Protein AF-A0A094I0I8-F1 (afdb_monomer_lite)

pLDDT: mean 73.39, std 20.72, range [25.25, 96.0]

Radius of gyration: 34.78 Å; chains: 1; bounding box: 119×87×90 Å

Secondary structure (DSSP, 8-state):
-HHHHHHHHHHTT-SSTT---HHHHHHHHHHHTT--S----HHHHHHHHHHHHHHHHHHHTTSPS--SS-HHHHHHHHB-SGGGTSPEEEESSSS-EEEE---HHHHHHHHHHHHHHHHHHHHTT-S---SSS---STT-SS-HHHHHHHHHHHHHHHHTTB----TT-SS--HHHHHHHHHHHTS-TTT----SPPPHHHHHHHHHHHHHHHTT--TTPPPPSEESS----TTTTSSS-SS-----GGGGG-SHHHHHS-GGGS---SSEE-HHHHHHHHHHHHH-----PPP----------------------------------------------------------------------EEEEEETTT--EEEEEESSHHHHHHHHHHHHHTTEEEE-TTS-EE-TTTHHHHHHHHT--EEEEEE--HHHHHHHHHHHHHHHHHHHHHHHHHHHHHHHHHHHHHHHHHHHHHHHHHHH--

Sequence (485 aa):
MDSEFIKEQMQSKSLFPAITDPTIRLEVERRLLKIEHPIPSIFTLFKHLRYLNPAAKAVQALLPNSTKKTLRQTFQFQFQLENARQPLQIQESETSYTAVSGDCNKKFDLAFRELILCSWRYFANSPRISSKKNMNPIEQDVDGTKRFLGFRLLEFSQQIGFSTETNQAAGEDPTETLLADMLRSLPKEIFNVDRATPETLSIPFKEYLSNLTLTSNTTLKPSLTTVGIGESLSERCGRRSSKPIDDEDRLHLFLRKMHAPLDDFPRGGYDISSFYVKKSIYLAFFGETVVPEAESQTDDDAQDAGASVHTDHASAAGTPTNQDSSSANRTTPEHQNNSEPQPQNNPPEHQSTSEPQPQNNPQEDVIFVSKNSRDVLARCPFNPESVTLQASKYALSEYSLMTEQGIYVIYSQCYNELVRSNSRKILVHPKLLDEVAEEREQRRRGEQERSEWEDTARDQRQLGRTQATHIHRHKRLHKRREEEL

Foldseek 3Di:
DVLVVLVVCLVVCVPPVVPPDPVVSVVVSVVVVPPPFPDDDPVLVVQLCQLLVLLVVLLVLLADPDDPDDSLVRQLVQQDPVCLPFFFWFDLFPPDTFGHHDGPVQLSLRLVLQLSLLSSLLTSADPPPPDDDDSHLCPDLQALSSNLSSVVSNVSSVSRGGPRDDPPPPDDDSQLSSVLSVLVPPDCVVDVSPDRDDPVVSVVSVVVVVVVRPPPPLPDQAAQADQADAQDPVRLGHHDDDDPDPPCLSSQSGPCSLQPDPVVHHHLHDGGHPNSSVSSSSCVVSNHDDDDDGPPPPPDDPDDDDDDDDDDDDDDDDDDDDDDDDDDDDDDDDDDDDDDDDDDDDDDDDDDDDDDDPPPDDFPWAFEAEPVPRDGPDTFGLDQVGQLVVLVVLSVVQKWKADPVGHTDGSNCRSVVCVVVVHRYIYTYHPPPPVSVVVVVVVVVVVVVVVVVVVVVVVVVVVVVVVVVVVVVVVVVVVVVVVVD

Structure (mmCIF, N/CA/C/O backbone):
data_AF-A0A094I0I8-F1
#
_entry.id   AF-A0A094I0I8-F1
#
loop_
_atom_site.group_PDB
_atom_site.id
_atom_site.type_symbol
_atom_site.label_atom_id
_atom_site.label_alt_id
_atom_site.label_comp_id
_atom_site.label_asym_id
_atom_site.label_entity_id
_atom_site.label_seq_id
_atom_site.pdbx_PDB_ins_code
_atom_site.Cartn_x
_atom_site.Cartn_y
_atom_site.Cartn_z
_atom_site.occupancy
_atom_site.B_iso_or_equiv
_atom_site.auth_seq_id
_atom_site.auth_comp_id
_atom_site.auth_asym_id
_atom_site.auth_atom_id
_atom_site.pdbx_PDB_model_num
ATOM 1 N N . MET A 1 1 ? 13.926 5.767 -19.050 1.00 61.50 1 MET A N 1
ATOM 2 C CA . MET A 1 1 ? 14.766 6.007 -17.858 1.00 61.50 1 MET A CA 1
ATOM 3 C C . MET A 1 1 ? 15.357 4.735 -17.273 1.00 61.50 1 MET A C 1
ATOM 5 O O . MET A 1 1 ? 16.504 4.460 -17.584 1.00 61.50 1 MET A O 1
ATOM 9 N N . ASP A 1 2 ? 14.638 3.917 -16.493 1.00 79.00 2 ASP A N 1
ATOM 10 C CA . ASP A 1 2 ? 15.236 2.685 -15.922 1.00 79.00 2 ASP A CA 1
ATOM 11 C C . ASP A 1 2 ? 15.722 1.721 -17.013 1.00 79.00 2 ASP A C 1
ATOM 13 O O . ASP A 1 2 ? 16.808 1.153 -16.930 1.00 79.00 2 ASP A O 1
ATOM 17 N N . SER A 1 3 ? 14.945 1.604 -18.090 1.00 84.38 3 SER A N 1
ATOM 18 C CA . SER A 1 3 ? 15.307 0.834 -19.278 1.00 84.38 3 SER A CA 1
ATOM 19 C C . SER A 1 3 ? 16.578 1.342 -19.963 1.00 84.38 3 SER A C 1
ATOM 21 O O . SER A 1 3 ? 17.344 0.540 -20.485 1.00 84.38 3 SER A O 1
ATOM 23 N N . GLU A 1 4 ? 16.809 2.655 -19.981 1.00 85.69 4 GLU A N 1
ATOM 24 C CA . GLU A 1 4 ? 17.999 3.263 -20.590 1.00 85.69 4 GLU A CA 1
ATOM 25 C C . GLU A 1 4 ? 19.220 3.024 -19.714 1.00 85.69 4 GLU A C 1
ATOM 27 O O . GLU A 1 4 ? 20.238 2.571 -20.224 1.00 85.69 4 GLU A O 1
ATOM 32 N N . PHE A 1 5 ? 19.082 3.210 -18.398 1.00 86.69 5 PHE A N 1
ATOM 33 C CA . PHE A 1 5 ? 20.128 2.873 -17.438 1.00 86.69 5 PHE A CA 1
ATOM 34 C C . PHE A 1 5 ? 20.537 1.400 -17.555 1.00 86.69 5 PHE A C 1
ATOM 36 O O . PHE A 1 5 ? 21.721 1.092 -17.649 1.00 86.69 5 PHE A O 1
ATOM 43 N N . ILE A 1 6 ? 19.573 0.472 -17.611 1.00 89.50 6 ILE A N 1
ATOM 44 C CA . ILE A 1 6 ? 19.870 -0.958 -17.779 1.00 89.50 6 ILE A CA 1
ATOM 45 C C . ILE A 1 6 ? 20.623 -1.200 -19.091 1.00 89.50 6 ILE A C 1
ATOM 47 O O . ILE A 1 6 ? 21.657 -1.864 -19.070 1.00 89.50 6 ILE A O 1
ATOM 51 N N . LYS A 1 7 ? 20.148 -0.645 -20.213 1.00 91.38 7 LYS A N 1
ATOM 52 C CA . LYS A 1 7 ? 20.810 -0.775 -21.522 1.00 91.38 7 LYS A CA 1
ATOM 53 C C . LYS A 1 7 ? 22.244 -0.248 -21.486 1.00 91.38 7 LYS A C 1
ATOM 55 O O . LYS A 1 7 ? 23.164 -0.950 -21.893 1.00 91.38 7 LYS A O 1
ATOM 60 N N . GLU A 1 8 ? 22.453 0.945 -20.942 1.00 92.88 8 GLU A N 1
ATOM 61 C CA . GLU A 1 8 ? 23.771 1.572 -20.825 1.00 92.88 8 GLU A CA 1
ATOM 62 C C . GLU A 1 8 ? 24.724 0.735 -19.957 1.00 92.88 8 GLU A C 1
ATOM 64 O O . GLU A 1 8 ? 25.867 0.472 -20.337 1.00 92.88 8 GLU A O 1
ATOM 69 N N . GLN A 1 9 ? 24.257 0.253 -18.803 1.00 92.62 9 GLN A N 1
ATOM 70 C CA . GLN A 1 9 ? 25.075 -0.557 -17.899 1.00 92.62 9 GLN A CA 1
ATOM 71 C C . GLN A 1 9 ? 25.352 -1.969 -18.446 1.00 92.62 9 GLN A C 1
ATOM 73 O O . GLN A 1 9 ? 26.400 -2.557 -18.158 1.00 92.62 9 GLN A O 1
ATOM 78 N N . MET A 1 10 ? 24.447 -2.517 -19.262 1.00 92.81 10 MET A N 1
ATOM 79 C CA . MET A 1 10 ? 24.672 -3.755 -20.010 1.00 92.81 10 MET A CA 1
ATOM 80 C C . MET A 1 10 ? 25.689 -3.552 -21.141 1.00 92.81 10 MET A C 1
ATOM 82 O O . MET A 1 10 ? 26.569 -4.398 -21.320 1.00 92.81 10 MET A O 1
ATOM 86 N N . GLN A 1 11 ? 25.639 -2.432 -21.864 1.00 90.44 11 GLN A N 1
ATOM 87 C CA . GLN A 1 11 ? 26.590 -2.114 -22.936 1.00 90.44 11 GLN A CA 1
ATOM 88 C C . GLN A 1 11 ? 27.998 -1.831 -22.403 1.00 90.44 11 GLN A C 1
ATOM 90 O O . GLN A 1 11 ? 28.976 -2.371 -22.922 1.00 90.44 11 GLN A O 1
ATOM 95 N N . SER A 1 12 ? 28.106 -1.064 -21.317 1.00 92.25 12 SER A N 1
ATOM 96 C CA . SER A 1 12 ? 29.384 -0.738 -20.665 1.00 92.25 12 SER A CA 1
ATOM 97 C C . SER A 1 12 ? 30.024 -1.918 -19.924 1.00 92.25 12 SER A C 1
ATOM 99 O O . SER A 1 12 ? 31.123 -1.787 -19.390 1.00 92.25 12 SER A O 1
ATOM 101 N N . LYS A 1 13 ? 29.360 -3.085 -19.893 1.00 90.75 13 LYS A N 1
ATOM 102 C CA . LYS A 1 13 ? 29.777 -4.294 -19.157 1.00 90.75 13 LYS A CA 1
ATOM 103 C C . LYS A 1 13 ? 29.893 -4.101 -17.641 1.00 90.75 13 LYS A C 1
ATOM 105 O O . LYS A 1 13 ? 30.467 -4.950 -16.964 1.00 90.75 13 LYS A O 1
ATOM 110 N N . SER A 1 14 ? 29.303 -3.033 -17.110 1.00 93.56 14 SER A N 1
ATOM 111 C CA . SER A 1 14 ? 29.190 -2.784 -15.672 1.00 93.56 14 SER A CA 1
ATOM 112 C C . SER A 1 14 ? 28.249 -3.798 -15.009 1.00 93.56 14 SER A C 1
ATOM 114 O O . SER A 1 14 ? 28.584 -4.399 -13.986 1.00 93.56 14 SER A O 1
ATOM 116 N N . LEU A 1 15 ? 27.102 -4.083 -15.642 1.00 91.38 15 LEU A N 1
ATOM 117 C CA . LEU A 1 15 ? 26.212 -5.165 -15.217 1.00 91.38 15 LEU A CA 1
ATOM 118 C C . LEU A 1 15 ? 26.662 -6.514 -15.785 1.00 91.38 15 LEU A C 1
ATOM 120 O O . LEU A 1 15 ? 26.931 -6.659 -16.981 1.00 91.38 15 LEU A O 1
ATOM 124 N N . PHE A 1 16 ? 26.696 -7.523 -14.911 1.00 91.62 16 PHE A N 1
ATOM 125 C CA . PHE A 1 16 ? 27.101 -8.900 -15.217 1.00 91.62 16 PHE A CA 1
ATOM 126 C C . PHE A 1 16 ? 28.438 -8.989 -15.981 1.00 91.62 16 PHE A C 1
ATOM 128 O O . PHE A 1 16 ? 28.475 -9.565 -17.070 1.00 91.62 16 PHE A O 1
ATOM 135 N N . PRO A 1 17 ? 29.551 -8.444 -15.450 1.00 94.44 17 PRO A N 1
ATOM 136 C CA . PRO A 1 17 ? 30.834 -8.379 -16.165 1.00 94.44 17 PRO A CA 1
ATOM 137 C C . PRO A 1 17 ? 31.393 -9.760 -16.541 1.00 94.44 17 PRO A C 1
ATOM 139 O O . PRO A 1 17 ? 32.115 -9.891 -17.524 1.00 94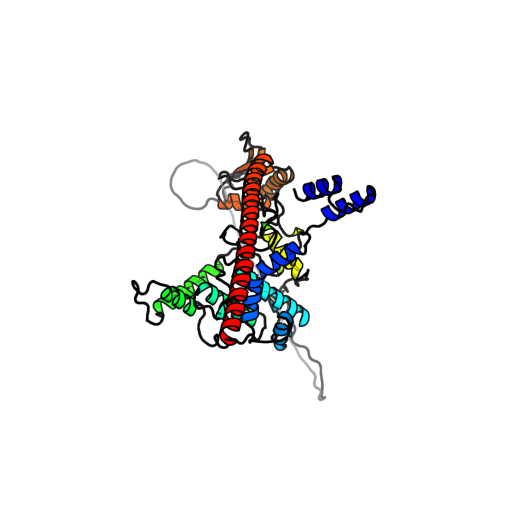.44 17 PRO A O 1
ATOM 142 N N . ALA A 1 18 ? 31.027 -10.802 -15.788 1.00 95.38 18 ALA A N 1
ATOM 143 C CA . ALA A 1 18 ? 31.438 -12.181 -16.045 1.00 95.38 18 ALA A CA 1
ATOM 144 C C . ALA A 1 18 ? 30.790 -12.803 -17.300 1.00 95.38 18 ALA A C 1
ATOM 146 O O . ALA A 1 18 ? 31.293 -13.799 -17.813 1.00 95.38 18 ALA A O 1
ATOM 147 N N . ILE A 1 19 ? 29.685 -12.240 -17.803 1.00 92.75 19 ILE A N 1
ATOM 148 C CA . ILE A 1 19 ? 29.027 -12.716 -19.026 1.00 92.75 19 ILE A CA 1
ATOM 149 C C . ILE A 1 19 ? 29.658 -11.986 -20.211 1.00 92.75 19 ILE A C 1
ATOM 151 O O . ILE A 1 19 ? 29.356 -10.820 -20.454 1.00 92.75 19 ILE A O 1
ATOM 155 N N . THR A 1 20 ? 30.546 -12.650 -20.945 1.00 92.12 20 THR A N 1
ATOM 156 C CA . THR A 1 20 ? 31.290 -12.037 -22.060 1.00 92.12 20 THR A CA 1
ATOM 157 C C . THR A 1 20 ? 30.650 -12.275 -23.425 1.00 92.12 20 THR A C 1
ATOM 159 O O . THR A 1 20 ? 30.836 -11.452 -24.321 1.00 92.12 20 THR A O 1
ATOM 162 N N . ASP A 1 21 ? 29.883 -13.358 -23.571 1.00 94.75 21 ASP A N 1
ATOM 163 C CA . ASP A 1 21 ? 29.202 -13.729 -24.812 1.00 94.75 21 ASP A CA 1
ATOM 164 C C . ASP A 1 21 ? 28.140 -12.676 -25.206 1.00 94.75 21 ASP A C 1
ATOM 166 O O . ASP A 1 21 ? 27.190 -12.456 -24.445 1.00 94.75 21 ASP A O 1
ATOM 170 N N . PRO A 1 22 ? 28.267 -12.017 -26.374 1.00 92.12 22 PRO A N 1
ATOM 171 C CA . PRO A 1 22 ? 27.352 -10.953 -26.789 1.00 92.12 22 PRO A CA 1
ATOM 172 C C . PRO A 1 22 ? 25.891 -11.395 -26.928 1.00 92.12 22 PRO A C 1
ATOM 174 O O . PRO A 1 22 ? 24.985 -10.626 -26.604 1.00 92.12 22 PRO A O 1
ATOM 177 N N . THR A 1 23 ? 25.648 -12.626 -27.379 1.00 95.25 23 THR A N 1
ATOM 178 C CA . THR A 1 23 ? 24.301 -13.168 -27.575 1.00 95.25 23 THR A CA 1
ATOM 179 C C . THR A 1 23 ? 23.627 -13.426 -26.231 1.00 95.25 23 THR A C 1
ATOM 181 O O . THR A 1 23 ? 22.477 -13.033 -26.032 1.00 95.25 23 THR A O 1
ATOM 184 N N . ILE A 1 24 ? 24.354 -14.009 -25.273 1.00 94.25 24 ILE A N 1
ATOM 185 C CA . ILE A 1 24 ? 23.852 -14.220 -23.909 1.00 94.25 24 ILE A CA 1
ATOM 186 C C . ILE A 1 24 ? 23.596 -12.875 -23.223 1.00 94.25 24 ILE A C 1
ATOM 188 O O . ILE A 1 24 ? 22.565 -12.713 -22.570 1.00 94.25 24 ILE A O 1
ATOM 192 N N . ARG A 1 25 ? 24.486 -11.887 -23.385 1.00 94.19 25 ARG A N 1
ATOM 193 C CA . ARG A 1 25 ? 24.282 -10.544 -22.816 1.00 94.19 25 ARG A CA 1
ATOM 194 C C . ARG A 1 25 ? 23.013 -9.881 -23.345 1.00 94.19 25 ARG A C 1
ATOM 196 O O . ARG A 1 25 ? 22.246 -9.355 -22.542 1.00 94.19 25 ARG A O 1
ATOM 203 N N . LEU A 1 26 ? 22.778 -9.939 -24.656 1.00 93.69 26 LEU A N 1
ATOM 204 C CA . LEU A 1 26 ? 21.571 -9.384 -25.273 1.00 93.69 26 LEU A CA 1
ATOM 205 C C . LEU A 1 26 ? 20.307 -10.075 -24.746 1.00 93.69 26 LEU A C 1
ATOM 207 O O . LEU A 1 26 ? 19.311 -9.419 -24.449 1.00 93.69 26 LEU A O 1
ATOM 211 N N . GLU A 1 27 ? 20.351 -11.397 -24.574 1.00 95.62 27 GLU A N 1
ATOM 212 C CA . GLU A 1 27 ? 19.229 -12.153 -24.020 1.00 95.62 27 GLU A CA 1
ATOM 213 C C . GLU A 1 27 ? 18.970 -11.808 -22.543 1.00 95.62 27 GLU A C 1
ATOM 215 O O . GLU A 1 27 ? 17.815 -11.665 -22.138 1.00 95.62 27 GLU A O 1
ATOM 220 N N . VAL A 1 28 ? 20.021 -11.617 -21.738 1.00 93.88 28 VAL A N 1
ATOM 221 C CA . VAL A 1 28 ? 19.901 -11.147 -20.348 1.00 93.88 28 VAL A CA 1
ATOM 222 C C . VAL A 1 28 ? 19.304 -9.742 -20.301 1.00 93.88 28 VAL A C 1
ATOM 224 O O . VAL A 1 28 ? 18.351 -9.526 -19.556 1.00 93.88 28 VAL A O 1
ATOM 227 N N . GLU A 1 29 ? 19.790 -8.810 -21.123 1.00 94.00 29 GLU A N 1
ATOM 228 C CA . GLU A 1 29 ? 19.234 -7.454 -21.230 1.00 94.00 29 GLU A CA 1
ATOM 229 C C . GLU A 1 29 ? 17.741 -7.507 -21.575 1.00 94.00 29 GLU A C 1
ATOM 231 O O . GLU A 1 29 ? 16.909 -6.938 -20.868 1.00 94.00 29 GLU A O 1
ATOM 236 N N . ARG A 1 30 ? 17.378 -8.278 -22.605 1.00 93.88 30 ARG A N 1
ATOM 237 C CA . ARG A 1 30 ? 15.989 -8.461 -23.036 1.00 93.88 30 ARG A CA 1
ATOM 238 C C . ARG A 1 30 ? 15.108 -9.052 -21.933 1.00 93.88 30 ARG A C 1
ATOM 240 O O . ARG A 1 30 ? 13.920 -8.745 -21.878 1.00 93.88 30 ARG A O 1
ATOM 247 N N . ARG A 1 31 ? 15.642 -9.934 -21.083 1.00 92.94 31 ARG A N 1
ATOM 248 C CA . ARG A 1 31 ? 14.910 -10.491 -19.932 1.00 92.94 31 ARG A CA 1
ATOM 249 C C . ARG A 1 31 ? 14.759 -9.474 -18.810 1.00 92.94 31 ARG A C 1
ATOM 251 O O . ARG A 1 31 ? 13.662 -9.362 -18.282 1.00 92.94 31 ARG A O 1
ATOM 258 N N . LEU A 1 32 ? 15.806 -8.714 -18.488 1.00 91.25 32 LEU A N 1
ATOM 259 C CA . LEU A 1 32 ? 15.754 -7.663 -17.466 1.00 91.25 32 LEU A CA 1
ATOM 260 C C . LEU A 1 32 ? 14.717 -6.596 -17.813 1.00 91.25 32 LEU A C 1
ATOM 262 O O . LEU A 1 32 ? 13.926 -6.214 -16.960 1.00 91.25 32 LEU A O 1
ATOM 266 N N . LEU A 1 33 ? 14.670 -6.176 -19.079 1.00 90.56 33 LEU A N 1
ATOM 267 C CA . LEU A 1 33 ? 13.709 -5.181 -19.561 1.00 90.56 33 LEU A CA 1
ATOM 268 C C . LEU A 1 33 ? 12.253 -5.674 -19.570 1.00 90.56 33 LEU A C 1
ATOM 270 O O . LEU A 1 33 ? 11.348 -4.858 -19.707 1.00 90.56 33 LEU A O 1
ATOM 274 N N . LYS A 1 34 ? 12.016 -6.985 -19.431 1.00 90.19 34 LYS A N 1
ATOM 275 C CA . LYS A 1 34 ? 10.672 -7.564 -19.284 1.00 90.19 34 LYS A CA 1
ATOM 276 C C . LYS A 1 34 ? 10.204 -7.653 -17.834 1.00 90.19 34 LYS A C 1
ATOM 278 O O . LYS A 1 34 ? 9.066 -8.041 -17.601 1.00 90.19 34 LYS A O 1
ATOM 283 N N . ILE A 1 35 ? 11.065 -7.361 -16.861 1.00 88.50 35 ILE A N 1
ATOM 284 C CA . ILE A 1 35 ? 10.679 -7.425 -15.454 1.00 88.50 35 ILE A CA 1
ATOM 285 C C . ILE A 1 35 ? 9.809 -6.206 -15.149 1.00 88.50 35 ILE A C 1
ATOM 287 O O . ILE A 1 35 ? 10.282 -5.073 -15.134 1.00 88.50 35 ILE A O 1
ATOM 291 N N . GLU A 1 36 ? 8.530 -6.451 -14.885 1.00 84.62 36 GLU A N 1
ATOM 292 C CA . GLU A 1 36 ? 7.539 -5.400 -14.644 1.00 84.62 36 GLU A CA 1
ATOM 293 C C . GLU A 1 36 ? 7.482 -4.921 -13.194 1.00 84.62 36 GLU A C 1
ATOM 295 O O . GLU A 1 36 ? 6.546 -4.211 -12.823 1.00 84.62 36 GLU A O 1
ATOM 300 N N . HIS A 1 37 ? 8.430 -5.331 -12.350 1.00 83.50 37 HIS A N 1
ATOM 301 C CA . HIS A 1 37 ? 8.500 -4.997 -10.929 1.00 83.50 37 HIS A CA 1
ATOM 302 C C . HIS A 1 37 ? 9.922 -4.564 -10.544 1.00 83.50 37 HIS A C 1
ATOM 304 O O . HIS A 1 37 ? 10.893 -5.084 -11.096 1.00 83.50 37 HIS A O 1
ATOM 310 N N . PRO A 1 38 ? 10.091 -3.663 -9.561 1.00 83.88 38 PRO A N 1
ATOM 311 C CA . PRO A 1 38 ? 11.403 -3.345 -9.016 1.00 83.88 38 PRO A CA 1
ATOM 312 C C . PRO A 1 38 ? 12.094 -4.609 -8.500 1.00 83.88 38 PRO A C 1
ATOM 314 O O . PRO A 1 38 ? 11.536 -5.330 -7.674 1.00 83.88 38 PRO A O 1
ATOM 317 N N . ILE A 1 39 ? 13.322 -4.859 -8.956 1.00 81.88 39 ILE A N 1
ATOM 318 C CA . ILE A 1 39 ? 14.117 -6.010 -8.517 1.00 81.88 39 ILE A CA 1
ATOM 319 C C . ILE A 1 39 ? 14.565 -5.764 -7.068 1.00 81.88 39 ILE A C 1
ATOM 321 O O . ILE A 1 39 ? 15.331 -4.824 -6.817 1.00 81.88 39 ILE A O 1
ATOM 325 N N . PRO A 1 40 ? 14.124 -6.576 -6.089 1.00 83.00 40 PRO A N 1
ATOM 326 C CA . PRO A 1 40 ? 14.551 -6.401 -4.712 1.00 83.00 40 PRO A CA 1
ATOM 327 C C . PRO A 1 40 ? 16.047 -6.692 -4.560 1.00 83.00 40 PRO A C 1
ATOM 329 O O . PRO A 1 40 ? 16.596 -7.601 -5.177 1.00 83.00 40 PRO A O 1
ATOM 332 N N . SER A 1 41 ? 16.707 -5.950 -3.679 1.00 86.56 41 SER A N 1
ATOM 333 C CA . SER A 1 41 ? 18.072 -6.210 -3.231 1.00 86.56 41 SER A CA 1
ATOM 334 C C . SER A 1 41 ? 18.099 -6.314 -1.708 1.00 86.56 41 SER A C 1
ATOM 336 O O . SER A 1 41 ? 17.157 -5.922 -1.019 1.00 86.56 41 SER A O 1
ATOM 338 N N . ILE A 1 42 ? 19.213 -6.784 -1.147 1.00 88.38 42 ILE A N 1
ATOM 339 C CA . ILE A 1 42 ? 19.417 -6.785 0.310 1.00 88.38 42 ILE A CA 1
ATOM 340 C C . ILE A 1 42 ? 19.291 -5.359 0.877 1.00 88.38 42 ILE A C 1
ATOM 342 O O . ILE A 1 42 ? 18.732 -5.152 1.955 1.00 88.38 42 ILE A O 1
ATOM 346 N N . PHE A 1 43 ? 19.765 -4.355 0.134 1.00 89.44 43 PHE A N 1
ATOM 347 C CA . PHE A 1 43 ? 19.636 -2.955 0.526 1.00 89.44 43 PHE A CA 1
ATOM 348 C C . PHE A 1 43 ? 18.169 -2.518 0.604 1.00 89.44 43 PHE A C 1
ATOM 350 O O . PHE A 1 43 ? 17.746 -1.963 1.627 1.00 89.44 43 PHE A O 1
ATOM 357 N N . THR A 1 44 ? 17.379 -2.798 -0.440 1.00 89.06 44 THR A N 1
ATOM 358 C CA . THR A 1 44 ? 15.960 -2.418 -0.453 1.00 89.06 44 THR A CA 1
ATOM 359 C C . THR A 1 44 ? 15.182 -3.191 0.605 1.00 89.06 44 THR A C 1
ATOM 361 O O . THR A 1 44 ? 14.372 -2.584 1.298 1.00 89.06 44 THR A O 1
ATOM 364 N N . LEU A 1 45 ? 15.512 -4.462 0.858 1.00 90.56 45 LEU A N 1
ATOM 365 C CA . LEU A 1 45 ? 14.933 -5.253 1.946 1.00 90.56 45 LEU A CA 1
ATOM 366 C C . LEU A 1 45 ? 15.068 -4.548 3.305 1.00 90.56 45 LEU A C 1
ATOM 368 O O . LEU A 1 45 ? 14.074 -4.363 4.008 1.00 90.56 45 LEU A O 1
ATOM 372 N N . PHE A 1 46 ? 16.267 -4.084 3.674 1.00 90.19 46 PHE A N 1
ATOM 373 C CA . PHE A 1 46 ? 16.460 -3.370 4.943 1.00 90.19 46 PHE A CA 1
ATOM 374 C C . PHE A 1 46 ? 15.707 -2.038 5.005 1.00 90.19 46 PHE A C 1
ATOM 376 O O . PHE A 1 46 ? 15.220 -1.650 6.071 1.00 90.19 46 PHE A O 1
ATOM 383 N N . LYS A 1 47 ? 15.606 -1.322 3.883 1.00 88.81 47 LYS A N 1
ATOM 384 C CA . LYS A 1 47 ? 14.832 -0.078 3.793 1.00 88.81 47 LYS A CA 1
ATOM 385 C C . LYS A 1 47 ? 13.333 -0.354 3.940 1.00 88.81 47 LYS A C 1
ATOM 387 O O . LYS A 1 47 ? 12.676 0.329 4.725 1.00 88.81 47 LYS A O 1
ATOM 392 N N . HIS A 1 48 ? 12.818 -1.386 3.275 1.00 90.31 48 HIS A N 1
ATOM 393 C CA . HIS A 1 48 ? 11.419 -1.809 3.350 1.00 90.31 48 HIS A CA 1
ATOM 394 C C . HIS A 1 48 ? 11.060 -2.283 4.762 1.00 90.31 48 HIS A C 1
ATOM 396 O O . HIS A 1 48 ? 10.048 -1.857 5.307 1.00 90.31 48 HIS A O 1
ATOM 402 N N . LEU A 1 49 ? 11.932 -3.057 5.419 1.00 89.88 49 LEU A N 1
ATOM 403 C CA . LEU A 1 49 ? 11.737 -3.469 6.813 1.00 89.88 49 LEU A CA 1
ATOM 404 C C . LEU A 1 49 ? 11.582 -2.268 7.750 1.00 89.88 49 LEU A C 1
ATOM 406 O O . LEU A 1 49 ? 10.689 -2.256 8.591 1.00 89.88 49 LEU A O 1
ATOM 410 N N . ARG A 1 50 ? 12.411 -1.226 7.602 1.00 86.44 50 ARG A N 1
ATOM 411 C CA . ARG A 1 50 ? 12.277 -0.001 8.415 1.00 86.44 50 ARG A CA 1
ATOM 412 C C . ARG A 1 50 ? 10.960 0.720 8.159 1.00 86.44 50 ARG A C 1
ATOM 414 O O . ARG A 1 50 ? 10.415 1.303 9.092 1.00 86.44 50 ARG A O 1
ATOM 421 N N . TYR A 1 51 ? 10.489 0.693 6.918 1.00 86.62 51 TYR A N 1
ATOM 422 C CA . TYR A 1 51 ? 9.236 1.318 6.524 1.00 86.62 51 TYR A CA 1
ATOM 423 C C . TYR A 1 51 ? 8.008 0.579 7.067 1.00 86.62 51 TYR A C 1
ATOM 425 O O . TYR A 1 51 ? 7.099 1.225 7.577 1.00 86.62 51 TYR A O 1
ATOM 433 N N . LEU A 1 52 ? 8.021 -0.755 7.038 1.00 88.81 52 LEU A N 1
ATOM 434 C CA . LEU A 1 52 ? 6.923 -1.602 7.517 1.00 88.81 52 LEU A CA 1
ATOM 435 C C . LEU A 1 52 ? 6.927 -1.807 9.040 1.00 88.81 52 LEU A C 1
ATOM 437 O O . LEU A 1 52 ? 5.893 -2.122 9.623 1.00 88.81 52 LEU A O 1
ATOM 441 N N . ASN A 1 53 ? 8.066 -1.610 9.710 1.00 86.81 53 ASN A N 1
ATOM 442 C CA . ASN A 1 53 ? 8.217 -1.831 11.152 1.00 86.81 53 ASN A CA 1
ATOM 443 C C . ASN A 1 53 ? 7.159 -1.126 12.033 1.00 86.81 53 ASN A C 1
ATOM 445 O O . ASN A 1 53 ? 6.681 -1.758 12.971 1.00 86.81 53 ASN A O 1
ATOM 449 N N . PRO A 1 54 ? 6.752 0.135 11.782 1.00 85.19 54 PRO A N 1
ATOM 450 C CA . PRO A 1 54 ? 5.692 0.775 12.563 1.00 85.19 54 PRO A CA 1
ATOM 451 C C . PRO A 1 54 ? 4.350 0.040 12.454 1.00 85.19 54 PRO A C 1
ATOM 453 O O . PRO A 1 54 ? 3.693 -0.160 13.469 1.00 85.19 54 PRO A O 1
ATOM 456 N N . ALA A 1 55 ? 3.985 -0.413 11.251 1.00 88.25 55 ALA A N 1
ATOM 457 C CA . ALA A 1 55 ? 2.765 -1.183 11.028 1.00 88.25 55 ALA A CA 1
ATOM 458 C C . ALA A 1 55 ? 2.846 -2.559 11.713 1.00 88.25 55 ALA A C 1
ATOM 460 O O . ALA A 1 55 ? 1.975 -2.941 12.487 1.00 88.25 55 ALA A O 1
ATOM 461 N N . ALA A 1 56 ? 3.966 -3.268 11.544 1.00 89.19 56 ALA A N 1
ATOM 462 C CA . ALA A 1 56 ? 4.180 -4.555 12.207 1.00 89.19 56 ALA A CA 1
ATOM 463 C C . ALA A 1 56 ? 4.069 -4.455 13.741 1.00 89.19 56 ALA A C 1
ATOM 465 O O . ALA A 1 56 ? 3.494 -5.335 14.375 1.00 89.19 56 ALA A O 1
ATOM 466 N N . LYS A 1 57 ? 4.578 -3.370 14.338 1.00 86.69 57 LYS A N 1
ATOM 467 C CA . LYS A 1 57 ? 4.457 -3.112 15.779 1.00 86.69 57 LYS A CA 1
ATOM 468 C C . LYS A 1 57 ? 3.030 -2.808 16.221 1.00 86.69 57 LYS A C 1
ATOM 470 O O . LYS A 1 57 ? 2.636 -3.267 17.287 1.00 86.69 57 LYS A O 1
ATOM 475 N N . ALA A 1 58 ? 2.268 -2.068 15.420 1.00 87.62 58 ALA A N 1
ATOM 476 C CA . ALA A 1 58 ? 0.861 -1.807 15.700 1.00 87.62 58 ALA A CA 1
ATOM 477 C C . ALA A 1 58 ? 0.033 -3.101 15.675 1.00 87.62 58 ALA A C 1
ATOM 479 O O . ALA A 1 58 ? -0.764 -3.328 16.575 1.00 87.62 58 ALA A O 1
ATOM 480 N N . VAL A 1 59 ? 0.284 -3.995 14.714 1.00 90.75 59 VAL A N 1
ATOM 481 C CA . VAL A 1 59 ? -0.351 -5.325 14.680 1.00 90.75 59 VAL A CA 1
ATOM 482 C C . VAL A 1 59 ? 0.111 -6.201 15.847 1.00 90.75 59 VAL A C 1
ATOM 484 O O . VAL A 1 59 ? -0.695 -6.886 16.468 1.00 90.75 59 VAL A O 1
ATOM 487 N N . GLN A 1 60 ? 1.401 -6.163 16.192 1.00 88.50 60 GLN A N 1
ATOM 488 C CA . GLN A 1 60 ? 1.939 -6.893 17.344 1.00 88.50 60 GLN A CA 1
ATOM 489 C C . GLN A 1 60 ? 1.293 -6.461 18.666 1.00 88.50 60 GLN A C 1
ATOM 491 O O . GLN A 1 60 ? 1.115 -7.297 19.546 1.00 88.50 60 GLN A O 1
ATOM 496 N N . ALA A 1 61 ? 0.937 -5.185 18.801 1.00 85.69 61 ALA A N 1
ATOM 497 C CA . ALA A 1 61 ? 0.303 -4.642 19.995 1.00 85.69 61 ALA A CA 1
ATOM 498 C C . ALA A 1 61 ? -1.119 -5.170 20.260 1.00 85.69 61 ALA A C 1
ATOM 500 O O . ALA A 1 61 ? -1.601 -5.048 21.382 1.00 85.69 61 ALA A O 1
ATOM 501 N N . LEU A 1 62 ? -1.775 -5.772 19.261 1.00 86.69 62 LEU A N 1
ATOM 502 C CA . LEU A 1 62 ? -3.081 -6.421 19.435 1.00 86.69 62 LEU A CA 1
ATOM 503 C C . LEU A 1 62 ? -2.983 -7.767 20.164 1.00 86.69 62 LEU A C 1
ATOM 505 O O . LEU A 1 62 ? -4.000 -8.364 20.508 1.00 86.69 62 LEU A O 1
ATOM 509 N N . LEU A 1 63 ? -1.766 -8.290 20.328 1.00 84.62 63 LEU A N 1
ATOM 510 C CA . LEU A 1 63 ? -1.517 -9.595 20.914 1.00 84.62 63 LEU A CA 1
ATOM 511 C C . LEU A 1 63 ? -1.032 -9.463 22.361 1.00 84.62 63 LEU A C 1
ATOM 513 O O . LEU A 1 63 ? -0.301 -8.525 22.688 1.00 84.62 63 LEU A O 1
ATOM 517 N N . PRO A 1 64 ? -1.336 -10.451 23.219 1.00 76.69 64 PRO A N 1
ATOM 518 C CA . PRO A 1 64 ? -0.767 -10.505 24.555 1.00 76.69 64 PRO A CA 1
ATOM 519 C C . PRO A 1 64 ? 0.765 -10.610 24.498 1.00 76.69 64 PRO A C 1
ATOM 521 O O . PRO A 1 64 ? 1.350 -11.224 23.596 1.00 76.69 64 PRO A O 1
ATOM 524 N N . ASN A 1 65 ? 1.425 -10.017 25.496 1.00 69.56 65 ASN A N 1
ATOM 525 C CA . ASN A 1 65 ? 2.880 -10.010 25.595 1.00 69.56 65 ASN A CA 1
ATOM 526 C C . ASN A 1 65 ? 3.451 -11.438 25.603 1.00 69.56 65 ASN A C 1
ATOM 528 O O . ASN A 1 65 ? 2.995 -12.305 26.343 1.00 69.56 65 ASN A O 1
ATOM 532 N N . SER A 1 66 ? 4.537 -11.634 24.848 1.00 60.50 66 SER A N 1
ATOM 533 C CA . SER A 1 66 ? 5.383 -12.834 24.865 1.00 60.50 66 SER A CA 1
ATOM 534 C C . SER A 1 66 ? 4.736 -14.110 24.296 1.00 60.50 66 SER A C 1
ATOM 536 O O . SER A 1 66 ? 4.223 -14.974 25.006 1.00 60.50 66 SER A O 1
ATOM 538 N N . THR A 1 67 ? 4.951 -14.328 22.999 1.00 59.84 67 THR A N 1
ATOM 539 C CA . THR A 1 67 ? 5.006 -15.683 22.437 1.00 59.84 67 THR A CA 1
ATOM 540 C C . THR A 1 67 ? 6.354 -15.870 21.737 1.00 59.84 67 THR A C 1
ATOM 542 O O . THR A 1 67 ? 6.822 -14.978 21.038 1.00 59.84 67 THR A O 1
ATOM 545 N N . LYS A 1 68 ? 7.006 -17.033 21.897 1.00 74.69 68 LYS A N 1
ATOM 546 C CA . LYS A 1 68 ? 8.227 -17.408 21.137 1.00 74.69 68 LYS A CA 1
ATOM 547 C C . LYS A 1 68 ? 7.943 -17.675 19.644 1.00 74.69 68 LYS A C 1
ATOM 549 O O . LYS A 1 68 ? 8.794 -18.204 18.934 1.00 74.69 68 LYS A O 1
ATOM 554 N N . LYS A 1 69 ? 6.720 -17.387 19.197 1.00 82.88 69 LYS A N 1
ATOM 555 C CA . LYS A 1 69 ? 6.187 -17.666 17.867 1.00 82.88 69 LYS A CA 1
ATOM 556 C C . LYS A 1 69 ? 6.290 -16.411 17.005 1.00 82.88 69 LYS A C 1
ATOM 558 O O . LYS A 1 69 ? 6.371 -15.293 17.509 1.00 82.88 69 LYS A O 1
ATOM 563 N N . THR A 1 70 ? 6.295 -16.601 15.693 1.00 89.06 70 THR A N 1
ATOM 564 C CA . THR A 1 70 ? 6.202 -15.479 14.751 1.00 89.06 70 THR A CA 1
ATOM 565 C C . THR A 1 70 ? 4.830 -14.809 14.843 1.00 89.06 70 THR A C 1
ATOM 567 O O . THR A 1 70 ? 3.852 -15.450 15.224 1.00 89.06 70 THR A O 1
ATOM 570 N N . LEU A 1 71 ? 4.739 -13.541 14.424 1.00 89.56 71 LEU A N 1
ATOM 571 C CA . LEU A 1 71 ? 3.483 -12.780 14.407 1.00 89.56 71 LEU A CA 1
ATOM 572 C C . LEU A 1 71 ? 2.352 -13.556 13.709 1.00 89.56 71 LEU A C 1
ATOM 574 O O . LEU A 1 71 ? 1.284 -13.743 14.282 1.00 89.56 71 LEU A O 1
ATOM 578 N N . ARG A 1 72 ? 2.628 -14.093 12.512 1.00 91.38 72 ARG A N 1
ATOM 579 C CA . ARG A 1 72 ? 1.673 -14.891 11.728 1.00 91.38 72 ARG A CA 1
ATOM 580 C C . ARG A 1 72 ? 1.211 -16.138 12.478 1.00 91.38 72 ARG A C 1
ATOM 582 O O . ARG A 1 72 ? 0.020 -16.410 12.516 1.00 91.38 72 ARG A O 1
ATOM 589 N N . GLN A 1 73 ? 2.131 -16.882 13.095 1.00 90.69 73 GLN A N 1
ATOM 590 C CA . GLN A 1 73 ? 1.769 -18.068 13.878 1.00 90.69 73 GLN A CA 1
ATOM 591 C C . GLN A 1 73 ? 0.859 -17.706 15.048 1.00 90.69 73 GLN A C 1
ATOM 593 O O . GLN A 1 73 ? -0.106 -18.414 15.293 1.00 90.69 73 GLN A O 1
ATOM 598 N N . THR A 1 74 ? 1.142 -16.617 15.762 1.00 90.75 74 THR A N 1
ATOM 599 C CA . THR A 1 74 ? 0.312 -16.203 16.897 1.00 90.75 74 THR A CA 1
ATOM 600 C C . THR A 1 74 ? -1.087 -15.792 16.447 1.00 90.75 74 THR A C 1
ATOM 602 O O . THR A 1 74 ? -2.055 -16.264 17.034 1.00 90.75 74 THR A O 1
ATOM 605 N N . PHE A 1 75 ? -1.217 -15.027 15.359 1.00 91.25 75 PHE A N 1
ATOM 606 C CA . PHE A 1 75 ? -2.528 -14.703 14.783 1.00 91.25 75 PHE A CA 1
ATOM 607 C C . PHE A 1 75 ? -3.277 -15.927 14.256 1.00 91.25 75 PHE A C 1
ATOM 609 O O . PHE A 1 75 ? -4.497 -15.964 14.348 1.00 91.25 75 PHE A O 1
ATOM 616 N N . GLN A 1 76 ? -2.577 -16.953 13.768 1.00 90.81 76 GLN A N 1
ATOM 617 C CA . GLN A 1 76 ? -3.220 -18.199 13.350 1.00 90.81 76 GLN A CA 1
ATOM 618 C C . GLN A 1 76 ? -3.928 -18.903 14.514 1.00 90.81 76 GLN A C 1
ATOM 620 O O . GLN A 1 76 ? -4.995 -19.467 14.313 1.00 90.81 76 GLN A O 1
ATOM 625 N N . PHE A 1 77 ? -3.373 -18.840 15.732 1.00 88.06 77 PHE A N 1
ATOM 626 C CA . PHE A 1 77 ? -4.048 -19.358 16.931 1.00 88.06 77 PHE A CA 1
ATOM 627 C C . PHE A 1 77 ? -5.218 -18.482 17.384 1.00 88.06 77 PHE A C 1
ATOM 629 O O . PHE A 1 77 ? -6.127 -18.997 18.023 1.00 88.06 77 PHE A O 1
ATOM 636 N N . GLN A 1 78 ? -5.189 -17.184 17.069 1.00 88.19 78 GLN A N 1
ATOM 637 C CA . GLN A 1 78 ? -6.271 -16.254 17.396 1.00 88.19 78 GLN A CA 1
ATOM 638 C C . GLN A 1 78 ? -7.382 -16.228 16.343 1.00 88.19 78 GLN A C 1
ATOM 640 O O . GLN A 1 78 ? -8.424 -15.623 16.574 1.00 88.19 78 GLN A O 1
ATOM 645 N N . PHE A 1 79 ? -7.183 -16.848 15.181 1.00 89.88 79 PHE A N 1
ATOM 646 C CA . PHE A 1 79 ? -8.194 -16.902 14.134 1.00 89.88 79 PHE A CA 1
ATOM 647 C C . PHE A 1 79 ? -9.255 -17.946 14.503 1.00 89.88 79 PHE A C 1
ATOM 649 O O . PHE A 1 79 ? -8.966 -19.144 14.548 1.00 89.88 79 PHE A O 1
ATOM 656 N N . GLN A 1 80 ? -10.469 -17.493 14.823 1.00 81.38 80 GLN A N 1
ATOM 657 C CA . GLN A 1 80 ? -11.516 -18.371 15.351 1.00 81.38 80 GLN A CA 1
ATOM 658 C C . GLN A 1 80 ? -12.028 -19.345 14.288 1.00 81.38 80 GLN A C 1
ATOM 660 O O . GLN A 1 80 ? -12.360 -18.963 13.166 1.00 81.38 80 GLN A O 1
ATOM 665 N N . LEU A 1 81 ? -12.163 -20.614 14.675 1.00 58.38 81 LEU A N 1
ATOM 666 C CA . LEU A 1 81 ? -12.596 -21.684 13.777 1.00 58.38 81 LEU A CA 1
ATOM 667 C C . LEU A 1 81 ? -14.100 -21.624 13.450 1.00 58.38 81 LEU A C 1
ATOM 669 O O . LEU A 1 81 ? -14.510 -22.103 12.398 1.00 58.38 81 LEU A O 1
ATOM 673 N N . GLU A 1 82 ? -14.929 -21.012 14.302 1.00 60.34 82 GLU A N 1
ATOM 674 C CA . GLU A 1 82 ? -16.364 -20.813 14.026 1.00 60.34 82 GLU A CA 1
ATOM 675 C C . GLU A 1 82 ? -16.585 -19.873 12.828 1.00 60.34 82 GLU A C 1
ATOM 677 O O . GLU A 1 82 ? -17.442 -20.131 11.977 1.00 60.34 82 GLU A O 1
ATOM 682 N N . ASN A 1 83 ? -15.695 -18.889 12.660 1.00 55.75 83 ASN A N 1
ATOM 683 C CA . ASN A 1 83 ? -15.651 -18.004 11.494 1.00 55.75 83 ASN A CA 1
ATOM 684 C C . ASN A 1 83 ? -15.206 -18.728 10.214 1.00 55.75 83 ASN A C 1
ATOM 686 O O . ASN A 1 83 ? -15.348 -18.187 9.121 1.00 55.75 83 ASN A O 1
ATOM 690 N N . ALA A 1 84 ? -14.725 -19.977 10.291 1.00 58.19 84 ALA A N 1
ATOM 691 C CA . ALA A 1 84 ? -14.408 -20.754 9.093 1.00 58.19 84 ALA A CA 1
ATOM 692 C C . ALA A 1 84 ? -15.658 -21.048 8.245 1.00 58.19 84 ALA A C 1
ATOM 694 O O . ALA A 1 84 ? -15.534 -21.203 7.027 1.00 58.19 84 ALA A O 1
ATOM 695 N N . ARG A 1 85 ? -16.853 -21.092 8.860 1.00 67.12 85 ARG A N 1
ATOM 696 C CA . ARG A 1 85 ? -18.130 -21.266 8.145 1.00 67.12 85 ARG A CA 1
ATOM 697 C C . ARG A 1 85 ? -18.674 -19.959 7.572 1.00 67.12 85 ARG A C 1
ATOM 699 O O . ARG A 1 85 ? -19.282 -19.989 6.511 1.00 67.12 85 ARG A O 1
ATOM 706 N N . GLN A 1 86 ? -18.429 -18.831 8.234 1.00 81.81 86 GLN A N 1
ATOM 707 C CA . GLN A 1 86 ? -18.862 -17.520 7.752 1.00 81.81 86 GLN A CA 1
ATOM 708 C C . GLN A 1 86 ? -17.947 -17.017 6.626 1.00 81.81 86 GLN A C 1
ATOM 710 O O . GLN A 1 86 ? -16.754 -17.341 6.608 1.00 81.81 86 GLN A O 1
ATOM 715 N N . PRO A 1 87 ? -18.469 -16.260 5.650 1.00 87.44 87 PRO A N 1
ATOM 716 C CA . PRO A 1 87 ? -17.624 -15.615 4.658 1.00 87.44 87 PRO A CA 1
ATOM 717 C C . PRO A 1 87 ? -16.743 -14.554 5.327 1.00 87.44 87 PRO A C 1
ATOM 719 O O . PRO A 1 87 ? -17.178 -13.832 6.224 1.00 87.44 87 PRO A O 1
ATOM 722 N N . LEU A 1 88 ? -15.493 -14.457 4.878 1.00 90.69 88 LEU A N 1
ATOM 723 C CA . LEU A 1 88 ? -14.575 -13.411 5.313 1.00 90.69 88 LEU A CA 1
ATOM 724 C C . LEU A 1 88 ? -14.965 -12.091 4.643 1.00 90.69 88 LEU A C 1
ATOM 726 O O . LEU A 1 88 ? -15.134 -12.056 3.428 1.00 90.69 88 LEU A O 1
ATOM 730 N N . GLN A 1 89 ? -15.057 -11.011 5.413 1.00 90.94 89 GLN A N 1
ATOM 731 C CA . GLN A 1 89 ? -15.285 -9.670 4.876 1.00 90.94 89 GLN A CA 1
ATOM 732 C C . GLN A 1 89 ? -13.946 -9.045 4.453 1.00 90.94 89 GLN A C 1
ATOM 734 O O . GLN A 1 89 ? -13.123 -8.696 5.297 1.00 90.94 89 GLN A O 1
ATOM 739 N N . ILE A 1 90 ? -13.722 -8.934 3.145 1.00 90.94 90 ILE A N 1
ATOM 740 C CA . ILE A 1 90 ? -12.572 -8.265 2.519 1.00 90.94 90 ILE A CA 1
ATOM 741 C C . ILE A 1 90 ? -12.896 -6.790 2.349 1.00 90.94 90 ILE A C 1
ATOM 743 O O . ILE A 1 90 ? -13.990 -6.446 1.912 1.00 90.94 90 ILE A O 1
ATOM 747 N N . GLN A 1 91 ? -11.964 -5.913 2.698 1.00 91.56 91 GLN A N 1
ATOM 748 C CA . GLN A 1 91 ? -12.216 -4.479 2.725 1.00 91.56 91 GLN A CA 1
ATOM 749 C C . GLN A 1 91 ? -11.834 -3.839 1.381 1.00 91.56 91 GLN A C 1
ATOM 751 O O . GLN A 1 91 ? -10.695 -3.962 0.929 1.00 91.56 91 GLN A O 1
ATOM 756 N N . GLU A 1 92 ? -12.764 -3.114 0.752 1.00 86.50 92 GLU A N 1
ATOM 757 C CA . GLU A 1 92 ? -12.532 -2.413 -0.528 1.00 86.50 92 GLU A CA 1
ATOM 758 C C . GLU A 1 92 ? -12.248 -0.915 -0.344 1.00 86.50 92 GLU A C 1
ATOM 760 O O . GLU A 1 92 ? -11.547 -0.292 -1.151 1.00 86.50 92 GLU A O 1
ATOM 765 N N . SER A 1 93 ? -12.813 -0.340 0.720 1.00 85.00 93 SER A N 1
ATOM 766 C CA . SER A 1 93 ? -12.639 1.041 1.172 1.00 85.00 93 SER A CA 1
ATOM 767 C C . SER A 1 93 ? -12.705 1.103 2.702 1.00 85.00 93 SER A C 1
ATOM 769 O O . SER A 1 93 ? -12.979 0.103 3.355 1.00 85.00 93 SER A O 1
ATOM 771 N N . GLU A 1 94 ? -12.524 2.276 3.312 1.00 82.75 94 GLU A N 1
ATOM 772 C CA . GLU A 1 94 ? -12.701 2.422 4.768 1.00 82.75 94 GLU A CA 1
ATOM 773 C C . GLU A 1 94 ? -14.124 2.068 5.259 1.00 82.75 94 GLU A C 1
ATOM 775 O O . GLU A 1 94 ? -14.304 1.836 6.452 1.00 82.75 94 GLU A O 1
ATOM 780 N N . THR A 1 95 ? -15.119 1.988 4.365 1.00 80.12 95 THR A N 1
ATOM 781 C CA . THR A 1 95 ? -16.532 1.742 4.710 1.00 80.12 95 THR A CA 1
ATOM 782 C C . THR A 1 95 ? -17.194 0.594 3.950 1.00 80.12 95 THR A C 1
ATOM 784 O O . THR A 1 95 ? -18.295 0.196 4.326 1.00 80.12 95 THR A O 1
ATOM 787 N N . SER A 1 96 ? -16.574 0.047 2.900 1.00 85.62 96 SER A N 1
ATOM 788 C CA . SER A 1 96 ? -17.169 -1.011 2.076 1.00 85.62 96 SER A CA 1
ATOM 789 C C . SER A 1 96 ? -16.393 -2.323 2.130 1.00 85.62 96 SER A C 1
ATOM 791 O O . SER A 1 96 ? -15.162 -2.354 2.222 1.00 85.62 96 SER A O 1
ATOM 793 N N . TYR A 1 97 ? -17.151 -3.418 2.049 1.00 89.75 97 TYR A N 1
ATOM 794 C CA . TYR A 1 97 ? -16.665 -4.780 2.228 1.00 89.75 97 TYR A CA 1
ATOM 795 C C . TYR A 1 97 ? -17.272 -5.719 1.183 1.00 89.75 97 TYR A C 1
ATOM 797 O O . TYR A 1 97 ? -18.396 -5.505 0.730 1.00 89.75 97 TYR A O 1
ATOM 805 N N . THR A 1 98 ? -16.538 -6.771 0.824 1.00 90.12 98 THR A N 1
ATOM 806 C CA . THR A 1 98 ? -17.024 -7.881 0.002 1.00 90.12 98 THR A CA 1
ATOM 807 C C . THR A 1 98 ? -16.838 -9.209 0.726 1.00 90.12 98 THR A C 1
ATOM 809 O O . THR A 1 98 ? -15.804 -9.469 1.340 1.00 90.12 98 THR A O 1
ATOM 812 N N . ALA A 1 99 ? -17.852 -10.067 0.652 1.00 91.12 99 ALA A N 1
ATOM 813 C CA . ALA A 1 99 ? -17.820 -11.393 1.247 1.00 91.12 99 ALA A CA 1
ATOM 814 C C . ALA A 1 99 ? -16.989 -12.357 0.384 1.00 91.12 99 ALA A C 1
ATOM 816 O O . ALA A 1 99 ? -17.161 -12.421 -0.833 1.00 91.12 99 ALA A O 1
ATOM 817 N N . VAL A 1 100 ? -16.101 -13.121 1.022 1.00 88.88 100 VAL A N 1
ATOM 818 C CA . VAL A 1 100 ? -15.282 -14.154 0.379 1.00 88.88 100 VAL A CA 1
ATOM 819 C C . VAL A 1 100 ? -15.401 -15.480 1.128 1.00 88.88 100 VAL A C 1
ATOM 821 O O . VAL A 1 100 ? -15.030 -15.611 2.301 1.00 88.88 100 VAL A O 1
ATOM 824 N N . SER A 1 101 ? -15.869 -16.498 0.413 1.00 87.69 101 SER A N 1
ATOM 825 C CA . SER A 1 101 ? -15.896 -17.885 0.872 1.00 87.69 101 S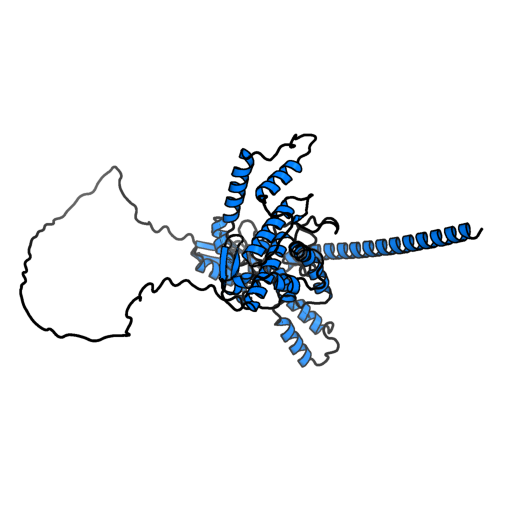ER A CA 1
ATOM 826 C C . SER A 1 101 ? -14.585 -18.613 0.553 1.00 87.69 101 SER A C 1
ATOM 828 O O .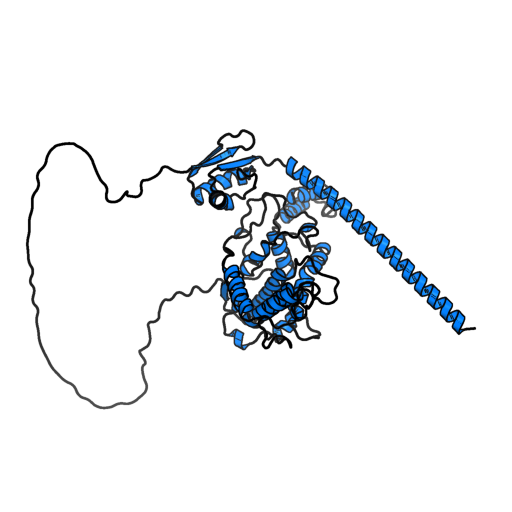 SER A 1 101 ? -13.791 -18.196 -0.289 1.00 87.69 101 SER A O 1
ATOM 830 N N . GLY A 1 102 ? -14.320 -19.719 1.250 1.00 83.69 102 GLY A N 1
ATOM 831 C CA . GLY A 1 102 ? -13.100 -20.503 1.054 1.00 83.69 102 GLY A CA 1
ATOM 832 C C . GLY A 1 102 ? -12.718 -21.354 2.259 1.00 83.69 102 GLY A C 1
ATOM 833 O O . GLY A 1 102 ? -13.369 -21.314 3.305 1.00 83.69 102 GLY A O 1
ATOM 834 N N . ASP A 1 103 ? -11.641 -22.124 2.114 1.00 87.19 103 ASP A N 1
ATOM 835 C CA . ASP A 1 103 ? -11.082 -22.893 3.221 1.00 87.19 103 ASP A CA 1
ATOM 836 C C . ASP A 1 103 ? -10.467 -21.984 4.299 1.00 87.19 103 ASP A C 1
ATOM 838 O O . ASP A 1 103 ? -10.066 -20.844 4.045 1.00 87.19 103 ASP A O 1
ATOM 842 N N . CYS A 1 104 ? -10.376 -22.508 5.523 1.00 88.12 104 CYS A N 1
ATOM 843 C CA . CYS A 1 104 ? -9.900 -21.756 6.682 1.00 88.12 104 CYS A CA 1
ATOM 844 C C . CYS A 1 104 ? -8.473 -21.209 6.506 1.00 88.12 104 CYS A C 1
ATOM 846 O O . CYS A 1 104 ? -8.174 -20.132 7.017 1.00 88.12 104 CYS A O 1
ATOM 848 N N . ASN A 1 105 ? -7.589 -21.913 5.788 1.00 89.19 105 ASN A N 1
ATOM 849 C CA . ASN A 1 105 ? -6.209 -21.463 5.601 1.00 89.19 105 ASN A CA 1
ATOM 850 C C . ASN A 1 105 ? -6.139 -20.281 4.633 1.00 89.19 105 ASN A C 1
ATOM 852 O O . ASN A 1 105 ? -5.408 -19.327 4.900 1.00 89.19 105 ASN A O 1
ATOM 856 N N . LYS A 1 106 ? -6.915 -20.315 3.543 1.00 89.62 106 LYS A N 1
ATOM 857 C CA . LYS A 1 106 ? -7.046 -19.175 2.626 1.00 89.62 106 LYS A CA 1
ATOM 858 C C . LYS A 1 106 ? -7.675 -17.974 3.317 1.00 89.62 106 LYS A C 1
ATOM 860 O O . LYS A 1 106 ? -7.122 -16.883 3.229 1.00 89.62 106 LYS A O 1
ATOM 865 N N . LYS A 1 107 ? -8.772 -18.170 4.057 1.00 91.25 107 LYS A N 1
ATOM 866 C CA . LYS A 1 107 ? -9.410 -17.092 4.832 1.00 91.25 107 LYS A CA 1
ATOM 867 C C . LYS A 1 107 ? -8.437 -16.470 5.829 1.00 91.25 107 LYS A C 1
ATOM 869 O O . LYS A 1 107 ? -8.298 -15.254 5.860 1.00 91.25 107 LYS A O 1
ATOM 874 N N . PHE A 1 108 ? -7.702 -17.293 6.575 1.00 93.25 108 PHE A N 1
ATOM 875 C CA . PHE A 1 108 ? -6.671 -16.804 7.485 1.00 93.25 108 PHE A CA 1
ATOM 876 C C . PHE A 1 108 ? -5.595 -15.984 6.757 1.00 93.25 108 PHE A C 1
ATOM 878 O O . PHE A 1 108 ? -5.223 -14.910 7.227 1.00 93.25 108 PHE A O 1
ATOM 885 N N . ASP A 1 109 ? -5.089 -16.463 5.615 1.00 93.31 109 ASP A N 1
ATOM 886 C CA . ASP A 1 109 ? -4.051 -15.749 4.866 1.00 93.31 109 ASP A CA 1
ATOM 887 C C . ASP A 1 109 ? -4.539 -14.381 4.365 1.00 93.31 109 ASP A C 1
ATOM 889 O O . ASP A 1 109 ? -3.829 -13.384 4.515 1.00 93.31 109 ASP A O 1
ATOM 893 N N . LEU A 1 110 ? -5.768 -14.314 3.843 1.00 94.38 110 LEU A N 1
ATOM 894 C CA . LEU A 1 110 ? -6.395 -13.064 3.410 1.00 94.38 110 LEU A CA 1
ATOM 895 C C . LEU A 1 110 ? -6.641 -12.118 4.598 1.00 94.38 110 LEU A C 1
ATOM 897 O O . LEU A 1 110 ? -6.232 -10.961 4.536 1.00 94.38 110 LEU A O 1
ATOM 901 N N . ALA A 1 111 ? -7.208 -12.612 5.704 1.00 94.44 111 ALA A N 1
ATOM 902 C CA . ALA A 1 111 ? -7.459 -11.822 6.912 1.00 94.44 111 ALA A CA 1
ATOM 903 C C . ALA A 1 111 ? -6.159 -11.261 7.513 1.00 94.44 111 ALA A C 1
ATOM 905 O O . ALA A 1 111 ? -6.081 -10.095 7.898 1.00 94.44 111 ALA A O 1
ATOM 906 N N . PHE A 1 112 ? -5.091 -12.061 7.547 1.00 95.12 112 PHE A N 1
ATOM 907 C CA . PHE A 1 112 ? -3.793 -11.602 8.038 1.00 95.12 112 PHE A CA 1
ATOM 908 C C . PHE A 1 112 ? -3.193 -10.512 7.136 1.00 95.12 112 PHE A C 1
ATOM 910 O O . PHE A 1 112 ? -2.626 -9.536 7.632 1.00 95.12 112 PHE A O 1
ATOM 917 N N . ARG A 1 113 ? -3.331 -10.641 5.811 1.00 96.00 113 ARG A N 1
ATOM 918 C CA . ARG A 1 113 ? -2.892 -9.613 4.853 1.00 96.00 113 ARG A CA 1
ATOM 919 C C . ARG A 1 113 ? -3.710 -8.327 4.975 1.00 96.00 113 ARG A C 1
ATOM 921 O O . ARG A 1 113 ? -3.110 -7.254 4.934 1.00 96.00 113 ARG A O 1
ATOM 928 N N . GLU A 1 114 ? -5.027 -8.428 5.156 1.00 94.88 114 GLU A N 1
ATOM 929 C CA . GLU A 1 114 ? -5.915 -7.286 5.416 1.00 94.88 114 GLU A CA 1
ATOM 930 C C . GLU A 1 114 ? -5.493 -6.526 6.669 1.00 94.88 114 GLU A C 1
ATOM 932 O O . GLU A 1 114 ? -5.317 -5.308 6.639 1.00 94.88 114 GLU A O 1
ATOM 937 N N . LEU A 1 115 ? -5.225 -7.252 7.757 1.00 95.50 115 LEU A N 1
ATOM 938 C CA . LEU A 1 115 ? -4.779 -6.655 9.011 1.00 95.50 115 LEU A CA 1
ATOM 939 C C . LEU A 1 115 ? -3.474 -5.862 8.846 1.00 95.50 115 LEU A C 1
ATOM 941 O O . LEU A 1 115 ? -3.339 -4.747 9.357 1.00 95.50 115 LEU A O 1
ATOM 945 N N . ILE A 1 116 ? -2.510 -6.417 8.103 1.00 95.19 116 ILE A N 1
ATOM 946 C CA . ILE A 1 116 ? -1.251 -5.725 7.811 1.00 95.19 116 ILE A CA 1
ATOM 947 C C . ILE A 1 116 ? -1.484 -4.494 6.932 1.00 95.19 116 ILE A C 1
ATOM 949 O O . ILE A 1 116 ? -0.891 -3.451 7.204 1.00 95.19 116 ILE A O 1
ATOM 953 N N . LEU A 1 117 ? -2.317 -4.590 5.892 1.00 95.19 117 LEU A N 1
ATOM 954 C CA . LEU A 1 117 ? -2.617 -3.464 5.003 1.00 95.19 117 LEU A CA 1
ATOM 955 C C . LEU A 1 117 ? -3.329 -2.330 5.749 1.00 95.19 117 LEU A C 1
ATOM 957 O O . LEU A 1 117 ? -2.912 -1.180 5.624 1.00 95.19 117 LEU A O 1
ATOM 961 N N . CYS A 1 118 ? -4.307 -2.651 6.596 1.00 93.50 118 CYS A N 1
ATOM 962 C CA . CYS A 1 118 ? -4.972 -1.693 7.480 1.00 93.50 118 CYS A CA 1
ATOM 963 C C . CYS A 1 118 ? -3.964 -0.976 8.387 1.00 93.50 118 CYS A C 1
ATOM 965 O O . CYS A 1 118 ? -3.871 0.254 8.409 1.00 93.50 118 CYS A O 1
ATOM 967 N N . SER A 1 119 ? -3.091 -1.738 9.045 1.00 92.25 119 SER A N 1
ATOM 968 C CA . SER A 1 119 ? -2.036 -1.150 9.863 1.00 92.25 119 SER A CA 1
ATOM 969 C C . SER A 1 119 ? -1.032 -0.318 9.051 1.00 92.25 119 SER A C 1
ATOM 971 O O . SER A 1 119 ? -0.556 0.724 9.511 1.00 92.25 119 SER A O 1
ATOM 973 N N . TRP A 1 120 ? -0.718 -0.721 7.820 1.00 90.94 120 TRP A N 1
ATOM 974 C CA . TRP A 1 120 ? 0.138 0.053 6.925 1.00 90.94 120 TRP A CA 1
ATOM 975 C C . TRP A 1 120 ? -0.489 1.418 6.628 1.00 90.94 120 TRP A C 1
ATOM 977 O O . TRP A 1 120 ? 0.187 2.435 6.838 1.00 90.94 120 TRP A O 1
ATOM 987 N N . ARG A 1 121 ? -1.773 1.453 6.232 1.00 89.62 121 ARG A N 1
ATOM 988 C CA . ARG A 1 121 ? -2.527 2.694 5.971 1.00 89.62 121 ARG A CA 1
ATOM 989 C C . ARG A 1 121 ? -2.415 3.672 7.137 1.00 89.62 121 ARG A C 1
ATOM 991 O O . ARG A 1 121 ? -2.147 4.853 6.927 1.00 89.62 121 ARG A O 1
ATOM 998 N N . TYR A 1 122 ? -2.549 3.178 8.362 1.00 86.44 122 TYR A N 1
ATOM 999 C CA . TYR A 1 122 ? -2.588 4.027 9.551 1.00 86.44 122 TYR A CA 1
ATOM 1000 C C . TYR A 1 122 ? -1.197 4.427 10.070 1.00 86.44 122 TYR A C 1
ATOM 1002 O O . TYR A 1 122 ? -1.004 5.563 10.510 1.00 86.44 122 TYR A O 1
ATOM 1010 N N . PHE A 1 123 ? -0.194 3.541 10.000 1.00 85.44 123 PHE A N 1
ATOM 1011 C CA . PHE A 1 123 ? 1.025 3.697 10.810 1.00 85.44 123 PHE A CA 1
ATOM 1012 C C . PHE A 1 123 ? 2.344 3.806 10.034 1.00 85.44 123 PHE A C 1
ATOM 1014 O O . PHE A 1 123 ? 3.307 4.372 10.568 1.00 85.44 123 PHE A O 1
ATOM 1021 N N . ALA A 1 124 ? 2.442 3.339 8.784 1.00 81.19 124 ALA A N 1
ATOM 1022 C CA . ALA A 1 124 ? 3.742 3.274 8.098 1.00 81.19 124 ALA A CA 1
ATOM 1023 C C . ALA A 1 124 ? 4.344 4.660 7.790 1.00 81.19 124 ALA A C 1
ATOM 1025 O O . ALA A 1 124 ? 5.561 4.859 7.881 1.00 81.19 124 ALA A O 1
ATOM 1026 N N . ASN A 1 125 ? 3.494 5.651 7.495 1.00 71.56 125 ASN A N 1
ATOM 1027 C CA . ASN A 1 125 ? 3.895 6.995 7.060 1.00 71.56 125 ASN A CA 1
ATOM 1028 C C . ASN A 1 125 ? 3.778 8.093 8.133 1.00 71.56 125 ASN A C 1
ATOM 1030 O O . ASN A 1 125 ? 3.931 9.267 7.821 1.00 71.56 125 ASN A O 1
ATOM 1034 N N . SER A 1 126 ? 3.589 7.752 9.414 1.00 62.09 126 SER A N 1
ATOM 1035 C CA . SER A 1 126 ? 3.501 8.757 10.490 1.00 62.09 126 SER A CA 1
ATOM 1036 C C . SER A 1 126 ? 4.813 9.559 10.664 1.00 62.09 126 SER A C 1
ATOM 1038 O O . SER A 1 126 ? 5.817 8.975 11.088 1.00 62.09 126 SER A O 1
ATOM 1040 N N . PRO A 1 127 ? 4.868 10.881 10.401 1.00 51.53 127 PRO A N 1
ATOM 1041 C CA . PRO A 1 127 ? 6.089 11.688 10.551 1.00 51.53 127 PRO A CA 1
ATOM 1042 C C . PRO A 1 127 ? 6.567 11.785 12.011 1.00 51.53 127 PRO A C 1
ATOM 1044 O O . PRO A 1 127 ? 7.742 12.026 12.268 1.00 51.53 127 PRO A O 1
ATOM 1047 N N . ARG A 1 128 ? 5.681 11.515 12.977 1.00 48.16 128 ARG A N 1
ATOM 1048 C CA . ARG A 1 128 ? 5.939 11.602 14.421 1.00 48.16 128 ARG A CA 1
ATOM 1049 C C . ARG A 1 128 ? 6.209 10.235 15.049 1.00 48.16 128 ARG A C 1
ATOM 1051 O O . ARG A 1 128 ? 5.531 9.838 15.998 1.00 48.16 128 ARG A O 1
ATOM 1058 N N . ILE A 1 129 ? 7.168 9.477 14.516 1.00 46.44 129 ILE A N 1
ATOM 1059 C CA . ILE A 1 129 ? 7.719 8.325 15.250 1.00 46.44 129 ILE A CA 1
ATOM 1060 C C . ILE A 1 129 ? 8.824 8.869 16.152 1.00 46.44 129 ILE A C 1
ATOM 1062 O O . ILE A 1 129 ? 10.008 8.840 15.817 1.00 46.44 129 ILE A O 1
ATOM 1066 N N . SER A 1 130 ? 8.416 9.416 17.297 1.00 40.22 130 SER A N 1
ATOM 1067 C CA . SER A 1 130 ? 9.351 9.698 18.378 1.00 40.22 130 SER A CA 1
ATOM 1068 C C . SER A 1 130 ? 9.925 8.371 18.879 1.00 40.22 130 SER A C 1
ATOM 1070 O O . SER A 1 130 ? 9.212 7.476 19.323 1.00 40.22 130 SER A O 1
ATOM 1072 N N . SER A 1 131 ? 11.239 8.233 18.724 1.00 43.44 131 SER A N 1
ATOM 1073 C CA . SER A 1 131 ? 12.144 7.484 19.597 1.00 43.44 131 SER A CA 1
ATOM 1074 C C . SER A 1 131 ? 11.624 6.200 20.269 1.00 43.44 131 SER A C 1
ATOM 1076 O O . SER A 1 131 ? 11.600 6.115 21.482 1.00 43.44 131 SER A O 1
ATOM 1078 N N . LYS A 1 132 ? 11.365 5.134 19.500 1.00 46.69 132 LYS A N 1
ATOM 1079 C CA . LYS A 1 132 ? 11.492 3.703 19.893 1.00 46.69 132 LYS A CA 1
ATOM 1080 C C . LYS A 1 132 ? 10.745 3.161 21.135 1.00 46.69 132 LYS A C 1
ATOM 1082 O O . LYS A 1 132 ? 10.678 1.937 21.228 1.00 46.69 132 LYS A O 1
ATOM 1087 N N . LYS A 1 133 ? 10.230 3.973 22.060 1.00 45.31 133 LYS A N 1
ATOM 1088 C CA . LYS A 1 133 ? 9.943 3.538 23.431 1.00 45.31 133 LYS A CA 1
ATOM 1089 C C . LYS A 1 133 ? 8.479 3.163 23.646 1.00 45.31 133 LYS A C 1
ATOM 1091 O O . LYS A 1 133 ? 8.257 2.151 24.285 1.00 45.31 133 LYS A O 1
ATOM 1096 N N . ASN A 1 134 ? 7.527 3.832 22.993 1.00 52.81 134 ASN A N 1
ATOM 1097 C CA . ASN A 1 134 ? 6.097 3.518 23.101 1.00 52.81 134 ASN A CA 1
ATOM 1098 C C . ASN A 1 134 ? 5.477 3.484 21.692 1.00 52.81 134 ASN A C 1
ATOM 1100 O O . ASN A 1 134 ? 5.018 4.499 21.186 1.00 52.81 134 ASN A O 1
ATOM 1104 N N . MET A 1 135 ? 5.571 2.340 21.002 1.00 60.59 135 MET A N 1
ATOM 1105 C CA . MET A 1 135 ? 4.992 2.148 19.655 1.00 60.59 135 MET A CA 1
ATOM 1106 C C . MET A 1 135 ? 3.697 1.335 19.670 1.00 60.59 135 MET A C 1
ATOM 1108 O O . MET A 1 135 ? 3.209 0.987 18.600 1.00 60.59 135 MET A O 1
ATOM 1112 N N . ASN A 1 136 ? 3.171 1.003 20.849 1.00 71.88 136 ASN A N 1
ATOM 1113 C CA . ASN A 1 136 ? 1.846 0.422 20.956 1.00 71.88 136 ASN A CA 1
ATOM 1114 C C . ASN A 1 136 ? 0.831 1.558 20.737 1.00 71.88 136 ASN A C 1
ATOM 1116 O O . ASN A 1 136 ? 0.758 2.441 21.592 1.00 71.88 136 ASN A O 1
ATOM 1120 N N . PRO A 1 137 ? 0.106 1.595 19.602 1.00 70.94 137 PRO A N 1
ATOM 1121 C CA . PRO A 1 137 ? -0.841 2.670 19.349 1.00 70.94 137 PRO A CA 1
ATOM 1122 C C . PRO A 1 137 ? -1.979 2.665 20.373 1.00 70.94 137 PRO A C 1
ATOM 1124 O O . PRO A 1 137 ? -2.422 3.736 20.751 1.00 70.94 137 PRO A O 1
ATOM 1127 N N . ILE A 1 138 ? -2.394 1.503 20.887 1.00 67.75 138 ILE A N 1
ATOM 1128 C CA . ILE A 1 138 ? -3.513 1.376 21.836 1.00 67.75 138 ILE A CA 1
ATOM 1129 C C . ILE A 1 138 ? -3.154 1.962 23.210 1.00 67.75 138 ILE A C 1
ATOM 1131 O O . ILE A 1 138 ? -3.983 2.599 23.855 1.00 67.75 138 ILE A O 1
ATOM 1135 N N . GLU A 1 139 ? -1.893 1.821 23.619 1.00 70.69 139 GLU A N 1
ATOM 1136 C CA . GLU A 1 139 ? -1.375 2.332 24.896 1.00 70.69 139 GLU A CA 1
ATOM 1137 C C . GLU A 1 139 ? -0.799 3.757 24.787 1.00 70.69 139 GLU A C 1
ATOM 1139 O O . GLU A 1 139 ? -0.167 4.245 25.724 1.00 70.69 139 GLU A O 1
ATOM 1144 N N . GLN A 1 140 ? -0.945 4.425 23.637 1.00 68.94 140 GLN A N 1
ATOM 1145 C CA . GLN A 1 140 ? -0.310 5.718 23.407 1.00 68.94 140 GLN A CA 1
ATOM 1146 C C . GLN A 1 140 ? -1.075 6.856 24.100 1.00 68.94 140 GLN A C 1
ATOM 1148 O O . GLN A 1 140 ? -2.202 7.166 23.739 1.00 68.94 140 GLN A O 1
ATOM 1153 N N . ASP A 1 141 ? -0.427 7.534 25.042 1.00 66.12 141 ASP A N 1
ATOM 1154 C CA . ASP A 1 141 ? -0.973 8.647 25.834 1.00 66.12 141 ASP A CA 1
ATOM 1155 C C . ASP A 1 141 ? -0.649 10.039 25.258 1.00 66.12 141 ASP A C 1
ATOM 1157 O O . ASP A 1 141 ? -1.349 11.010 25.527 1.00 66.12 141 ASP A O 1
ATOM 1161 N N . VAL A 1 142 ? 0.410 10.146 24.448 1.00 67.38 142 VAL A N 1
ATOM 1162 C CA . VAL A 1 142 ? 0.909 11.435 23.923 1.00 67.38 142 VAL A CA 1
ATOM 1163 C C . VAL A 1 142 ? 0.201 11.898 22.643 1.00 67.38 142 VAL A C 1
ATOM 1165 O O . VAL A 1 142 ? 0.217 13.082 22.316 1.00 67.38 142 VAL A O 1
ATOM 1168 N N . ASP A 1 143 ? -0.378 10.983 21.868 1.00 76.62 143 ASP A N 1
ATOM 1169 C CA . ASP A 1 143 ? -0.989 11.318 20.576 1.00 76.62 143 ASP A CA 1
ATOM 1170 C C . ASP A 1 143 ? -2.259 10.484 20.380 1.00 76.62 143 ASP A C 1
ATOM 1172 O O . ASP A 1 143 ? -2.212 9.303 20.018 1.00 76.62 143 ASP A O 1
ATOM 1176 N N . GLY A 1 144 ? -3.383 11.138 20.697 1.00 78.81 144 GLY A N 1
ATOM 1177 C CA . GLY A 1 144 ? -4.721 10.553 20.712 1.00 78.81 144 GLY A CA 1
ATOM 1178 C C . GLY A 1 144 ? -5.216 10.134 19.332 1.00 78.81 144 GLY A C 1
ATOM 1179 O O . GLY A 1 144 ? -5.960 9.166 19.224 1.00 78.81 144 GLY A O 1
ATOM 1180 N N . THR A 1 145 ? -4.740 10.760 18.248 1.00 82.00 145 THR A N 1
ATOM 1181 C CA . THR A 1 145 ? -5.079 10.326 16.884 1.00 82.00 145 THR A CA 1
ATOM 1182 C C . THR A 1 145 ? -4.532 8.933 16.600 1.00 82.00 145 THR A C 1
ATOM 1184 O O . THR A 1 145 ? -5.251 8.083 16.080 1.00 82.00 145 THR A O 1
ATOM 1187 N N . LYS A 1 146 ? -3.275 8.644 16.958 1.00 81.56 146 LYS A N 1
ATOM 1188 C CA . LYS A 1 146 ? -2.767 7.271 16.799 1.00 81.56 146 LYS A CA 1
ATOM 1189 C C . LYS A 1 146 ? -3.448 6.288 17.743 1.00 81.56 146 LYS A C 1
ATOM 1191 O O . LYS A 1 146 ? -3.593 5.132 17.356 1.00 81.56 146 LYS A O 1
ATOM 1196 N N . ARG A 1 147 ? -3.855 6.729 18.938 1.00 83.25 147 ARG A N 1
ATOM 1197 C CA . ARG A 1 147 ? -4.626 5.897 19.866 1.00 83.25 147 ARG A CA 1
ATOM 1198 C C . ARG A 1 147 ? -5.968 5.494 19.277 1.00 83.25 147 ARG A C 1
ATOM 1200 O O . ARG A 1 147 ? -6.271 4.307 19.206 1.00 83.25 147 ARG A O 1
ATOM 1207 N N . PHE A 1 148 ? -6.689 6.464 18.724 1.00 85.06 148 PHE A N 1
ATOM 1208 C CA . PHE A 1 148 ? -7.908 6.247 17.953 1.00 85.06 148 PHE A CA 1
ATOM 1209 C C . PHE A 1 148 ? -7.700 5.256 16.799 1.00 85.06 148 PHE A C 1
ATOM 1211 O O . PHE A 1 148 ? -8.428 4.273 16.690 1.00 85.06 148 PHE A O 1
ATOM 1218 N N . LEU A 1 149 ? -6.656 5.442 15.981 1.00 87.12 149 LEU A N 1
ATOM 1219 C CA . LEU A 1 149 ? -6.328 4.497 14.904 1.00 87.12 149 LEU A CA 1
ATOM 1220 C C . LEU A 1 149 ? -5.948 3.100 15.431 1.00 87.12 149 LEU A C 1
ATOM 1222 O O . LEU A 1 149 ? -6.154 2.105 14.739 1.00 87.12 149 LEU A O 1
ATOM 1226 N N . GLY A 1 150 ? -5.395 3.007 16.644 1.00 87.81 150 GLY A N 1
ATOM 1227 C CA . GLY A 1 150 ? -5.124 1.745 17.331 1.00 87.81 150 GLY A CA 1
ATOM 1228 C C . GLY A 1 150 ? -6.408 1.001 17.690 1.00 87.81 150 GLY A C 1
ATOM 1229 O O . GLY A 1 150 ? -6.509 -0.194 17.421 1.00 87.81 150 GLY A O 1
ATOM 1230 N N . PHE A 1 151 ? -7.408 1.711 18.217 1.00 86.25 151 PHE A N 1
ATOM 1231 C CA . PHE A 1 151 ? -8.735 1.146 18.470 1.00 86.25 151 PHE A CA 1
ATOM 1232 C C . PHE A 1 151 ? -9.440 0.719 17.180 1.00 86.25 151 PHE A C 1
ATOM 1234 O O . PHE A 1 151 ? -9.983 -0.379 17.127 1.00 86.25 151 PHE A O 1
ATOM 1241 N N . ARG A 1 152 ? -9.356 1.522 16.111 1.00 87.38 152 ARG A N 1
ATOM 1242 C CA . ARG A 1 152 ? -9.887 1.153 14.785 1.00 87.38 152 ARG A CA 1
ATOM 1243 C C . ARG A 1 152 ? -9.243 -0.120 14.237 1.00 87.38 152 ARG A C 1
ATOM 1245 O O . ARG A 1 152 ? -9.929 -0.975 13.688 1.00 87.38 152 ARG A O 1
ATOM 1252 N N . LEU A 1 153 ? -7.928 -0.272 14.409 1.00 90.56 153 LEU A N 1
ATOM 1253 C CA . LEU A 1 153 ? -7.218 -1.490 14.016 1.00 90.56 153 LEU A CA 1
ATOM 1254 C C . LEU A 1 153 ? -7.674 -2.711 14.837 1.00 90.56 153 LEU A C 1
ATOM 1256 O O . LEU A 1 153 ? -7.798 -3.801 14.280 1.00 90.56 153 LEU A O 1
ATOM 1260 N N . LEU A 1 154 ? -7.920 -2.533 16.140 1.00 89.56 154 LEU A N 1
ATOM 1261 C CA . LEU A 1 154 ? -8.430 -3.585 17.021 1.00 89.56 154 LEU A CA 1
ATOM 1262 C C . LEU A 1 154 ? -9.840 -4.031 16.605 1.00 89.56 154 LEU A C 1
ATOM 1264 O O . LEU A 1 154 ? -10.048 -5.222 16.379 1.00 89.56 154 LEU A O 1
ATOM 1268 N N . GLU A 1 155 ? -10.764 -3.083 16.445 1.00 87.94 155 GLU A N 1
ATOM 1269 C CA . GLU A 1 155 ? -12.135 -3.321 15.971 1.00 87.94 155 GLU A CA 1
ATOM 1270 C C . GLU A 1 155 ? -12.124 -4.078 14.635 1.00 87.94 155 GLU A C 1
ATOM 1272 O O . GLU A 1 155 ? -12.742 -5.134 14.497 1.00 87.94 155 GLU A O 1
ATOM 1277 N N . PHE A 1 156 ? -11.318 -3.606 13.681 1.00 90.56 156 PHE A N 1
ATOM 1278 C CA . PHE A 1 156 ? -11.163 -4.263 12.387 1.00 90.56 156 PHE A CA 1
ATOM 1279 C C . PHE A 1 156 ? -10.627 -5.695 12.513 1.00 90.56 156 PHE A C 1
ATOM 1281 O O . PHE A 1 156 ? -11.109 -6.596 11.830 1.00 90.56 156 PHE A O 1
ATOM 1288 N N . SER A 1 157 ? -9.653 -5.940 13.396 1.00 91.12 157 SER A N 1
ATOM 1289 C CA . SER A 1 157 ? -9.098 -7.284 13.595 1.00 91.12 157 SER A CA 1
ATOM 1290 C C . SER A 1 157 ? -10.133 -8.281 14.130 1.00 91.12 157 SER A C 1
ATOM 1292 O O . SER A 1 157 ? -10.153 -9.435 13.698 1.00 91.12 157 SER A O 1
ATOM 1294 N N . GLN A 1 158 ? -11.036 -7.827 15.002 1.00 88.88 158 GLN A N 1
ATOM 1295 C CA . GLN A 1 158 ? -12.143 -8.633 15.512 1.00 88.88 158 GLN A CA 1
ATOM 1296 C C . GLN A 1 158 ? -13.169 -8.906 14.408 1.00 88.88 158 GLN A C 1
ATOM 1298 O O . GLN A 1 158 ? -13.573 -10.053 14.218 1.00 88.88 158 GLN A O 1
ATOM 1303 N N . GLN A 1 159 ? -13.508 -7.885 13.614 1.00 87.81 159 GLN A N 1
ATOM 1304 C CA . GLN A 1 159 ? -14.434 -7.999 12.485 1.00 87.81 159 GLN A CA 1
ATOM 1305 C C . GLN A 1 159 ? -13.981 -9.034 11.440 1.00 87.81 159 GLN A C 1
ATOM 1307 O O . GLN A 1 159 ? -14.805 -9.772 10.905 1.00 87.81 159 GLN A O 1
ATOM 1312 N N . ILE A 1 160 ? -12.678 -9.122 11.158 1.00 90.81 160 ILE A N 1
ATOM 1313 C CA . ILE A 1 160 ? -12.120 -10.101 10.206 1.00 90.81 160 ILE A CA 1
ATOM 1314 C C . ILE A 1 160 ? -11.790 -11.461 10.850 1.00 90.81 160 ILE A C 1
ATOM 1316 O O . ILE A 1 160 ? -11.171 -12.312 10.210 1.00 90.81 160 ILE A O 1
ATOM 1320 N N . GLY A 1 161 ? -12.213 -11.685 12.100 1.00 89.81 161 GLY A N 1
ATOM 1321 C CA . GLY A 1 161 ? -12.262 -13.003 12.735 1.00 89.81 161 GLY A CA 1
ATOM 1322 C C . GLY A 1 161 ? -11.137 -13.340 13.719 1.00 89.81 161 GLY A C 1
ATOM 1323 O O . GLY A 1 161 ? -10.972 -14.519 14.055 1.00 89.81 161 GLY A O 1
ATOM 1324 N N . PHE A 1 162 ? -10.362 -12.355 14.191 1.00 90.62 162 PHE A N 1
ATOM 1325 C CA . PHE A 1 162 ? -9.328 -12.568 15.210 1.00 90.62 162 PHE A CA 1
ATOM 1326 C C . PHE A 1 162 ? -9.838 -12.333 16.641 1.00 90.62 162 PHE A C 1
ATOM 1328 O O . PHE A 1 162 ? -10.450 -11.317 16.953 1.00 90.62 162 PHE A O 1
ATOM 1335 N N . SER A 1 163 ? -9.493 -13.245 17.551 1.00 86.88 163 SER A N 1
ATOM 1336 C CA . SER A 1 163 ? -9.683 -13.110 19.004 1.00 86.88 163 SER A CA 1
ATOM 1337 C C . SER A 1 163 ? -8.578 -12.259 19.621 1.00 86.88 163 SER A C 1
ATOM 1339 O O . SER A 1 163 ? -7.664 -12.755 20.277 1.00 86.88 163 SER A O 1
ATOM 1341 N N . THR A 1 164 ? -8.609 -10.959 19.365 1.00 78.75 164 THR A N 1
ATOM 1342 C CA . THR A 1 164 ? -7.687 -10.009 19.994 1.00 78.75 164 THR A CA 1
ATOM 1343 C C . THR A 1 164 ? -8.338 -9.442 21.249 1.00 78.75 164 THR A C 1
ATOM 1345 O O . THR A 1 164 ? -9.150 -8.517 21.181 1.00 78.75 164 THR A O 1
ATOM 1348 N N . GLU A 1 165 ? -7.998 -10.007 22.403 1.00 67.50 165 GLU A N 1
ATOM 1349 C CA . GLU A 1 165 ? -8.333 -9.422 23.699 1.00 67.50 165 GLU A CA 1
ATOM 1350 C C . GLU A 1 165 ? -7.216 -8.463 24.113 1.00 67.50 165 GLU A C 1
ATOM 1352 O O . GLU A 1 165 ? -6.054 -8.852 24.246 1.00 67.50 165 GLU A O 1
ATOM 1357 N N . THR A 1 166 ? -7.565 -7.196 24.328 1.00 64.88 166 THR A N 1
ATOM 1358 C CA . THR A 1 166 ? -6.675 -6.247 24.998 1.00 64.88 166 THR A CA 1
ATOM 1359 C C . THR A 1 166 ? -7.315 -5.846 26.318 1.00 64.88 166 THR A C 1
ATOM 1361 O O . THR A 1 166 ? -8.506 -5.545 26.374 1.00 64.88 166 THR A O 1
ATOM 1364 N N . ASN A 1 167 ? -6.519 -5.816 27.390 1.00 56.28 167 ASN A N 1
ATOM 1365 C CA . ASN A 1 167 ? -6.978 -5.504 28.752 1.00 56.28 167 ASN A CA 1
ATOM 1366 C C . ASN A 1 167 ? -7.596 -4.094 28.906 1.00 56.28 167 ASN A C 1
ATOM 1368 O O . ASN A 1 167 ? -7.990 -3.726 30.006 1.00 56.28 167 ASN A O 1
ATOM 1372 N N . GLN A 1 168 ? -7.627 -3.286 27.843 1.00 55.53 168 GLN A N 1
ATOM 1373 C CA . GLN A 1 168 ? -8.000 -1.871 27.864 1.00 55.53 168 GLN A CA 1
ATOM 1374 C C . GLN A 1 168 ? -9.268 -1.548 27.054 1.00 55.53 168 GLN A C 1
ATOM 1376 O O . GLN A 1 168 ? -9.738 -0.422 27.135 1.00 55.53 168 GLN A O 1
ATOM 1381 N N . ALA A 1 169 ? -9.827 -2.489 26.278 1.00 53.94 169 ALA A N 1
ATOM 1382 C CA . ALA A 1 169 ? -10.838 -2.174 25.255 1.00 53.94 169 ALA A CA 1
ATOM 1383 C C . ALA A 1 169 ? -12.292 -2.542 25.607 1.00 53.94 169 ALA A C 1
ATOM 1385 O O . ALA A 1 169 ? -13.188 -2.336 24.793 1.00 53.94 169 ALA A O 1
ATOM 1386 N N . ALA A 1 170 ? -12.563 -3.079 26.795 1.00 53.34 170 ALA A N 1
ATOM 1387 C CA . ALA A 1 170 ? -13.927 -3.430 27.179 1.00 53.34 170 ALA A CA 1
ATOM 1388 C C . ALA A 1 170 ? -14.642 -2.225 27.821 1.00 53.34 170 ALA A C 1
ATOM 1390 O O . ALA A 1 170 ? -14.771 -2.167 29.041 1.00 53.34 170 ALA A O 1
ATOM 1391 N N . GLY A 1 171 ? -15.091 -1.258 27.008 1.00 61.78 171 GLY A N 1
ATOM 1392 C CA . GLY A 1 171 ? -16.161 -0.334 27.421 1.00 61.78 171 GLY A CA 1
ATOM 1393 C C . GLY A 1 171 ? -16.028 1.149 27.059 1.00 61.78 171 GLY A C 1
ATOM 1394 O O . GLY A 1 171 ? -17.026 1.852 27.174 1.00 61.78 171 GLY A O 1
ATOM 1395 N N . GLU A 1 172 ? -14.865 1.639 26.619 1.00 70.56 172 GLU A N 1
ATOM 1396 C CA . GLU A 1 172 ? -14.710 3.046 26.203 1.00 70.56 172 GLU A CA 1
ATOM 1397 C C . GLU A 1 172 ? -14.910 3.214 24.691 1.00 70.56 172 GLU A C 1
ATOM 1399 O O . GLU A 1 172 ? -14.325 2.482 23.891 1.00 70.56 172 GLU A O 1
ATOM 1404 N N . ASP A 1 173 ? -15.722 4.197 24.294 1.00 81.12 173 ASP A N 1
ATOM 1405 C CA . ASP A 1 173 ? -15.917 4.561 22.891 1.00 81.12 173 ASP A CA 1
ATOM 1406 C C . ASP A 1 173 ? -14.651 5.255 22.343 1.00 81.12 173 ASP A C 1
ATOM 1408 O O . ASP A 1 173 ? -14.253 6.305 22.859 1.00 81.12 173 ASP A O 1
ATOM 1412 N N . PRO A 1 174 ? -14.013 4.731 21.276 1.00 83.00 174 PRO A N 1
ATOM 1413 C CA . PRO A 1 174 ? -12.763 5.289 20.757 1.00 83.00 174 PRO A CA 1
ATOM 1414 C C . PRO A 1 174 ? -12.851 6.763 20.353 1.00 83.00 174 PRO A C 1
ATOM 1416 O O . PRO A 1 174 ? -11.865 7.498 20.448 1.00 83.00 174 PRO A O 1
ATOM 1419 N N . THR A 1 175 ? -14.020 7.202 19.889 1.00 84.88 175 THR A N 1
ATOM 1420 C CA . THR A 1 175 ? -14.263 8.578 19.456 1.00 84.88 175 THR A CA 1
ATOM 1421 C C . THR A 1 175 ? -14.372 9.518 20.652 1.00 84.88 175 THR A C 1
ATOM 1423 O O . THR A 1 175 ? -13.849 10.634 20.610 1.00 84.88 175 THR A O 1
ATOM 1426 N N . GLU A 1 176 ? -14.978 9.059 21.748 1.00 84.31 176 GLU A N 1
ATOM 1427 C CA . GLU A 1 176 ? -14.961 9.775 23.029 1.00 84.31 176 GLU A CA 1
ATOM 1428 C C . GLU A 1 176 ? -13.556 9.895 23.597 1.00 84.31 176 GLU A C 1
ATOM 1430 O O . GLU A 1 176 ? -13.164 10.984 24.027 1.00 84.31 176 GLU A O 1
ATOM 1435 N N . THR A 1 177 ? -12.776 8.813 23.556 1.00 83.56 177 THR A N 1
ATOM 1436 C CA . THR A 1 177 ? -11.381 8.838 23.999 1.00 83.56 177 THR A CA 1
ATOM 1437 C C . THR A 1 177 ? -10.563 9.820 23.159 1.00 83.56 177 THR A C 1
ATOM 1439 O O . THR A 1 177 ? -9.808 10.609 23.725 1.00 83.56 177 THR A O 1
ATOM 1442 N N . LEU A 1 178 ? -10.757 9.849 21.833 1.00 87.06 178 LEU A N 1
ATOM 1443 C CA . LEU A 1 178 ? -10.105 10.817 20.944 1.00 87.06 178 LEU A CA 1
ATOM 1444 C C . LEU A 1 178 ? -10.458 12.259 21.316 1.00 87.06 178 LEU A C 1
ATOM 1446 O O . LEU A 1 178 ? -9.563 13.094 21.447 1.00 87.06 178 LEU A O 1
ATOM 1450 N N . LEU A 1 179 ? -11.747 12.557 21.499 1.00 88.00 179 LEU A N 1
ATOM 1451 C CA . LEU A 1 179 ? -12.196 13.893 21.884 1.00 88.00 179 LEU A CA 1
ATOM 1452 C C . LEU A 1 179 ? -11.601 14.300 23.237 1.00 88.00 179 LEU A C 1
ATOM 1454 O O . LEU A 1 179 ? -11.077 15.404 23.381 1.00 88.00 179 LEU A O 1
ATOM 1458 N N . ALA A 1 180 ? -11.613 13.393 24.213 1.00 84.88 180 ALA A N 1
ATOM 1459 C CA . ALA A 1 180 ? -11.020 13.628 25.521 1.00 84.88 180 ALA A CA 1
ATOM 1460 C C . ALA A 1 180 ? -9.501 13.867 25.431 1.00 84.88 180 ALA A C 1
ATOM 1462 O O . ALA A 1 180 ? -8.986 14.766 26.093 1.00 84.88 180 ALA A O 1
ATOM 1463 N N . ASP A 1 181 ? -8.782 13.109 24.599 1.00 82.88 181 ASP A N 1
ATOM 1464 C CA . ASP A 1 181 ? -7.346 13.293 24.360 1.00 82.88 181 ASP A CA 1
ATOM 1465 C C . ASP A 1 181 ? -7.057 14.656 23.705 1.00 82.88 181 ASP A C 1
ATOM 1467 O O . ASP A 1 181 ? -6.141 15.365 24.130 1.00 82.88 181 ASP A O 1
ATOM 1471 N N . MET A 1 182 ? -7.864 15.065 22.718 1.00 86.19 182 MET A N 1
ATOM 1472 C CA . MET A 1 182 ? -7.753 16.380 22.078 1.00 86.19 182 MET A CA 1
ATOM 1473 C C . MET A 1 182 ? -7.960 17.512 23.086 1.00 86.19 182 MET A C 1
ATOM 1475 O O . MET A 1 182 ? -7.146 18.433 23.149 1.00 86.19 182 MET A O 1
ATOM 1479 N N . LEU A 1 183 ? -9.001 17.423 23.913 1.00 85.38 183 LEU A N 1
ATOM 1480 C CA . LEU A 1 183 ? -9.292 18.425 24.936 1.00 85.38 183 LEU A CA 1
ATOM 1481 C C . LEU A 1 183 ? -8.199 18.475 26.019 1.00 85.38 183 LEU A C 1
ATOM 1483 O O . LEU A 1 183 ? -7.796 19.562 26.428 1.00 85.38 183 LEU A O 1
ATOM 1487 N N . ARG A 1 184 ? -7.654 17.321 26.429 1.00 82.12 184 ARG A N 1
ATOM 1488 C CA . ARG A 1 184 ? -6.539 17.226 27.392 1.00 82.12 184 ARG A CA 1
ATOM 1489 C C . ARG A 1 184 ? -5.209 17.752 26.845 1.00 82.12 184 ARG A C 1
ATOM 1491 O O . ARG A 1 184 ? -4.333 18.092 27.637 1.00 82.12 184 ARG A O 1
ATOM 1498 N N . SER A 1 185 ? -5.050 17.818 25.521 1.00 81.88 185 SER A N 1
ATOM 1499 C CA . SER A 1 185 ? -3.853 18.373 24.873 1.00 81.88 185 SER A CA 1
ATOM 1500 C C . SER A 1 185 ? -3.810 19.907 24.856 1.00 81.88 185 SER A C 1
ATOM 1502 O O . SER A 1 185 ? -2.770 20.486 24.534 1.00 81.88 185 SER A O 1
ATOM 1504 N N . LEU A 1 186 ? -4.918 20.573 25.203 1.00 83.56 186 LEU A N 1
ATOM 1505 C CA . LEU A 1 186 ? -4.980 22.029 25.281 1.00 83.56 186 LEU A CA 1
ATOM 1506 C C . LEU A 1 186 ? -4.127 22.555 26.455 1.00 83.56 186 LEU A C 1
ATOM 1508 O O . LEU A 1 186 ? -4.069 21.908 27.504 1.00 83.56 186 LEU A O 1
ATOM 1512 N N . PRO A 1 187 ? -3.480 23.732 26.318 1.00 84.00 187 PRO A N 1
ATOM 1513 C CA . PRO A 1 187 ? -2.698 24.333 27.398 1.00 84.00 187 PRO A CA 1
ATOM 1514 C C . PRO A 1 187 ? -3.550 24.551 28.652 1.00 84.00 187 PRO A C 1
ATOM 1516 O O . PRO A 1 187 ? -4.495 25.346 28.639 1.00 84.00 187 PRO A O 1
ATOM 1519 N N . LYS A 1 188 ? -3.210 23.855 29.741 1.00 82.94 188 LYS A N 1
ATOM 1520 C CA . LYS A 1 188 ? -3.971 23.877 31.003 1.00 82.94 188 LYS A CA 1
ATOM 1521 C C . LYS A 1 188 ? -3.930 25.239 31.691 1.00 82.94 188 LYS A C 1
ATOM 1523 O O . LYS A 1 188 ? -4.793 25.556 32.502 1.00 82.94 188 LYS A O 1
ATOM 1528 N N . GLU A 1 189 ? -2.934 26.051 31.352 1.00 84.00 189 GLU A N 1
ATOM 1529 C CA . GLU A 1 189 ? -2.765 27.419 31.834 1.00 84.00 189 GLU A CA 1
ATOM 1530 C C . GLU A 1 189 ? -3.832 28.364 31.264 1.00 84.00 189 GLU A C 1
ATOM 1532 O O . GLU A 1 189 ? -4.114 29.402 31.859 1.00 84.00 189 GLU A O 1
ATOM 1537 N N . ILE A 1 190 ? -4.414 28.011 30.111 1.00 84.62 190 ILE A N 1
ATOM 1538 C CA . ILE A 1 190 ? -5.402 28.820 29.384 1.00 84.62 190 ILE A CA 1
ATOM 1539 C C . ILE A 1 190 ? -6.792 28.183 29.478 1.00 84.62 190 ILE A C 1
ATOM 1541 O O . ILE A 1 190 ? -7.790 28.882 29.648 1.00 84.62 190 ILE A O 1
ATOM 1545 N N . PHE A 1 191 ? -6.862 26.854 29.376 1.00 81.75 191 PHE A N 1
ATOM 1546 C CA . PHE A 1 191 ? -8.110 26.104 29.304 1.00 81.75 191 PHE A CA 1
ATOM 1547 C C . PHE A 1 191 ? -8.260 25.178 30.516 1.00 81.75 191 PHE A C 1
ATOM 1549 O O . PHE A 1 191 ? -7.480 24.248 30.706 1.00 81.75 191 PHE A O 1
ATOM 1556 N N . ASN A 1 192 ? -9.307 25.393 31.318 1.00 75.75 192 ASN A N 1
ATOM 1557 C CA . ASN A 1 192 ? -9.646 24.520 32.444 1.00 75.75 192 ASN A CA 1
ATOM 1558 C C . ASN A 1 192 ? -10.494 23.326 31.969 1.00 75.75 192 ASN A C 1
ATOM 1560 O O . ASN A 1 192 ? -11.719 23.316 32.107 1.00 75.75 192 ASN A O 1
ATOM 1564 N N . VAL A 1 193 ? -9.829 22.338 31.369 1.00 71.56 193 VAL A N 1
ATOM 1565 C CA . VAL A 1 193 ? -10.442 21.092 30.888 1.00 71.56 193 VAL A CA 1
ATOM 1566 C C . VAL A 1 193 ? -10.074 19.941 31.830 1.00 71.56 193 VAL A C 1
ATOM 1568 O O . VAL A 1 193 ? -9.262 19.085 31.497 1.00 71.56 193 VAL A O 1
ATOM 1571 N N . ASP A 1 194 ? -10.660 19.939 33.027 1.00 62.44 194 ASP A N 1
ATOM 1572 C CA . ASP A 1 194 ? -10.460 18.875 34.032 1.00 62.44 194 ASP A CA 1
ATOM 1573 C C . ASP A 1 194 ? -11.743 18.059 34.294 1.00 62.44 194 ASP A C 1
ATOM 1575 O O . ASP A 1 194 ? -11.804 17.217 35.187 1.00 62.44 194 ASP A O 1
ATOM 1579 N N . ARG A 1 195 ? -12.806 18.317 33.518 1.00 64.31 195 ARG A N 1
ATOM 1580 C CA . ARG A 1 195 ? -14.090 17.604 33.612 1.00 64.31 195 ARG A CA 1
ATOM 1581 C C . ARG A 1 195 ? -14.211 16.539 32.528 1.00 64.31 195 ARG A C 1
ATOM 1583 O O . ARG A 1 195 ? -13.633 16.675 31.452 1.00 64.31 195 ARG A O 1
ATOM 1590 N N . ALA A 1 196 ? -15.015 15.514 32.814 1.00 71.94 196 ALA A N 1
ATOM 1591 C CA . ALA A 1 196 ? -15.447 14.540 31.818 1.00 71.94 196 ALA A CA 1
ATOM 1592 C C . ALA A 1 196 ? -16.046 15.246 30.593 1.00 71.94 196 ALA A C 1
ATOM 1594 O O . ALA A 1 196 ? -16.743 16.257 30.734 1.00 71.94 196 ALA A O 1
ATOM 1595 N N . THR A 1 197 ? -15.757 14.713 29.406 1.00 76.50 197 THR A N 1
ATOM 1596 C CA . THR A 1 197 ? -16.246 15.246 28.133 1.00 76.50 197 THR A CA 1
ATOM 1597 C C . THR A 1 197 ? -17.779 15.311 28.158 1.00 76.50 197 THR A C 1
ATOM 1599 O O . THR A 1 197 ? -18.413 14.268 28.311 1.00 76.50 197 THR A O 1
ATOM 1602 N N . PRO A 1 198 ? -18.401 16.498 28.032 1.00 78.88 198 PRO A N 1
ATOM 1603 C CA . PRO A 1 198 ? -19.856 16.615 28.029 1.00 78.88 198 PRO A CA 1
ATOM 1604 C C . PRO A 1 198 ? -20.481 15.854 26.855 1.00 78.88 198 PRO A C 1
ATOM 1606 O O . PRO A 1 198 ? -20.001 15.958 25.723 1.00 78.88 198 PRO A O 1
ATOM 1609 N N . GLU A 1 199 ? -21.601 15.166 27.092 1.00 81.19 199 GLU A N 1
ATOM 1610 C CA . GLU A 1 199 ? -22.379 14.491 26.036 1.00 81.19 199 GLU A CA 1
ATOM 1611 C C . GLU A 1 199 ? -22.776 15.452 24.905 1.00 81.19 199 GLU A C 1
ATOM 1613 O O . GLU A 1 199 ? -22.764 15.081 23.732 1.00 81.19 199 GLU A O 1
ATOM 1618 N N . THR A 1 200 ? -23.023 16.722 25.247 1.00 84.25 200 THR A N 1
ATOM 1619 C CA . THR A 1 200 ? -23.341 17.807 24.305 1.00 84.25 200 THR A CA 1
ATOM 1620 C C . THR A 1 200 ? -22.231 18.100 23.294 1.00 84.25 200 THR A C 1
ATOM 1622 O O . THR A 1 200 ? -22.507 18.706 22.263 1.00 84.25 200 THR A O 1
ATOM 1625 N N . LEU A 1 201 ? -20.991 17.683 23.567 1.00 84.75 201 LEU A N 1
ATOM 1626 C CA . LEU A 1 201 ? -19.865 17.759 22.632 1.00 84.75 201 LEU A CA 1
ATOM 1627 C C . LEU A 1 201 ? -19.536 16.396 22.015 1.00 84.75 201 LEU A C 1
ATOM 1629 O O . LEU A 1 201 ? -19.158 16.342 20.848 1.00 84.75 201 LEU A O 1
ATOM 1633 N N . SER A 1 202 ? -19.700 15.306 22.772 1.00 85.81 202 SER A N 1
ATOM 1634 C CA . SER A 1 202 ? -19.431 13.943 22.297 1.00 85.81 202 SER A CA 1
ATOM 1635 C C . SER A 1 202 ? -20.334 13.546 21.125 1.00 85.81 202 SER A C 1
ATOM 1637 O O . SER A 1 202 ? -19.832 13.142 20.076 1.00 85.81 202 SER A O 1
ATOM 1639 N N . ILE A 1 203 ? -21.657 13.717 21.262 1.00 87.81 203 ILE A N 1
ATOM 1640 C CA . ILE A 1 203 ? -22.628 13.266 20.250 1.00 87.81 203 ILE A CA 1
ATOM 1641 C C . ILE A 1 203 ? -22.398 13.962 18.894 1.00 87.81 203 ILE A C 1
ATOM 1643 O O . ILE A 1 203 ? -22.201 13.250 17.905 1.00 87.81 203 ILE A O 1
ATOM 1647 N N . PRO A 1 204 ? -22.318 15.310 18.810 1.00 89.44 204 PRO A N 1
ATOM 1648 C CA . PRO A 1 204 ? -22.077 15.976 17.530 1.00 89.44 204 PRO A CA 1
ATOM 1649 C C . PRO A 1 204 ? -20.714 15.629 16.925 1.00 89.44 204 PRO A C 1
ATOM 1651 O O . PRO A 1 204 ? -20.578 15.559 15.707 1.00 89.44 204 PRO A O 1
ATOM 1654 N N . PHE A 1 205 ? -19.693 15.398 17.757 1.00 89.25 205 PHE A N 1
ATOM 1655 C CA . PHE A 1 205 ? -18.364 15.023 17.280 1.00 89.25 205 PHE A CA 1
ATOM 1656 C C . PHE A 1 205 ? -18.348 13.621 16.655 1.00 89.25 205 PHE A C 1
ATOM 1658 O O . PHE A 1 205 ? -17.769 13.435 15.582 1.00 89.25 205 PHE A O 1
ATOM 1665 N N . LYS A 1 206 ? -19.032 12.650 17.277 1.00 86.81 206 LYS A N 1
ATOM 1666 C CA . LYS A 1 206 ? -19.220 11.302 16.713 1.00 86.81 206 LYS A CA 1
ATOM 1667 C C . LYS A 1 206 ? -19.960 11.340 15.382 1.00 86.81 206 LYS A C 1
ATOM 1669 O O . LYS A 1 206 ? -19.528 10.705 14.418 1.00 86.81 206 LYS A O 1
ATOM 1674 N N . GLU A 1 207 ? -21.050 12.098 15.322 1.00 86.25 207 GLU A N 1
ATOM 1675 C CA . GLU A 1 207 ? -21.844 12.254 14.104 1.00 86.25 207 GLU A CA 1
ATOM 1676 C C . GLU A 1 207 ? -21.01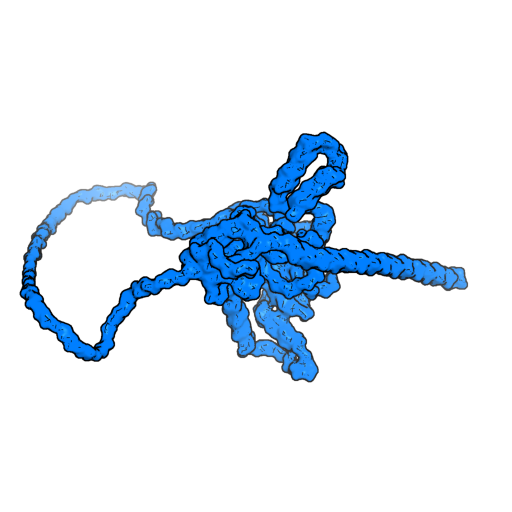8 12.905 12.986 1.00 86.25 207 GLU A C 1
ATOM 1678 O O . GLU A 1 207 ? -20.978 12.406 11.861 1.00 86.25 207 GLU A O 1
ATOM 1683 N N . TYR A 1 208 ? -20.266 13.959 13.315 1.00 86.00 208 TYR A N 1
ATOM 1684 C CA . TYR A 1 208 ? -19.378 14.639 12.377 1.00 86.00 208 TYR A CA 1
ATOM 1685 C C . TYR A 1 208 ? -18.328 13.698 11.768 1.00 86.00 208 TYR A C 1
ATOM 1687 O O . TYR A 1 208 ? -18.165 13.659 10.546 1.00 86.00 208 TYR A O 1
ATOM 1695 N N . LEU A 1 209 ? -17.637 12.904 12.593 1.00 82.50 209 LEU A N 1
ATOM 1696 C CA . LEU A 1 209 ? -16.637 11.950 12.102 1.00 82.50 209 LEU A CA 1
ATOM 1697 C C . LEU A 1 209 ? -17.259 10.822 11.268 1.00 82.50 209 LEU A C 1
ATOM 1699 O O . LEU A 1 209 ? -16.695 10.430 10.242 1.00 82.50 209 LEU A O 1
ATOM 1703 N N . SER A 1 210 ? -18.436 10.338 11.662 1.00 77.75 210 SER A N 1
ATOM 1704 C CA . SER A 1 210 ? -19.156 9.300 10.917 1.00 77.75 210 SER A CA 1
ATOM 1705 C C . SER A 1 210 ? -19.548 9.788 9.517 1.00 77.75 210 SER A C 1
ATOM 1707 O O . SER A 1 210 ? -19.327 9.084 8.532 1.00 77.75 210 SER A O 1
ATOM 1709 N N . ASN A 1 211 ? -20.026 11.032 9.408 1.00 75.31 211 ASN A N 1
ATOM 1710 C CA . ASN A 1 211 ? -20.453 11.628 8.140 1.00 75.31 211 ASN A CA 1
ATOM 1711 C C . ASN A 1 211 ? -19.285 11.927 7.183 1.00 75.31 211 ASN A C 1
ATOM 1713 O O . ASN A 1 211 ? -19.421 11.743 5.975 1.00 75.31 211 ASN A O 1
ATOM 1717 N N . LEU A 1 212 ? -18.116 12.330 7.696 1.00 68.69 212 LEU A N 1
ATOM 1718 C CA . LEU A 1 212 ? -16.927 12.590 6.866 1.00 68.69 212 LEU A CA 1
ATOM 1719 C C . LEU A 1 212 ? -16.379 11.336 6.175 1.00 68.69 212 LEU A C 1
ATOM 1721 O O . LEU A 1 212 ? -15.843 11.416 5.065 1.00 68.69 212 LEU A O 1
ATOM 1725 N N . THR A 1 213 ? -16.516 10.180 6.823 1.00 59.47 213 THR A N 1
ATOM 1726 C CA . THR A 1 213 ? -15.944 8.913 6.347 1.00 59.47 213 THR A CA 1
ATOM 1727 C C . THR A 1 213 ? -16.630 8.421 5.056 1.00 59.47 213 THR A C 1
ATOM 1729 O O . THR A 1 213 ? -16.020 7.709 4.259 1.00 59.47 213 THR A O 1
ATOM 1732 N N . LEU A 1 214 ? -17.861 8.874 4.781 1.00 50.56 214 LEU A N 1
ATOM 1733 C CA . LEU A 1 214 ? -18.655 8.502 3.600 1.00 50.56 214 LEU A CA 1
ATOM 1734 C C . LEU A 1 214 ? -18.221 9.202 2.296 1.00 50.56 214 LEU A C 1
ATOM 1736 O O . LEU A 1 214 ? -18.510 8.709 1.211 1.00 50.56 214 LEU A O 1
ATOM 1740 N N . THR A 1 215 ? -17.517 10.336 2.373 1.00 49.50 215 THR A N 1
ATOM 1741 C CA . THR A 1 215 ? -17.274 11.226 1.215 1.00 49.50 215 THR A CA 1
ATOM 1742 C C . THR A 1 215 ? -16.073 10.864 0.330 1.00 49.50 215 THR A C 1
ATOM 1744 O O . THR A 1 215 ? -15.815 11.540 -0.667 1.00 49.50 215 THR A O 1
ATOM 1747 N N . SER A 1 216 ? -15.312 9.818 0.658 1.00 51.72 216 SER A N 1
ATOM 1748 C CA . SER A 1 216 ? -14.137 9.434 -0.135 1.00 51.72 216 SER A CA 1
ATOM 1749 C C . SER A 1 216 ? -14.545 8.573 -1.338 1.00 51.72 216 SER A C 1
ATOM 1751 O O . SER A 1 216 ? -14.730 7.365 -1.224 1.00 51.72 216 SER A O 1
ATOM 1753 N N . ASN A 1 217 ? -14.686 9.198 -2.515 1.00 50.91 217 ASN A N 1
ATOM 1754 C CA . ASN A 1 217 ? -14.933 8.520 -3.796 1.00 50.91 217 ASN A CA 1
ATOM 1755 C C . ASN A 1 217 ? -13.830 7.482 -4.089 1.00 50.91 217 ASN A C 1
ATOM 1757 O O . ASN A 1 217 ? -12.802 7.783 -4.694 1.00 50.91 217 ASN A O 1
ATOM 1761 N N . THR A 1 218 ? -14.035 6.239 -3.645 1.00 55.12 218 THR A N 1
ATOM 1762 C CA . THR A 1 218 ? -13.005 5.185 -3.594 1.00 55.12 218 THR A CA 1
ATOM 1763 C C . THR A 1 218 ? -12.881 4.365 -4.884 1.00 55.12 218 THR A C 1
ATOM 1765 O O . THR A 1 218 ? -12.115 3.395 -4.942 1.00 55.12 218 THR A O 1
ATOM 1768 N N . THR A 1 219 ? -13.612 4.760 -5.928 1.00 56.44 219 THR A N 1
ATOM 1769 C CA . THR A 1 219 ? -13.735 4.038 -7.203 1.00 56.44 219 THR A CA 1
ATOM 1770 C C . THR A 1 219 ? -12.610 4.323 -8.196 1.00 56.44 219 THR A C 1
ATOM 1772 O O . THR A 1 219 ? -12.415 3.542 -9.126 1.00 56.44 219 THR A O 1
ATOM 1775 N N . LEU A 1 220 ? -11.824 5.390 -8.013 1.00 71.88 220 LEU A N 1
ATOM 1776 C CA . LEU A 1 220 ? -10.703 5.672 -8.910 1.00 71.88 220 LEU A CA 1
ATOM 1777 C C . LEU A 1 220 ? -9.546 4.697 -8.649 1.00 71.88 220 LEU A C 1
ATOM 1779 O O . LEU A 1 220 ? -9.034 4.580 -7.532 1.00 71.88 220 LEU A O 1
ATOM 1783 N N . LYS A 1 221 ? -9.129 3.985 -9.702 1.00 81.75 221 LYS A N 1
ATOM 1784 C CA . LYS A 1 221 ? -7.918 3.161 -9.676 1.00 81.75 221 LYS A CA 1
ATOM 1785 C C . LYS A 1 221 ? -6.683 4.077 -9.682 1.00 81.75 221 LYS A C 1
ATOM 1787 O O . LYS A 1 221 ? -6.613 4.968 -10.535 1.00 81.75 221 LYS A O 1
ATOM 1792 N N . PRO A 1 222 ? -5.700 3.863 -8.789 1.00 87.69 222 PRO A N 1
ATOM 1793 C CA . PRO A 1 222 ? -4.453 4.620 -8.823 1.00 87.69 222 PRO A CA 1
ATOM 1794 C C . PRO A 1 222 ? -3.683 4.347 -10.115 1.00 87.69 222 PRO A C 1
ATOM 1796 O O . PRO A 1 222 ? -3.663 3.228 -10.621 1.00 87.69 222 PRO A O 1
ATOM 1799 N N . SER A 1 223 ? -3.008 5.360 -10.644 1.00 87.88 223 SER A N 1
ATOM 1800 C CA . SER A 1 223 ? -2.115 5.183 -11.790 1.00 87.88 223 SER A CA 1
ATOM 1801 C C . SER A 1 223 ? -0.795 4.557 -11.342 1.00 87.88 223 SER A C 1
ATOM 1803 O O . SER A 1 223 ? -0.253 4.949 -10.311 1.00 87.88 223 SER A O 1
ATOM 1805 N N . LEU A 1 224 ? -0.234 3.629 -12.123 1.00 89.50 224 LEU A N 1
ATOM 1806 C CA . LEU A 1 224 ? 1.088 3.051 -11.831 1.00 89.50 224 LEU A CA 1
ATOM 1807 C C . LEU A 1 224 ? 2.227 4.002 -12.183 1.00 89.50 224 LEU A C 1
ATOM 1809 O O . LEU A 1 224 ? 3.317 3.910 -11.616 1.00 89.50 224 LEU A O 1
ATOM 1813 N N . THR A 1 225 ? 1.954 4.939 -13.083 1.00 88.44 225 THR A N 1
ATOM 1814 C CA . THR A 1 225 ? 2.901 5.946 -13.560 1.00 88.44 225 THR A CA 1
ATOM 1815 C C . THR A 1 225 ? 2.348 7.350 -13.353 1.00 88.44 225 THR A C 1
ATOM 1817 O O . THR A 1 225 ? 1.139 7.552 -13.461 1.00 88.44 225 THR A O 1
ATOM 1820 N N . THR A 1 226 ? 3.206 8.338 -13.140 1.00 84.44 226 THR A N 1
ATOM 1821 C CA . THR A 1 226 ? 2.817 9.750 -13.031 1.00 84.44 226 THR A CA 1
ATOM 1822 C C . THR A 1 226 ? 3.378 10.576 -14.188 1.00 84.44 226 THR A C 1
ATOM 1824 O O . THR A 1 226 ? 4.414 10.236 -14.763 1.00 84.44 226 THR A O 1
ATOM 1827 N N . VAL A 1 227 ? 2.658 11.634 -14.574 1.00 76.75 227 VAL A N 1
ATOM 1828 C CA . VAL A 1 227 ? 3.109 12.594 -15.600 1.00 76.75 227 VAL A CA 1
ATOM 1829 C C . VAL A 1 227 ? 4.139 13.567 -15.023 1.00 76.75 227 VAL A C 1
ATOM 1831 O O . VAL A 1 227 ? 5.003 14.043 -15.751 1.00 76.75 227 VAL A O 1
ATOM 1834 N N . GLY A 1 228 ? 4.051 13.850 -13.719 1.00 73.25 228 GLY A N 1
ATOM 1835 C CA . GLY A 1 228 ? 5.009 14.693 -13.009 1.00 73.25 228 GLY A CA 1
ATOM 1836 C C . GLY A 1 228 ? 6.280 13.942 -12.612 1.00 73.25 228 GLY A C 1
ATOM 1837 O O . GLY A 1 228 ? 6.551 12.833 -13.072 1.00 73.25 228 GLY A O 1
ATOM 1838 N N . ILE A 1 229 ? 7.055 14.541 -11.707 1.00 73.25 229 ILE A N 1
ATOM 1839 C CA . ILE A 1 229 ? 8.213 13.867 -11.115 1.00 73.25 229 ILE A CA 1
ATOM 1840 C C . ILE A 1 229 ? 7.712 12.689 -10.280 1.00 73.25 229 ILE A C 1
ATOM 1842 O O . ILE A 1 229 ? 7.036 12.884 -9.267 1.00 73.25 229 ILE A O 1
ATOM 1846 N N . GLY A 1 230 ? 8.039 11.480 -10.734 1.00 79.75 230 GLY A N 1
ATOM 1847 C CA . GLY A 1 230 ? 7.762 10.251 -10.008 1.00 79.75 230 GLY A CA 1
ATOM 1848 C C . GLY A 1 230 ? 8.685 10.051 -8.820 1.00 79.75 230 GLY A C 1
ATOM 1849 O O . GLY A 1 230 ? 9.438 10.936 -8.406 1.00 79.75 230 GLY A O 1
ATOM 1850 N N . GLU A 1 231 ? 8.617 8.852 -8.261 1.00 84.25 231 GLU A N 1
ATOM 1851 C CA . GLU A 1 231 ? 9.490 8.459 -7.164 1.00 84.25 231 GLU A CA 1
ATOM 1852 C C . GLU A 1 231 ? 10.939 8.415 -7.645 1.00 84.25 231 GLU A C 1
ATOM 1854 O O . GLU A 1 231 ? 11.270 7.661 -8.569 1.00 84.25 231 GLU A O 1
ATOM 1859 N N . SER A 1 232 ? 11.817 9.189 -7.000 1.00 81.69 232 SER A N 1
ATOM 1860 C CA . SER A 1 232 ? 13.252 9.097 -7.266 1.00 81.69 232 SER A CA 1
ATOM 1861 C C . SER A 1 232 ? 13.775 7.722 -6.851 1.00 81.69 232 SER A C 1
ATOM 1863 O O . SER A 1 232 ? 13.184 7.036 -6.015 1.00 81.69 232 SER A O 1
ATOM 1865 N N . LEU A 1 233 ? 14.908 7.293 -7.412 1.00 80.12 233 LEU A N 1
ATOM 1866 C CA . LEU A 1 233 ? 15.474 5.974 -7.113 1.00 80.12 233 LEU A CA 1
ATOM 1867 C C . LEU A 1 233 ? 15.703 5.755 -5.604 1.00 80.12 233 LEU A C 1
ATOM 1869 O O . LEU A 1 233 ? 15.509 4.646 -5.106 1.00 80.12 233 LEU A O 1
ATOM 1873 N N . SER A 1 234 ? 16.072 6.810 -4.872 1.00 79.81 234 SER A N 1
ATOM 1874 C CA . SER A 1 234 ? 16.273 6.766 -3.421 1.00 79.81 234 SER A CA 1
ATOM 1875 C C . SER A 1 234 ? 14.955 6.661 -2.635 1.00 79.81 234 SER A C 1
ATOM 1877 O O . SER A 1 234 ? 14.937 6.044 -1.567 1.00 79.81 234 SER A O 1
ATOM 1879 N N . GLU A 1 235 ? 13.848 7.183 -3.177 1.00 82.00 235 GLU A N 1
ATOM 1880 C CA . GLU A 1 235 ? 12.499 7.133 -2.593 1.00 82.00 235 GLU A CA 1
ATOM 1881 C C . GLU A 1 235 ? 11.696 5.886 -2.997 1.00 82.00 235 GLU A C 1
ATOM 1883 O O . GLU A 1 235 ? 10.746 5.513 -2.308 1.00 82.00 235 GLU A O 1
ATOM 1888 N N . ARG A 1 236 ? 12.137 5.153 -4.029 1.00 85.69 236 ARG A N 1
ATOM 1889 C CA . ARG A 1 236 ? 11.579 3.843 -4.425 1.00 85.69 236 ARG A CA 1
ATOM 1890 C C . ARG A 1 236 ? 11.847 2.722 -3.414 1.00 85.69 236 ARG A C 1
ATOM 1892 O O . ARG A 1 236 ? 11.432 1.586 -3.636 1.00 85.69 236 ARG A O 1
ATOM 1899 N N . CYS A 1 237 ? 12.537 3.006 -2.307 1.00 85.06 237 CYS A N 1
ATOM 1900 C CA . CYS A 1 237 ? 12.714 2.053 -1.221 1.00 85.06 237 CYS A CA 1
ATOM 1901 C C . CYS A 1 237 ? 12.569 2.695 0.164 1.00 85.06 237 CYS A C 1
ATOM 1903 O O . CYS A 1 237 ? 13.154 3.722 0.501 1.00 85.06 237 CYS A O 1
ATOM 1905 N N . GLY A 1 238 ? 11.840 2.005 1.034 1.00 81.25 238 GLY A N 1
ATOM 1906 C CA . GLY A 1 238 ? 11.687 2.395 2.426 1.00 81.25 238 GLY A CA 1
ATOM 1907 C C . GLY A 1 238 ? 10.785 3.611 2.604 1.00 81.25 238 GLY A C 1
ATOM 1908 O O . GLY A 1 238 ? 9.786 3.765 1.912 1.00 81.25 238 GLY A O 1
ATOM 1909 N N . ARG A 1 239 ? 11.097 4.433 3.609 1.00 74.50 239 ARG A N 1
ATOM 1910 C CA . ARG A 1 239 ? 10.285 5.593 3.981 1.00 74.50 239 ARG A CA 1
ATOM 1911 C C . ARG A 1 239 ? 10.754 6.835 3.224 1.00 74.50 239 ARG A C 1
ATOM 1913 O O . ARG A 1 239 ? 11.948 7.132 3.234 1.00 74.50 239 ARG A O 1
ATOM 1920 N N . ARG A 1 240 ? 9.802 7.619 2.710 1.00 69.81 240 ARG A N 1
ATOM 1921 C CA . ARG A 1 240 ? 10.073 8.949 2.151 1.00 69.81 240 ARG A CA 1
ATOM 1922 C C . ARG A 1 240 ? 10.663 9.897 3.177 1.00 69.81 240 ARG A C 1
ATOM 1924 O O . ARG A 1 240 ? 10.206 9.985 4.315 1.00 69.81 240 ARG A O 1
ATOM 1931 N N . SER A 1 241 ? 11.681 10.624 2.749 1.00 57.31 241 SER A N 1
ATOM 1932 C CA . SER A 1 241 ? 12.523 11.412 3.641 1.00 57.31 241 SER A CA 1
ATOM 1933 C C . SER A 1 241 ? 12.079 12.871 3.795 1.00 57.31 241 SER A C 1
ATOM 1935 O O . SER A 1 241 ? 12.689 13.576 4.603 1.00 57.31 241 SER A O 1
ATOM 1937 N N . SER A 1 242 ? 11.091 13.349 3.020 1.00 50.19 242 SER A N 1
ATOM 1938 C CA . SER A 1 242 ? 10.978 14.797 2.782 1.00 50.19 242 SER A CA 1
ATOM 1939 C C . SER A 1 242 ? 9.582 15.429 2.696 1.00 50.19 242 SER A C 1
ATOM 1941 O O . SER A 1 242 ? 9.532 16.656 2.705 1.00 50.19 242 SER A O 1
ATOM 1943 N N . LYS A 1 243 ? 8.452 14.703 2.663 1.00 51.91 243 LYS A N 1
ATOM 1944 C CA . LYS A 1 243 ? 7.136 15.373 2.560 1.00 51.91 243 LYS A CA 1
ATOM 1945 C C . LYS A 1 243 ? 6.039 14.754 3.434 1.00 51.91 243 LYS A C 1
ATOM 1947 O O . LYS A 1 243 ? 5.768 13.562 3.290 1.00 51.91 243 LYS A O 1
ATOM 1952 N N . PRO A 1 244 ? 5.358 15.548 4.284 1.00 48.50 244 PRO A N 1
ATOM 1953 C CA . PRO A 1 244 ? 4.006 15.249 4.729 1.00 48.50 244 PRO A CA 1
ATOM 1954 C C . PRO A 1 244 ? 3.061 15.620 3.578 1.00 48.50 244 PRO A C 1
ATOM 1956 O O . PRO A 1 244 ? 2.410 16.655 3.604 1.00 48.50 244 PRO A O 1
ATOM 1959 N N . ILE A 1 245 ? 3.091 14.834 2.505 1.00 46.62 245 ILE A N 1
ATOM 1960 C CA . ILE A 1 245 ? 2.012 14.856 1.518 1.00 46.62 245 ILE A CA 1
ATOM 1961 C C . ILE A 1 245 ? 0.958 13.898 2.052 1.00 46.62 245 ILE A C 1
ATOM 1963 O O . ILE A 1 245 ? 1.318 12.799 2.494 1.00 46.62 245 ILE A O 1
ATOM 1967 N N . ASP A 1 246 ? -0.297 14.345 2.046 1.00 52.97 246 ASP A N 1
ATOM 1968 C CA . ASP A 1 246 ? -1.461 13.481 2.198 1.00 52.97 246 ASP A CA 1
ATOM 1969 C C . ASP A 1 246 ? -1.228 12.233 1.361 1.00 52.97 246 ASP A C 1
ATOM 1971 O O . ASP A 1 246 ? -1.049 12.275 0.145 1.00 52.97 246 ASP A O 1
ATOM 1975 N N . ASP A 1 247 ? -1.051 11.118 2.058 1.00 68.12 247 ASP A N 1
ATOM 1976 C CA . ASP A 1 247 ? -0.672 9.866 1.440 1.00 68.12 247 ASP A CA 1
ATOM 1977 C C . ASP A 1 247 ? -1.925 9.265 0.806 1.00 68.12 247 ASP A C 1
ATOM 1979 O O . ASP A 1 247 ? -2.499 8.323 1.343 1.00 68.12 247 ASP A O 1
ATOM 1983 N N . GLU A 1 248 ? -2.360 9.858 -0.307 1.00 75.94 248 GLU A N 1
ATOM 1984 C CA . GLU A 1 248 ? -3.531 9.460 -1.098 1.00 75.94 248 GLU A CA 1
ATOM 1985 C C . GLU A 1 248 ? -3.496 7.967 -1.442 1.00 75.94 248 GLU A C 1
ATOM 1987 O O . GLU A 1 248 ? -4.531 7.308 -1.504 1.00 75.94 248 GLU A O 1
ATOM 1992 N N . ASP A 1 249 ? -2.297 7.375 -1.550 1.00 84.94 249 ASP A N 1
ATOM 1993 C CA . ASP A 1 249 ? -2.147 5.935 -1.758 1.00 84.94 249 ASP A CA 1
ATOM 1994 C C . ASP A 1 249 ? -2.829 5.108 -0.658 1.00 84.94 249 ASP A C 1
ATOM 1996 O O . ASP A 1 249 ? -3.203 3.966 -0.920 1.00 84.94 249 ASP A O 1
ATOM 2000 N N . ARG A 1 250 ? -3.020 5.646 0.558 1.00 85.12 250 ARG A N 1
ATOM 2001 C CA . ARG A 1 250 ? -3.758 4.974 1.643 1.00 85.12 250 ARG A CA 1
ATOM 2002 C C . ARG A 1 250 ? -5.167 4.591 1.214 1.00 85.12 250 ARG A C 1
ATOM 2004 O O . ARG A 1 250 ? -5.608 3.509 1.580 1.00 85.12 250 ARG A O 1
ATOM 2011 N N . LEU A 1 251 ? -5.816 5.393 0.368 1.00 85.12 251 LEU A N 1
ATOM 2012 C CA . LEU A 1 251 ? -7.135 5.103 -0.215 1.00 85.12 251 LEU A CA 1
ATOM 2013 C C . LEU A 1 251 ? -7.112 3.908 -1.188 1.00 85.12 251 LEU A C 1
ATOM 2015 O O . LEU A 1 251 ? -8.132 3.518 -1.772 1.00 85.12 251 LEU A O 1
ATOM 2019 N N . HIS A 1 252 ? -5.934 3.332 -1.418 1.00 88.38 252 HIS A N 1
ATOM 2020 C CA . HIS A 1 252 ? -5.705 2.277 -2.388 1.00 88.38 252 HIS A CA 1
ATOM 2021 C C . HIS A 1 252 ? -4.950 1.066 -1.829 1.00 88.38 252 HIS A C 1
ATOM 2023 O O . HIS A 1 252 ? -4.858 0.057 -2.528 1.00 88.38 252 HIS A O 1
ATOM 2029 N N . LEU A 1 253 ? -4.455 1.108 -0.586 1.00 92.00 253 LEU A N 1
ATOM 2030 C CA . LEU A 1 253 ? -3.785 -0.029 0.064 1.00 92.00 253 LEU A CA 1
ATOM 2031 C C . LEU A 1 253 ? -4.810 -1.050 0.594 1.00 92.00 253 LEU A C 1
ATOM 2033 O O . LEU A 1 253 ? -4.867 -1.316 1.792 1.00 92.00 253 LEU A O 1
ATOM 2037 N N . PHE A 1 254 ? -5.624 -1.602 -0.302 1.00 93.25 254 PHE A N 1
ATOM 2038 C CA . PHE A 1 254 ? -6.645 -2.622 -0.034 1.00 93.25 254 PHE A CA 1
ATOM 2039 C C . PHE A 1 254 ? -6.317 -3.906 -0.787 1.00 93.25 254 PHE A C 1
ATOM 2041 O O . PHE A 1 254 ? -5.716 -3.852 -1.864 1.00 93.25 254 PHE A O 1
ATOM 2048 N N . LEU A 1 255 ? -6.699 -5.062 -0.243 1.00 94.44 255 LEU A N 1
ATOM 2049 C CA . LEU A 1 255 ? -6.201 -6.357 -0.709 1.00 94.44 255 LEU A CA 1
ATOM 2050 C C . LEU A 1 255 ? -6.410 -6.570 -2.215 1.00 94.44 255 LEU A C 1
ATOM 2052 O O . LEU A 1 255 ? -5.452 -6.896 -2.920 1.00 94.44 255 LEU A O 1
ATOM 2056 N N . ARG A 1 256 ? -7.614 -6.292 -2.734 1.00 92.19 256 ARG A N 1
ATOM 2057 C CA . ARG A 1 256 ? -7.907 -6.421 -4.171 1.00 92.19 256 ARG A CA 1
ATOM 2058 C C . ARG A 1 256 ? -7.038 -5.519 -5.034 1.00 92.19 256 ARG A C 1
ATOM 2060 O O . ARG A 1 256 ? -6.447 -5.991 -5.994 1.00 92.19 256 ARG A O 1
ATOM 2067 N N . LYS A 1 257 ? -6.873 -4.243 -4.677 1.00 91.81 257 LYS A N 1
ATOM 2068 C CA . LYS A 1 257 ? -6.009 -3.308 -5.426 1.00 91.81 257 LYS A CA 1
ATOM 2069 C C . LYS A 1 257 ? -4.534 -3.739 -5.365 1.00 91.81 257 LYS A C 1
ATOM 2071 O O . LYS A 1 257 ? -3.796 -3.638 -6.349 1.00 91.81 257 LYS A O 1
ATOM 2076 N N . MET A 1 258 ? -4.090 -4.289 -4.237 1.00 93.88 258 MET A N 1
ATOM 2077 C CA . MET A 1 258 ? -2.709 -4.751 -4.072 1.00 93.88 258 MET A CA 1
ATOM 2078 C C . MET A 1 258 ? -2.405 -6.026 -4.872 1.00 93.88 258 MET A C 1
ATOM 2080 O O . MET A 1 258 ? -1.276 -6.162 -5.343 1.00 93.88 258 MET A O 1
ATOM 2084 N N . HIS A 1 259 ? -3.399 -6.878 -5.139 1.00 93.31 259 HIS A N 1
ATOM 2085 C CA . HIS A 1 259 ? -3.259 -8.100 -5.956 1.00 93.31 259 HIS A CA 1
ATOM 2086 C C . HIS A 1 259 ? -3.809 -8.003 -7.380 1.00 93.31 259 HIS A C 1
ATOM 2088 O O . HIS A 1 259 ? -3.560 -8.899 -8.177 1.00 93.31 259 HIS A O 1
ATOM 2094 N N . ALA A 1 260 ? -4.503 -6.919 -7.734 1.00 91.50 260 ALA A N 1
ATOM 2095 C CA . ALA A 1 260 ? -5.043 -6.751 -9.079 1.00 91.50 260 ALA A CA 1
ATOM 2096 C C . ALA A 1 260 ? -3.925 -6.784 -10.139 1.00 91.50 260 ALA A C 1
ATOM 2098 O O . ALA A 1 260 ? -2.828 -6.256 -9.870 1.00 91.50 260 ALA A O 1
ATOM 2099 N N . PRO A 1 261 ? -4.195 -7.364 -11.323 1.00 91.00 261 PRO A N 1
ATOM 2100 C CA . PRO A 1 261 ? -3.277 -7.367 -12.446 1.00 91.00 261 PRO A CA 1
ATOM 2101 C C . PRO A 1 261 ? -2.731 -5.983 -12.761 1.00 91.00 261 PRO A C 1
ATOM 2103 O O . PRO A 1 261 ? -3.371 -4.950 -12.590 1.00 91.00 261 PRO A O 1
ATOM 2106 N N . LEU A 1 262 ? -1.505 -5.974 -13.251 1.00 89.94 262 LEU A N 1
ATOM 2107 C CA . LEU A 1 262 ? -0.781 -4.766 -13.599 1.00 89.94 262 LEU A CA 1
ATOM 2108 C C . LEU A 1 262 ? -1.414 -3.996 -14.778 1.00 89.94 262 LEU A C 1
ATOM 2110 O O . LEU A 1 262 ? -1.194 -2.786 -14.887 1.00 89.94 262 LEU A O 1
ATOM 2114 N N . ASP A 1 263 ? -2.199 -4.668 -15.615 1.00 89.12 263 ASP A N 1
ATOM 2115 C CA . ASP A 1 263 ? -2.923 -4.086 -16.755 1.00 89.12 263 ASP A CA 1
ATOM 2116 C C . ASP A 1 263 ? -4.220 -3.378 -16.347 1.00 89.12 263 ASP A C 1
ATOM 2118 O O . ASP A 1 263 ? -4.722 -2.523 -17.073 1.00 89.12 263 ASP A O 1
ATOM 2122 N N . ASP A 1 264 ? -4.724 -3.653 -15.141 1.00 88.81 264 ASP A N 1
ATOM 2123 C CA . ASP A 1 264 ? -5.950 -3.039 -14.627 1.00 88.81 264 ASP A CA 1
ATOM 2124 C C . ASP A 1 264 ? -5.776 -1.566 -14.261 1.00 88.81 264 ASP A C 1
ATOM 2126 O O . ASP A 1 264 ? -6.765 -0.880 -13.983 1.00 88.81 264 ASP A O 1
ATOM 2130 N N . PHE A 1 265 ? -4.534 -1.089 -14.202 1.00 89.94 265 PHE A N 1
ATOM 2131 C CA . PHE A 1 265 ? -4.188 0.236 -13.720 1.00 89.94 265 PHE A CA 1
ATOM 2132 C C . PHE A 1 265 ? -3.709 1.148 -14.855 1.00 89.94 265 PHE A C 1
ATOM 2134 O O . PHE A 1 265 ? -2.952 0.715 -15.727 1.00 89.94 265 PHE A O 1
ATOM 2141 N N . PRO A 1 266 ? -4.057 2.447 -14.818 1.00 87.44 266 PRO A N 1
ATOM 2142 C CA . PRO A 1 266 ? -3.553 3.415 -15.785 1.00 87.44 266 PRO A CA 1
ATOM 2143 C C . PRO A 1 266 ? -2.017 3.503 -15.813 1.00 87.44 266 PRO A C 1
ATOM 2145 O O . PRO A 1 266 ? -1.356 3.489 -14.772 1.00 87.44 266 PRO A O 1
ATOM 2148 N N . ARG A 1 267 ? -1.458 3.654 -17.022 1.00 84.94 267 ARG A N 1
ATOM 2149 C CA . ARG A 1 267 ? -0.008 3.766 -17.301 1.00 84.94 267 ARG A CA 1
ATOM 2150 C C . ARG A 1 267 ? 0.346 4.963 -18.194 1.00 84.94 267 ARG A C 1
ATOM 2152 O O . ARG A 1 267 ? 1.243 4.898 -19.024 1.00 84.94 267 ARG A O 1
ATOM 2159 N N . GLY A 1 268 ? -0.413 6.052 -18.080 1.00 72.81 268 GLY A N 1
ATOM 2160 C CA . GLY A 1 268 ? -0.280 7.225 -18.958 1.00 72.81 268 GLY A CA 1
ATOM 2161 C C . GLY A 1 268 ? 0.844 8.202 -18.600 1.00 72.81 268 GLY A C 1
ATOM 2162 O O . GLY A 1 268 ? 0.921 9.267 -19.201 1.00 72.81 268 GLY A O 1
ATOM 2163 N N . GLY A 1 269 ? 1.656 7.887 -17.593 1.00 79.56 269 GLY A N 1
ATOM 2164 C CA . GLY A 1 269 ? 2.757 8.714 -17.110 1.00 79.56 269 GLY A CA 1
ATOM 2165 C C . GLY A 1 269 ? 4.121 8.208 -17.577 1.00 79.56 269 GLY A C 1
ATOM 2166 O O . GLY A 1 269 ? 4.237 7.144 -18.179 1.00 79.56 269 GLY A O 1
ATOM 2167 N N . TYR A 1 270 ? 5.168 8.970 -17.272 1.00 77.81 270 TYR A N 1
ATOM 2168 C CA . TYR A 1 270 ? 6.534 8.702 -17.751 1.00 77.81 270 TYR A CA 1
ATOM 2169 C C . TYR A 1 270 ? 7.491 8.264 -16.650 1.00 77.81 270 TYR A C 1
ATOM 2171 O O . TYR A 1 270 ? 8.624 7.875 -16.929 1.00 77.81 270 TYR A O 1
ATOM 2179 N N . ASP A 1 271 ? 7.045 8.340 -15.401 1.00 81.44 271 ASP A N 1
ATOM 2180 C CA . ASP A 1 271 ? 7.819 7.937 -14.239 1.00 81.44 271 ASP A CA 1
ATOM 2181 C C . ASP A 1 271 ? 6.957 7.119 -13.280 1.00 81.44 271 ASP A C 1
ATOM 2183 O O . ASP A 1 271 ? 5.728 7.111 -13.369 1.00 81.44 271 ASP A O 1
ATOM 2187 N N . ILE A 1 272 ? 7.608 6.411 -12.369 1.00 87.56 272 ILE A N 1
ATOM 2188 C CA . ILE A 1 272 ? 6.972 5.485 -11.443 1.00 87.56 272 ILE A CA 1
ATOM 2189 C C . ILE A 1 272 ? 6.186 6.250 -10.371 1.00 87.56 272 ILE A C 1
ATOM 2191 O O . ILE A 1 272 ? 6.688 7.198 -9.766 1.00 87.56 272 ILE A O 1
ATOM 2195 N N . SER A 1 273 ? 4.952 5.811 -10.115 1.00 88.31 273 SER A N 1
ATOM 2196 C CA . SER A 1 273 ? 4.110 6.352 -9.046 1.00 88.31 273 SER A CA 1
ATOM 2197 C C . SER A 1 273 ? 4.491 5.835 -7.655 1.00 88.31 273 SER A C 1
ATOM 2199 O O . SER A 1 273 ? 5.038 4.743 -7.475 1.00 88.31 273 SER A O 1
ATOM 2201 N N . SER A 1 274 ? 4.075 6.604 -6.655 1.00 88.44 274 SER A N 1
ATOM 2202 C CA . SER A 1 274 ? 4.062 6.247 -5.240 1.00 88.44 274 SER A CA 1
ATOM 2203 C C . SER A 1 274 ? 3.357 4.919 -4.951 1.00 88.44 274 SER A C 1
ATOM 2205 O O . SER A 1 274 ? 3.903 4.044 -4.268 1.00 88.44 274 SER A O 1
ATOM 2207 N N . PHE A 1 275 ? 2.168 4.750 -5.529 1.00 90.44 275 PHE A N 1
ATOM 2208 C CA . PHE A 1 275 ? 1.334 3.574 -5.346 1.00 90.44 275 PHE A CA 1
ATOM 2209 C C . PHE A 1 275 ? 2.026 2.317 -5.874 1.00 90.44 275 PHE A C 1
ATOM 2211 O O . PHE A 1 275 ? 2.094 1.308 -5.172 1.00 90.44 275 PHE A O 1
ATOM 2218 N N . TYR A 1 276 ? 2.602 2.382 -7.077 1.00 92.19 276 TYR A N 1
ATOM 2219 C CA . TYR A 1 276 ? 3.300 1.242 -7.667 1.00 92.19 276 TYR A CA 1
ATOM 2220 C C . TYR A 1 276 ? 4.509 0.804 -6.827 1.00 92.19 276 TYR A C 1
ATOM 2222 O O . TYR A 1 276 ? 4.730 -0.398 -6.655 1.00 92.19 276 TYR A O 1
ATOM 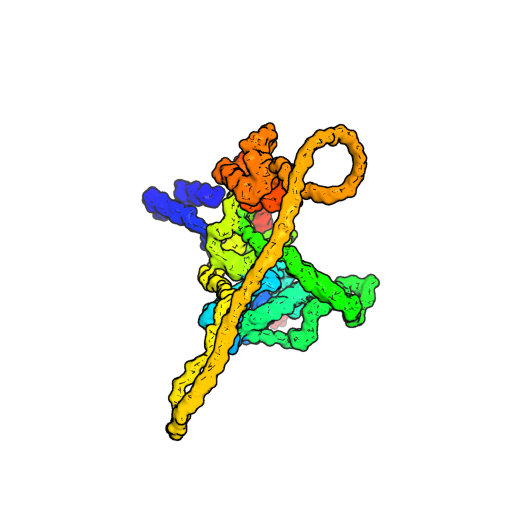2230 N N . VAL A 1 277 ? 5.252 1.746 -6.230 1.00 90.75 277 VAL A N 1
ATOM 2231 C CA . VAL A 1 277 ? 6.326 1.416 -5.275 1.00 90.75 277 VAL A CA 1
ATOM 2232 C C . VAL A 1 277 ? 5.766 0.654 -4.073 1.00 90.75 277 VAL A C 1
ATOM 2234 O O . VAL A 1 277 ? 6.298 -0.396 -3.716 1.00 90.75 277 VAL A O 1
ATOM 2237 N N . LYS A 1 278 ? 4.667 1.117 -3.466 1.00 91.88 278 LYS A N 1
ATOM 2238 C CA . LYS A 1 278 ? 4.048 0.437 -2.312 1.00 91.88 278 LYS A CA 1
ATOM 2239 C C . LYS A 1 278 ? 3.491 -0.939 -2.673 1.00 91.88 278 LYS A C 1
ATOM 2241 O O . LYS A 1 278 ? 3.737 -1.889 -1.932 1.00 91.88 278 LYS A O 1
ATOM 2246 N N . LYS A 1 279 ? 2.822 -1.074 -3.822 1.00 93.56 279 LYS A N 1
ATOM 2247 C CA . LYS A 1 279 ? 2.372 -2.366 -4.368 1.00 93.56 279 LYS A CA 1
ATOM 2248 C C . LYS A 1 279 ? 3.546 -3.330 -4.533 1.00 93.56 279 LYS A C 1
ATOM 2250 O O . LYS A 1 279 ? 3.473 -4.465 -4.074 1.00 93.56 279 LYS A O 1
ATOM 2255 N N . SER A 1 280 ? 4.664 -2.851 -5.071 1.00 92.50 280 SER A N 1
ATOM 2256 C CA . SER A 1 280 ? 5.887 -3.645 -5.235 1.00 92.50 280 SER A CA 1
ATOM 2257 C C . SER A 1 280 ? 6.501 -4.071 -3.898 1.00 92.50 280 SER A C 1
ATOM 2259 O O . SER A 1 280 ? 6.884 -5.228 -3.734 1.00 92.50 280 SER A O 1
ATOM 2261 N N . ILE A 1 281 ? 6.563 -3.165 -2.913 1.00 92.38 281 ILE A N 1
ATOM 2262 C CA . ILE A 1 281 ? 7.027 -3.487 -1.554 1.00 92.38 281 ILE A CA 1
ATOM 2263 C C . ILE A 1 281 ? 6.141 -4.571 -0.940 1.00 92.38 281 ILE A C 1
ATOM 2265 O O . ILE A 1 281 ? 6.653 -5.534 -0.380 1.00 92.38 281 ILE A O 1
ATOM 2269 N N . TYR A 1 282 ? 4.822 -4.430 -1.049 1.00 94.06 282 TYR A N 1
ATOM 2270 C CA . TYR A 1 282 ? 3.874 -5.399 -0.518 1.00 94.06 282 TYR A CA 1
ATOM 2271 C C . TYR A 1 282 ? 4.068 -6.786 -1.143 1.00 94.06 282 TYR A C 1
ATOM 2273 O O . TYR A 1 282 ? 4.272 -7.763 -0.419 1.00 94.06 282 TYR A O 1
ATOM 2281 N N . LEU A 1 283 ? 4.079 -6.872 -2.476 1.00 93.56 283 LEU A N 1
ATOM 2282 C CA . LEU A 1 283 ? 4.234 -8.140 -3.190 1.00 93.56 283 LEU A CA 1
ATOM 2283 C C . LEU A 1 283 ? 5.597 -8.792 -2.917 1.00 93.56 283 LEU A C 1
ATOM 2285 O O . LEU A 1 283 ? 5.669 -10.010 -2.797 1.00 93.56 283 LEU A O 1
ATOM 2289 N N . ALA A 1 284 ? 6.660 -8.012 -2.703 1.00 91.19 284 ALA A N 1
ATOM 2290 C CA . ALA A 1 284 ? 7.968 -8.553 -2.328 1.00 91.19 284 ALA A CA 1
ATOM 2291 C C . ALA A 1 284 ? 7.982 -9.256 -0.953 1.00 91.19 284 ALA A C 1
ATOM 2293 O O . ALA A 1 284 ? 8.827 -10.119 -0.725 1.00 91.19 284 ALA A O 1
ATOM 2294 N N . PHE A 1 285 ? 7.080 -8.893 -0.032 1.00 91.00 285 PHE A N 1
ATOM 2295 C CA . PHE A 1 285 ? 6.990 -9.503 1.303 1.00 91.00 285 PHE A CA 1
ATOM 2296 C C . PHE A 1 285 ? 5.934 -10.599 1.397 1.00 91.00 285 PHE A C 1
ATOM 2298 O O . PHE A 1 285 ? 6.129 -11.577 2.117 1.00 91.00 285 PHE A O 1
ATOM 2305 N N . PHE A 1 286 ? 4.810 -10.419 0.709 1.00 91.75 286 PHE A N 1
ATOM 2306 C CA . PHE A 1 286 ? 3.647 -11.288 0.847 1.00 91.75 286 PHE A CA 1
ATOM 2307 C C . PHE A 1 286 ? 3.454 -12.230 -0.347 1.00 91.75 286 PHE A C 1
ATOM 2309 O O . PHE A 1 286 ? 2.710 -13.204 -0.235 1.00 91.75 286 PHE A O 1
ATOM 2316 N N . GLY A 1 287 ? 4.120 -11.977 -1.474 1.00 91.88 287 GLY A N 1
ATOM 2317 C CA . GLY A 1 287 ? 3.886 -12.693 -2.724 1.00 91.88 287 GLY A CA 1
ATOM 2318 C C . GLY A 1 287 ? 2.490 -12.440 -3.292 1.00 91.88 287 GLY A C 1
ATOM 2319 O O . GLY A 1 287 ? 1.645 -11.790 -2.667 1.00 91.88 287 GLY A O 1
ATOM 2320 N N . GLU A 1 288 ? 2.255 -12.978 -4.481 1.00 90.62 288 GLU A N 1
ATOM 2321 C CA . GLU A 1 288 ? 0.954 -12.948 -5.145 1.00 90.62 288 GLU A CA 1
ATOM 2322 C C . GLU A 1 288 ? -0.054 -13.854 -4.430 1.00 90.62 288 GLU A C 1
ATOM 2324 O O . GLU A 1 288 ? 0.300 -14.885 -3.851 1.00 90.62 288 GLU A O 1
ATOM 2329 N N . THR A 1 289 ? -1.325 -13.462 -4.461 1.00 90.19 289 THR A N 1
ATOM 2330 C CA . THR A 1 289 ? -2.440 -14.314 -4.049 1.00 90.19 289 THR A CA 1
ATOM 2331 C C . THR A 1 289 ? -3.648 -14.047 -4.935 1.00 90.19 289 THR A C 1
ATOM 2333 O O . THR A 1 289 ? -3.811 -12.949 -5.466 1.00 90.19 289 THR A O 1
ATOM 2336 N N . VAL A 1 290 ? -4.512 -15.046 -5.080 1.00 87.12 290 VAL A N 1
ATOM 2337 C CA . VAL A 1 290 ? -5.785 -14.885 -5.784 1.00 87.12 290 VAL A CA 1
ATOM 2338 C C . VAL A 1 290 ? -6.829 -14.465 -4.762 1.00 87.12 290 VAL A C 1
ATOM 2340 O O . VAL A 1 290 ? -7.102 -15.204 -3.815 1.00 87.12 290 VAL A O 1
ATOM 2343 N N . VAL A 1 291 ? -7.410 -13.281 -4.951 1.00 85.56 291 VAL A N 1
ATOM 2344 C CA . VAL A 1 291 ? -8.565 -12.831 -4.170 1.00 85.56 291 VAL A CA 1
ATOM 2345 C C . VAL A 1 291 ? -9.821 -13.233 -4.947 1.00 85.56 291 VAL A C 1
ATOM 2347 O O . VAL A 1 291 ? -10.016 -12.701 -6.040 1.00 85.56 291 VAL A O 1
ATOM 2350 N N . PRO A 1 292 ? -10.648 -14.170 -4.443 1.00 81.56 292 PRO A N 1
ATOM 2351 C CA . PRO A 1 292 ? -11.857 -14.607 -5.138 1.00 81.56 292 PRO A CA 1
ATOM 2352 C C . PRO A 1 292 ? -12.761 -13.426 -5.478 1.00 81.56 292 PRO A C 1
ATOM 2354 O O . PRO A 1 292 ? -12.906 -12.505 -4.668 1.00 81.56 292 PRO A O 1
ATOM 2357 N N . GLU A 1 293 ? -13.351 -13.430 -6.671 1.00 74.38 293 GLU A N 1
ATOM 2358 C CA . GLU A 1 293 ? -14.366 -12.444 -7.051 1.00 74.38 293 GLU A CA 1
ATOM 2359 C C . GLU A 1 293 ? -15.533 -12.483 -6.060 1.00 74.38 293 GLU A C 1
ATOM 2361 O O . GLU A 1 293 ? -15.798 -13.512 -5.437 1.00 74.38 293 GLU A O 1
ATOM 2366 N N . ALA A 1 294 ? -16.167 -11.329 -5.845 1.00 66.12 294 ALA A N 1
ATOM 2367 C CA . ALA A 1 294 ? -17.316 -11.256 -4.956 1.00 66.12 294 ALA A CA 1
ATOM 2368 C C . ALA A 1 294 ? -18.408 -12.197 -5.481 1.00 66.12 294 ALA A C 1
ATOM 2370 O O . ALA A 1 294 ? -18.725 -12.169 -6.672 1.00 66.12 294 ALA A O 1
ATOM 2371 N N . GLU A 1 295 ? -18.973 -13.020 -4.600 1.00 56.22 295 GLU A N 1
ATOM 2372 C CA . GLU A 1 295 ? -20.175 -13.781 -4.927 1.00 56.22 295 GLU A CA 1
ATOM 2373 C C . GLU A 1 295 ? -21.270 -12.761 -5.262 1.00 56.22 295 GLU A C 1
ATOM 2375 O O . GLU A 1 295 ? -21.703 -11.988 -4.405 1.00 56.22 295 GLU A O 1
ATOM 2380 N N . SER A 1 296 ? -21.664 -12.692 -6.535 1.00 41.38 296 SER A N 1
ATOM 2381 C CA . SER A 1 296 ? -22.855 -11.949 -6.926 1.00 41.38 296 SER A CA 1
ATOM 2382 C C . SER A 1 296 ? -24.031 -12.692 -6.310 1.00 41.38 296 SER A C 1
ATOM 2384 O O . SER A 1 296 ? -24.297 -13.838 -6.660 1.00 41.38 296 SER A O 1
ATOM 2386 N N . GLN A 1 297 ? -24.711 -12.055 -5.361 1.00 38.50 297 GLN A N 1
ATOM 2387 C CA . GLN A 1 297 ? -26.035 -12.495 -4.948 1.00 38.50 297 GLN A CA 1
ATOM 2388 C C . GLN A 1 297 ? -26.962 -12.281 -6.145 1.00 38.50 297 GLN A C 1
ATOM 2390 O O . GLN A 1 297 ? -27.504 -11.198 -6.348 1.00 38.50 297 GLN A O 1
ATOM 2395 N N . THR A 1 298 ? -27.072 -13.293 -7.000 1.00 30.39 298 THR A N 1
ATOM 2396 C CA . THR A 1 298 ? -28.252 -13.454 -7.837 1.00 30.39 298 THR A CA 1
ATOM 2397 C C . THR A 1 298 ? -29.381 -13.831 -6.890 1.00 30.39 298 THR A C 1
ATOM 2399 O O . THR A 1 298 ? -29.447 -14.969 -6.426 1.00 30.39 298 THR A O 1
ATOM 2402 N N . ASP A 1 299 ? -30.216 -12.851 -6.552 1.00 34.09 299 ASP A N 1
ATOM 2403 C CA . ASP A 1 299 ? -31.576 -13.095 -6.081 1.00 34.09 299 ASP A CA 1
ATOM 2404 C C . ASP A 1 299 ? -32.344 -13.754 -7.233 1.00 34.09 299 ASP A C 1
ATOM 2406 O O . ASP A 1 299 ? -33.021 -13.079 -7.998 1.00 34.09 299 ASP A O 1
ATOM 2410 N N . ASP A 1 300 ? -32.186 -15.063 -7.394 1.00 32.62 300 ASP A N 1
ATOM 2411 C CA . ASP A 1 300 ? -33.104 -15.890 -8.166 1.00 32.62 300 ASP A CA 1
ATOM 2412 C C . ASP A 1 300 ? -33.279 -17.232 -7.441 1.00 32.62 300 ASP A C 1
ATOM 2414 O O . ASP A 1 300 ? -32.320 -17.885 -7.028 1.00 32.62 300 ASP A O 1
ATOM 2418 N N . ASP A 1 301 ? -34.553 -17.592 -7.292 1.00 31.17 301 ASP A N 1
ATOM 2419 C CA . ASP A 1 301 ? -35.111 -18.855 -6.807 1.00 31.17 301 ASP A CA 1
ATOM 2420 C C . ASP A 1 301 ? -35.305 -19.046 -5.296 1.00 31.17 301 ASP A C 1
ATOM 2422 O O . ASP A 1 301 ? -34.936 -20.042 -4.673 1.00 31.17 301 ASP A O 1
ATOM 2426 N N . ALA A 1 302 ? -36.126 -18.150 -4.745 1.00 38.03 302 ALA A N 1
ATOM 2427 C CA . ALA A 1 302 ? -37.149 -18.533 -3.778 1.00 38.03 302 ALA A CA 1
ATOM 2428 C C . ALA A 1 302 ? -38.372 -19.167 -4.479 1.00 38.03 302 ALA A C 1
ATOM 2430 O O . ALA A 1 302 ? -39.448 -18.585 -4.441 1.00 38.03 302 ALA A O 1
ATOM 2431 N N . GLN A 1 303 ? -38.239 -20.351 -5.087 1.00 37.03 303 GLN A N 1
ATOM 2432 C CA . GLN A 1 303 ? -39.354 -21.274 -5.368 1.00 37.03 303 GLN A CA 1
ATOM 2433 C C . GLN A 1 303 ? -38.814 -22.700 -5.539 1.00 37.03 303 GLN A C 1
ATOM 2435 O O . GLN A 1 303 ? -38.376 -23.052 -6.621 1.00 37.03 303 GLN A O 1
ATOM 2440 N N . ASP A 1 304 ? -38.855 -23.518 -4.486 1.00 29.09 304 ASP A N 1
ATOM 2441 C CA . ASP A 1 304 ? -39.453 -24.863 -4.545 1.00 29.09 304 ASP A CA 1
ATOM 2442 C C . ASP A 1 304 ? -39.406 -25.497 -3.146 1.00 29.09 304 ASP A C 1
ATOM 2444 O O . ASP A 1 304 ? -38.414 -26.081 -2.706 1.00 29.09 304 ASP A O 1
ATOM 2448 N N . ALA A 1 305 ? -40.500 -25.335 -2.409 1.00 30.67 305 ALA A N 1
ATOM 2449 C CA . ALA A 1 305 ? -40.788 -26.141 -1.240 1.00 30.67 305 ALA A CA 1
ATOM 2450 C C . ALA A 1 305 ? -42.116 -26.853 -1.485 1.00 30.67 305 ALA A C 1
ATOM 2452 O O . ALA A 1 305 ? -43.180 -26.321 -1.176 1.00 30.67 305 ALA A O 1
ATOM 2453 N N . GLY A 1 306 ? -42.039 -28.089 -1.978 1.00 26.41 306 GLY A N 1
ATOM 2454 C CA . GLY A 1 306 ? -42.966 -29.127 -1.543 1.00 26.41 306 GLY A CA 1
ATOM 2455 C C . GLY A 1 306 ? -43.412 -30.124 -2.603 1.00 26.41 306 GLY A C 1
ATOM 2456 O O . GLY A 1 306 ? -44.468 -29.953 -3.197 1.00 26.41 306 GLY A O 1
ATOM 2457 N N . ALA A 1 307 ? -42.730 -31.270 -2.667 1.00 27.22 307 ALA A N 1
ATOM 2458 C CA . ALA A 1 307 ? -43.415 -32.560 -2.770 1.00 27.22 307 ALA A CA 1
ATOM 2459 C C . ALA A 1 307 ? -42.549 -33.689 -2.182 1.00 27.22 307 ALA A C 1
ATOM 2461 O O . ALA A 1 307 ? -41.580 -34.150 -2.778 1.00 27.22 307 ALA A O 1
ATOM 2462 N N . SER A 1 308 ? -42.931 -34.113 -0.977 1.00 33.00 308 SER A N 1
ATOM 2463 C CA . SER A 1 308 ? -42.474 -35.314 -0.273 1.00 33.00 308 SER A CA 1
ATOM 2464 C C . SER A 1 308 ? -43.270 -36.545 -0.731 1.00 33.00 308 SER A C 1
ATOM 2466 O O . SER A 1 308 ? -44.473 -36.443 -0.961 1.00 33.00 308 SER A O 1
ATOM 2468 N N . VAL A 1 309 ? -42.615 -37.708 -0.795 1.00 28.53 309 VAL A N 1
ATOM 2469 C CA . VAL A 1 309 ? -43.188 -39.067 -0.897 1.00 28.53 309 VAL A CA 1
ATOM 2470 C C . VAL A 1 309 ? -42.198 -39.993 -0.178 1.00 28.53 309 VAL A C 1
ATOM 2472 O O . VAL A 1 309 ? -41.006 -39.899 -0.445 1.00 28.53 309 VAL A O 1
ATOM 2475 N N . HIS A 1 310 ? -42.529 -40.952 0.685 1.00 30.48 310 HIS A N 1
ATOM 2476 C CA . HIS A 1 310 ? -43.693 -41.318 1.497 1.00 30.48 310 HIS A CA 1
ATOM 2477 C C . HIS A 1 310 ? -43.170 -42.433 2.427 1.00 30.48 310 HIS A C 1
ATOM 2479 O O . HIS A 1 310 ? -42.424 -43.299 1.966 1.00 30.48 310 HIS A O 1
ATOM 2485 N N . THR A 1 311 ? -43.651 -42.504 3.666 1.00 28.17 311 THR A N 1
ATOM 2486 C CA . THR A 1 311 ? -43.846 -43.791 4.345 1.00 28.17 311 THR A CA 1
ATOM 2487 C C . THR A 1 311 ? -45.228 -43.826 4.984 1.00 28.17 311 THR A C 1
ATOM 2489 O O . THR A 1 311 ? -45.668 -42.864 5.607 1.00 28.17 311 THR A O 1
ATOM 2492 N N . ASP A 1 312 ? -45.846 -44.988 4.796 1.00 26.34 312 ASP A N 1
ATOM 2493 C CA . ASP A 1 312 ? -46.853 -45.647 5.618 1.00 26.34 312 ASP A CA 1
ATOM 2494 C C . ASP A 1 312 ? -48.367 -45.475 5.381 1.00 26.34 312 ASP A C 1
ATOM 2496 O O . ASP A 1 312 ? -48.972 -44.412 5.464 1.00 26.34 312 ASP A O 1
ATOM 2500 N N . HIS A 1 313 ? -48.933 -46.681 5.245 1.00 29.05 313 HIS A N 1
ATOM 2501 C CA . HIS A 1 313 ? -50.237 -47.194 5.648 1.00 29.05 313 HIS A CA 1
ATOM 2502 C C . HIS A 1 313 ? -51.481 -47.019 4.759 1.00 29.05 313 HIS A C 1
ATOM 2504 O O . HIS A 1 313 ? -52.012 -45.947 4.498 1.00 29.05 313 HIS A O 1
ATOM 2510 N N . ALA A 1 314 ? -51.973 -48.199 4.368 1.00 26.55 314 ALA A N 1
ATOM 2511 C CA . ALA A 1 314 ? -53.221 -48.507 3.695 1.00 26.55 314 ALA A CA 1
ATOM 2512 C C . ALA A 1 314 ? -54.468 -48.146 4.519 1.00 26.55 314 ALA A C 1
ATOM 2514 O O . ALA A 1 314 ? -54.479 -48.365 5.727 1.00 26.55 314 ALA A O 1
ATOM 2515 N N . SER A 1 315 ? -55.554 -47.747 3.847 1.00 27.81 315 SER A N 1
ATOM 2516 C CA . SER A 1 315 ? -56.816 -48.511 3.763 1.00 27.81 315 SER A CA 1
ATOM 2517 C C . SER A 1 315 ? -57.950 -47.679 3.131 1.00 27.81 315 SER A C 1
ATOM 2519 O O . SER A 1 315 ? -58.008 -46.468 3.300 1.00 27.81 315 SER A O 1
ATOM 2521 N N . ALA A 1 316 ? -58.882 -48.398 2.496 1.00 29.14 316 ALA A N 1
ATOM 2522 C CA . ALA A 1 316 ? -60.283 -48.050 2.210 1.00 29.14 316 ALA A CA 1
ATOM 2523 C C . ALA A 1 316 ? -60.635 -47.091 1.043 1.00 29.14 316 ALA A C 1
ATOM 2525 O O . ALA A 1 316 ? -60.754 -45.881 1.181 1.00 29.14 316 ALA A O 1
ATOM 2526 N N . ALA A 1 317 ? -60.887 -47.729 -0.106 1.00 28.56 317 ALA A N 1
ATOM 2527 C CA . ALA A 1 317 ? -62.090 -47.670 -0.954 1.00 28.56 317 ALA A CA 1
ATOM 2528 C C . ALA A 1 317 ? -63.069 -46.472 -0.868 1.00 28.56 317 ALA A C 1
ATOM 2530 O O . ALA A 1 317 ? -63.642 -46.197 0.182 1.00 28.56 317 ALA A O 1
ATOM 2531 N N . GLY A 1 318 ? -63.426 -45.936 -2.047 1.00 26.88 318 GLY A N 1
ATOM 2532 C CA . GLY A 1 318 ? -64.699 -45.235 -2.273 1.00 26.88 318 GLY A CA 1
ATOM 2533 C C . GLY A 1 318 ? -64.681 -44.167 -3.375 1.00 26.88 318 GLY A C 1
ATOM 2534 O O . GLY A 1 318 ? -64.512 -42.990 -3.093 1.00 26.88 318 GLY A O 1
ATOM 2535 N N . THR A 1 319 ? -64.891 -44.560 -4.634 1.00 25.92 319 THR A N 1
ATOM 2536 C CA . THR A 1 319 ? -65.494 -43.717 -5.703 1.00 25.92 319 THR A CA 1
ATOM 2537 C C . THR A 1 319 ? -67.015 -43.562 -5.414 1.00 25.92 319 THR A C 1
ATOM 2539 O O . THR A 1 319 ? -67.485 -44.296 -4.540 1.00 25.92 319 THR A O 1
ATOM 2542 N N . PRO A 1 320 ? -67.859 -42.788 -6.150 1.00 41.00 320 PRO A N 1
ATOM 2543 C CA . PRO A 1 320 ? -67.622 -41.874 -7.289 1.00 41.00 320 PRO A CA 1
ATOM 2544 C C . PRO A 1 320 ? -68.504 -40.583 -7.324 1.00 41.00 320 PRO A C 1
ATOM 2546 O O . PRO A 1 320 ? -69.370 -40.383 -6.479 1.00 41.00 320 PRO A O 1
ATOM 2549 N N . THR A 1 321 ? -68.402 -39.837 -8.447 1.00 26.70 321 THR A N 1
ATOM 2550 C CA . THR A 1 321 ? -69.463 -39.010 -9.110 1.00 26.70 321 THR A CA 1
ATOM 2551 C C . THR A 1 321 ? -69.882 -37.700 -8.407 1.00 26.70 321 THR A C 1
ATOM 2553 O O . THR A 1 321 ? -69.901 -37.636 -7.192 1.00 26.70 321 THR A O 1
ATOM 2556 N N . ASN A 1 322 ? -70.255 -36.587 -9.053 1.00 28.81 322 ASN A N 1
ATOM 2557 C CA . ASN A 1 322 ? -70.773 -36.295 -10.397 1.00 28.81 322 ASN A CA 1
ATOM 2558 C C . ASN A 1 322 ? -70.779 -34.752 -10.613 1.00 28.81 322 ASN A C 1
ATOM 2560 O O . ASN A 1 322 ? -70.869 -34.047 -9.616 1.00 28.81 322 ASN A O 1
ATOM 2564 N N . GLN A 1 323 ? -70.731 -34.300 -11.884 1.00 29.34 323 GLN A N 1
ATOM 2565 C CA . GLN A 1 323 ? -71.564 -33.257 -12.559 1.00 29.34 323 GLN A CA 1
ATOM 2566 C C . GLN A 1 323 ? -71.879 -31.910 -11.832 1.00 29.34 323 GLN A C 1
ATOM 2568 O O . GLN A 1 323 ? -72.128 -31.884 -10.642 1.00 29.34 323 GLN A O 1
ATOM 2573 N N . ASP A 1 324 ? -72.003 -30.724 -12.441 1.00 26.58 324 ASP A N 1
ATOM 2574 C CA . ASP A 1 324 ? -72.240 -30.306 -13.827 1.00 26.58 324 ASP A CA 1
ATOM 2575 C C . ASP A 1 324 ? -72.153 -28.760 -13.951 1.00 26.58 324 ASP A C 1
ATOM 2577 O O . ASP A 1 324 ? -72.361 -28.061 -12.961 1.00 26.58 324 ASP A O 1
ATOM 2581 N N . SER A 1 325 ? -72.028 -28.283 -15.204 1.00 30.83 325 SER A N 1
ATOM 2582 C CA . SER A 1 325 ? -72.606 -27.031 -15.760 1.00 30.83 325 SER A CA 1
ATOM 2583 C C . SER A 1 325 ? -72.059 -25.650 -15.318 1.00 30.83 325 SER A C 1
ATOM 2585 O O . SER A 1 325 ? -71.773 -25.418 -14.156 1.00 30.83 325 SER A O 1
ATOM 2587 N N . SER A 1 326 ? -71.948 -24.598 -16.148 1.00 28.78 326 SER A N 1
ATOM 2588 C CA . SER A 1 326 ? -72.219 -24.361 -17.584 1.00 28.78 326 SER A CA 1
ATOM 2589 C C . SER A 1 326 ? -71.882 -22.893 -17.961 1.00 28.78 326 SER A C 1
ATOM 2591 O O . SER A 1 326 ? -72.127 -22.010 -17.147 1.00 28.78 326 SER A O 1
ATOM 2593 N N . SER A 1 327 ? -71.449 -22.667 -19.216 1.00 28.50 327 SER A N 1
ATOM 2594 C CA . SER A 1 327 ? -71.746 -21.528 -20.136 1.00 28.50 327 SER A CA 1
ATOM 2595 C C . SER A 1 327 ? -71.438 -20.069 -19.725 1.00 28.50 327 SER A C 1
ATOM 2597 O O . SER A 1 327 ? -71.982 -19.549 -18.766 1.00 28.50 327 SER A O 1
ATOM 2599 N N . ALA A 1 328 ? -70.526 -19.345 -20.391 1.00 32.38 328 ALA A N 1
ATOM 2600 C CA . ALA A 1 328 ? -70.608 -18.699 -21.722 1.00 32.38 328 ALA A CA 1
ATOM 2601 C C . ALA A 1 328 ? -71.598 -17.515 -21.834 1.00 32.38 328 ALA A C 1
ATOM 2603 O O . ALA A 1 328 ? -72.805 -17.732 -21.807 1.00 32.38 328 ALA A O 1
ATOM 2604 N N . ASN A 1 329 ? -71.088 -16.293 -22.088 1.00 27.42 329 ASN A N 1
ATOM 2605 C CA . ASN A 1 329 ? -71.560 -15.434 -23.192 1.00 27.42 329 ASN A CA 1
ATOM 2606 C C . ASN A 1 329 ? -70.729 -14.153 -23.441 1.00 27.42 329 ASN A C 1
ATOM 2608 O O . ASN A 1 329 ? -70.214 -13.516 -22.528 1.00 27.42 329 ASN A O 1
ATOM 2612 N N . ARG A 1 330 ? -70.657 -13.815 -24.739 1.00 31.38 330 ARG A N 1
ATOM 2613 C CA . ARG A 1 330 ? -70.202 -12.571 -25.399 1.00 31.38 330 ARG A CA 1
ATOM 2614 C C . ARG A 1 330 ? -71.038 -11.343 -24.979 1.00 31.38 330 ARG A C 1
ATOM 2616 O O . ARG A 1 330 ? -72.171 -11.526 -24.545 1.00 31.38 330 ARG A O 1
ATOM 2623 N N . THR A 1 331 ? -70.564 -10.110 -25.236 1.00 26.59 331 THR A N 1
ATOM 2624 C CA . THR A 1 331 ? -70.935 -9.217 -26.384 1.00 26.59 331 THR A CA 1
ATOM 2625 C C . THR A 1 331 ? -70.317 -7.801 -26.211 1.00 26.59 331 THR A C 1
ATOM 2627 O O . THR A 1 331 ? -70.281 -7.276 -25.105 1.00 26.59 331 THR A O 1
ATOM 2630 N N . THR A 1 332 ? -69.812 -7.212 -27.306 1.00 29.42 332 THR A N 1
ATOM 2631 C CA . THR A 1 332 ? -69.501 -5.775 -27.604 1.00 29.42 332 THR A CA 1
ATOM 2632 C C . THR A 1 332 ? -70.816 -4.945 -27.803 1.00 29.42 332 THR A C 1
ATOM 2634 O O . THR A 1 332 ? -71.842 -5.570 -27.529 1.00 29.42 332 THR A O 1
ATOM 2637 N N . PRO A 1 333 ? -70.933 -3.651 -28.272 1.00 46.12 333 PRO A N 1
ATOM 2638 C CA . PRO A 1 333 ? -70.018 -2.774 -29.069 1.00 46.12 333 PRO A CA 1
ATOM 2639 C C . PRO A 1 333 ? -70.128 -1.195 -28.937 1.00 46.12 333 PRO A C 1
ATOM 2641 O O . PRO A 1 333 ? -70.901 -0.694 -28.131 1.00 46.12 333 PRO A O 1
ATOM 2644 N N . GLU A 1 334 ? -69.373 -0.463 -29.805 1.00 32.66 334 GLU A N 1
ATOM 2645 C CA . GLU A 1 334 ? -69.654 0.843 -30.524 1.00 32.66 334 GLU A CA 1
ATOM 2646 C C . GLU A 1 334 ? -69.723 2.216 -29.769 1.00 32.66 334 GLU A C 1
ATOM 2648 O O . GLU A 1 334 ? -70.070 2.237 -28.600 1.00 32.66 334 GLU A O 1
ATOM 2653 N N . HIS A 1 335 ? -69.424 3.438 -30.294 1.00 32.69 335 HIS A N 1
ATOM 2654 C CA . HIS A 1 335 ? -69.248 4.035 -31.652 1.00 32.69 335 HIS A CA 1
ATOM 2655 C C . HIS A 1 335 ? -68.665 5.507 -31.627 1.00 32.69 335 HIS A C 1
ATOM 2657 O O . HIS A 1 335 ? -69.069 6.270 -30.759 1.00 32.69 335 HIS A O 1
ATOM 2663 N N . GLN A 1 336 ? -67.791 5.884 -32.602 1.00 33.56 336 GLN A N 1
ATOM 2664 C CA . GLN A 1 336 ? -67.775 7.050 -33.573 1.00 33.56 336 GLN A CA 1
ATOM 2665 C C . GLN A 1 336 ? -68.060 8.541 -33.152 1.00 33.56 336 GLN A C 1
ATOM 2667 O O . GLN A 1 336 ? -68.804 8.759 -32.214 1.00 33.56 336 GLN A O 1
ATOM 2672 N N . ASN A 1 337 ? -67.630 9.666 -33.791 1.00 30.09 337 ASN A N 1
ATOM 2673 C CA . ASN A 1 337 ? -67.069 10.030 -35.125 1.00 30.09 337 ASN A CA 1
ATOM 2674 C C . ASN A 1 337 ? -66.544 11.517 -35.214 1.00 30.09 337 ASN A C 1
ATOM 2676 O O . ASN A 1 337 ? -67.090 12.386 -34.544 1.00 30.09 337 ASN A O 1
ATOM 2680 N N . ASN A 1 338 ? -65.579 11.770 -36.130 1.00 28.88 338 ASN A N 1
ATOM 2681 C CA . ASN A 1 338 ? -65.271 12.907 -37.062 1.00 28.88 338 ASN A CA 1
ATOM 2682 C C . ASN A 1 338 ? -65.475 14.429 -36.778 1.00 28.88 338 ASN A C 1
ATOM 2684 O O . ASN A 1 338 ? -66.590 14.855 -36.488 1.00 28.88 338 ASN A O 1
ATOM 2688 N N . SER A 1 339 ? -64.496 15.279 -37.188 1.00 29.73 339 SER A N 1
ATOM 2689 C CA . SER A 1 339 ? -64.496 16.125 -38.437 1.00 29.73 339 SER A CA 1
ATOM 2690 C C . SER A 1 339 ? -63.405 17.239 -38.474 1.00 29.73 339 SER A C 1
ATOM 2692 O O . SER A 1 339 ? -63.102 17.841 -37.450 1.00 29.73 339 SER A O 1
ATOM 2694 N N . GLU A 1 340 ? -62.873 17.545 -39.671 1.00 28.06 340 GLU A N 1
ATOM 2695 C CA . GLU A 1 340 ? -61.913 18.622 -40.061 1.00 28.06 340 GLU A CA 1
ATOM 2696 C C . GLU A 1 340 ? -62.663 19.784 -40.784 1.00 28.06 340 GLU A C 1
ATOM 2698 O O . GLU A 1 340 ? -63.716 19.484 -41.363 1.00 28.06 340 GLU A O 1
ATOM 2703 N N . PRO A 1 341 ? -62.230 21.081 -40.765 1.00 33.94 341 PRO A N 1
ATOM 2704 C CA . PRO A 1 341 ? -61.401 21.667 -41.862 1.00 33.94 341 PRO A CA 1
ATOM 2705 C C . PRO A 1 341 ? -60.491 22.907 -41.514 1.00 33.94 341 PRO A C 1
ATOM 2707 O O . PRO A 1 341 ? -60.662 23.566 -40.492 1.00 33.94 341 PRO A O 1
ATOM 2710 N N . GLN A 1 342 ? -59.545 23.257 -42.413 1.00 29.48 342 GLN A N 1
ATOM 2711 C CA . GLN A 1 342 ? -58.679 24.484 -42.501 1.00 29.48 342 GLN A CA 1
ATOM 2712 C C . GLN A 1 342 ? -59.432 25.773 -42.997 1.00 29.48 342 GLN A C 1
ATOM 2714 O O . GLN A 1 342 ? -60.605 25.594 -43.332 1.00 29.48 342 GLN A O 1
ATOM 2719 N N . PRO A 1 343 ? -58.862 27.018 -43.211 1.00 45.19 343 PRO A N 1
ATOM 2720 C CA . PRO A 1 343 ? -57.495 27.614 -43.033 1.00 45.19 343 PRO A CA 1
ATOM 2721 C C . PRO A 1 343 ? -57.406 29.098 -42.471 1.00 45.19 343 PRO A C 1
ATOM 2723 O O . PRO A 1 343 ? -58.413 29.758 -42.254 1.00 45.19 343 PRO A O 1
ATOM 2726 N N . GLN A 1 344 ? -56.167 29.645 -42.383 1.00 27.16 344 GLN A N 1
ATOM 2727 C CA . GLN A 1 344 ? -55.712 31.075 -42.474 1.00 27.16 344 GLN A CA 1
ATOM 2728 C C . GLN A 1 344 ? -55.869 32.095 -41.306 1.00 27.16 344 GLN A C 1
ATOM 2730 O O . GLN A 1 344 ? -56.959 32.592 -41.052 1.00 27.16 344 GLN A O 1
ATOM 2735 N N . ASN A 1 345 ? -54.728 32.535 -40.723 1.00 25.86 345 ASN A N 1
ATOM 2736 C CA . ASN A 1 345 ? -54.224 33.936 -40.598 1.00 25.86 345 ASN A CA 1
ATOM 2737 C C . ASN A 1 345 ? -53.229 34.114 -39.415 1.00 25.86 345 ASN A C 1
ATOM 2739 O O . ASN A 1 345 ? -53.503 33.691 -38.298 1.00 25.86 345 ASN A O 1
ATOM 2743 N N . ASN A 1 346 ? -52.088 34.777 -39.654 1.00 26.14 346 ASN A N 1
ATOM 2744 C CA . ASN A 1 346 ? -51.151 35.293 -38.625 1.00 26.14 346 ASN A CA 1
ATOM 2745 C C . ASN A 1 346 ? -51.589 36.711 -38.156 1.00 26.14 346 ASN A C 1
ATOM 2747 O O . ASN A 1 346 ? -52.345 37.342 -38.897 1.00 26.14 346 ASN A O 1
ATOM 2751 N N . PRO A 1 347 ? -50.882 37.376 -37.208 1.00 44.91 347 PRO A N 1
ATOM 2752 C CA . PRO A 1 347 ? -50.654 37.191 -35.750 1.00 44.91 347 PRO A CA 1
ATOM 2753 C C . PRO A 1 347 ? -51.296 38.422 -34.989 1.00 44.91 347 PRO A C 1
ATOM 2755 O O . PRO A 1 347 ? -52.136 39.049 -35.634 1.00 44.91 347 PRO A O 1
ATOM 2758 N N . PRO A 1 348 ? -51.001 38.881 -33.733 1.00 41.59 348 PRO A N 1
ATOM 2759 C CA . PRO A 1 348 ? -49.917 38.556 -32.792 1.00 41.59 348 PRO A CA 1
ATOM 2760 C C . PRO A 1 348 ? -50.267 38.501 -31.275 1.00 41.59 348 PRO A C 1
ATOM 2762 O O . PRO A 1 348 ? -51.348 38.853 -30.824 1.00 41.59 348 PRO A O 1
ATOM 2765 N N . GLU A 1 349 ? -49.231 38.130 -30.516 1.00 28.58 349 GLU A N 1
ATOM 2766 C CA . GLU A 1 349 ? -48.885 38.597 -29.163 1.00 28.58 349 GLU A CA 1
ATOM 2767 C C . GLU A 1 349 ? -49.638 38.120 -27.901 1.00 28.58 349 GLU A C 1
ATOM 2769 O O . GLU A 1 349 ? -50.838 38.272 -27.714 1.00 28.58 349 GLU A O 1
ATOM 2774 N N . HIS A 1 350 ? -48.773 37.705 -26.967 1.00 30.02 350 HIS A N 1
ATOM 2775 C CA . HIS A 1 350 ? -48.880 37.649 -25.511 1.00 30.02 350 HIS A CA 1
ATOM 2776 C C . HIS A 1 350 ? -49.338 36.360 -24.800 1.00 30.02 350 HIS A C 1
ATOM 2778 O O . HIS A 1 350 ? -50.506 36.011 -24.725 1.00 30.02 350 HIS A O 1
ATOM 2784 N N . GLN A 1 351 ? -48.329 35.822 -24.096 1.00 28.11 351 GLN A N 1
ATOM 2785 C CA . GLN A 1 351 ? -48.352 35.236 -22.751 1.00 28.11 351 GLN A CA 1
ATOM 2786 C C . GLN A 1 351 ? -48.504 33.712 -22.635 1.00 28.11 351 GLN A C 1
ATOM 2788 O O . GLN A 1 351 ? -49.580 33.157 -22.478 1.00 28.11 351 GLN A O 1
ATOM 2793 N N . SER A 1 352 ? -47.320 33.092 -22.599 1.00 33.91 352 SER A N 1
ATOM 2794 C CA . SER A 1 352 ? -46.866 32.153 -21.568 1.00 33.91 352 SER A CA 1
ATOM 2795 C C . SER A 1 352 ? -47.789 30.996 -21.203 1.00 33.91 352 SER A C 1
ATOM 2797 O O . SER A 1 352 ? -48.649 31.149 -20.343 1.00 33.91 352 SER A O 1
ATOM 2799 N N . THR A 1 353 ? -47.473 29.794 -21.691 1.00 27.89 353 THR A N 1
ATOM 2800 C CA . THR A 1 353 ? -47.282 28.599 -20.842 1.00 27.89 353 THR A CA 1
ATOM 2801 C C . THR A 1 353 ? -46.770 27.403 -21.657 1.00 27.89 353 THR A C 1
ATOM 2803 O O . THR A 1 353 ? -47.059 27.277 -22.841 1.00 27.89 353 THR A O 1
ATOM 2806 N N . SER A 1 354 ? -46.037 26.523 -20.964 1.00 27.89 354 SER A N 1
ATOM 2807 C CA . SER A 1 354 ? -45.600 25.157 -21.319 1.00 27.89 354 SER A CA 1
ATOM 2808 C C . SER A 1 354 ? -44.466 24.934 -22.340 1.00 27.89 354 SER A C 1
ATOM 2810 O O . SER A 1 354 ? -44.583 25.230 -23.520 1.00 27.89 354 SER A O 1
ATOM 2812 N N . GLU A 1 355 ? -43.407 24.318 -21.791 1.00 38.59 355 GLU A N 1
ATOM 2813 C CA . GLU A 1 355 ? -42.399 23.404 -22.361 1.00 38.59 355 GLU A CA 1
ATOM 2814 C C . GLU A 1 355 ? -41.577 23.812 -23.596 1.00 38.59 355 GLU A C 1
ATOM 2816 O O . GLU A 1 355 ? -42.079 23.850 -24.717 1.00 38.59 355 GLU A O 1
ATOM 2821 N N . PRO A 1 356 ? -40.239 23.868 -23.449 1.00 25.25 356 PRO A N 1
ATOM 2822 C CA . PRO A 1 356 ? -39.336 23.403 -24.479 1.00 25.25 356 PRO A CA 1
ATOM 2823 C C . PRO A 1 356 ? -38.896 21.970 -24.162 1.00 25.25 356 PRO A C 1
ATOM 2825 O O . PRO A 1 356 ? -38.211 21.702 -23.172 1.00 25.25 356 PRO A O 1
ATOM 2828 N N . GLN A 1 357 ? -39.253 21.072 -25.081 1.00 29.02 357 GLN A N 1
ATOM 2829 C CA . GLN A 1 357 ? -38.472 19.895 -25.467 1.00 29.02 357 GLN A CA 1
ATOM 2830 C C . GLN A 1 357 ? -36.956 20.125 -25.311 1.00 29.02 357 GLN A C 1
ATOM 2832 O O . GLN A 1 357 ? -36.511 21.267 -25.457 1.00 29.02 357 GLN A O 1
ATOM 2837 N N . PRO A 1 358 ? -36.143 19.067 -25.108 1.00 32.66 358 PRO A N 1
ATOM 2838 C CA . PRO A 1 358 ? -34.692 19.193 -25.061 1.00 32.66 358 PRO A CA 1
ATOM 2839 C C . PRO A 1 358 ? -34.199 19.797 -26.378 1.00 32.66 358 PRO A C 1
ATOM 2841 O O . PRO A 1 358 ? -34.055 19.120 -27.397 1.00 32.66 358 PRO A O 1
ATOM 2844 N N . GLN A 1 359 ? -33.980 21.108 -26.358 1.00 27.50 359 GLN A N 1
ATOM 2845 C CA . GLN A 1 359 ? -33.298 21.816 -27.414 1.00 27.50 359 GLN A CA 1
ATOM 2846 C C . GLN A 1 359 ? -31.868 21.298 -27.389 1.00 27.50 359 GLN A C 1
ATOM 2848 O O . GLN A 1 359 ? -31.103 21.576 -26.467 1.00 27.50 359 GLN A O 1
ATOM 2853 N N . ASN A 1 360 ? -31.558 20.485 -28.399 1.00 40.38 360 ASN A N 1
ATOM 2854 C CA . ASN A 1 360 ? -30.214 20.193 -28.863 1.00 40.38 360 ASN A CA 1
ATOM 2855 C C . ASN A 1 360 ? -29.412 21.499 -28.916 1.00 40.38 360 ASN A C 1
ATOM 2857 O O . ASN A 1 360 ? -29.478 22.240 -29.896 1.00 40.38 360 ASN A O 1
ATOM 2861 N N . ASN A 1 361 ? -28.674 21.780 -27.845 1.00 32.16 361 ASN A N 1
ATOM 2862 C CA . ASN A 1 361 ? -27.652 22.809 -27.833 1.00 32.16 361 ASN A CA 1
ATOM 2863 C C . ASN A 1 361 ? -26.394 22.207 -28.481 1.00 32.16 361 ASN A C 1
ATOM 2865 O O . ASN A 1 361 ? -26.024 21.076 -28.152 1.00 32.16 361 ASN A O 1
ATOM 2869 N N . PRO A 1 362 ? -25.746 22.905 -29.423 1.00 38.75 362 PRO A N 1
ATOM 2870 C CA . PRO A 1 362 ? -24.621 22.357 -30.162 1.00 38.75 362 PRO A CA 1
ATOM 2871 C C . PRO A 1 362 ? -23.417 22.156 -29.232 1.00 38.75 362 PRO A C 1
ATOM 2873 O O . PRO A 1 362 ? -22.920 23.108 -28.641 1.00 38.75 362 PRO A O 1
ATOM 2876 N N . GLN A 1 363 ? -22.991 20.895 -29.121 1.00 52.81 363 GLN A N 1
ATOM 2877 C CA . GLN A 1 363 ? -21.637 20.406 -28.825 1.00 52.81 363 GLN A CA 1
ATOM 2878 C C . GLN A 1 363 ? -20.658 21.413 -28.194 1.00 52.81 363 GLN A C 1
ATOM 2880 O O . GLN A 1 363 ? -19.999 22.186 -28.891 1.00 52.81 363 GLN A O 1
ATOM 2885 N N . GLU A 1 364 ? -20.441 21.307 -26.882 1.00 69.00 364 GLU A N 1
ATOM 2886 C CA . GLU A 1 364 ? -19.187 21.781 -26.295 1.00 69.00 364 GLU A CA 1
ATOM 2887 C C . GLU A 1 364 ? -18.084 20.792 -26.684 1.00 69.00 364 GLU A C 1
ATOM 2889 O O . GLU A 1 364 ? -17.855 19.800 -26.002 1.00 69.00 364 GLU A O 1
ATOM 2894 N N . ASP A 1 365 ? -17.431 20.999 -27.823 1.00 87.19 365 ASP A N 1
ATOM 2895 C CA . ASP A 1 365 ? -16.262 20.200 -28.185 1.00 87.19 365 ASP A CA 1
ATOM 2896 C C . ASP A 1 365 ? -15.081 20.530 -27.255 1.00 87.19 365 ASP A C 1
ATOM 2898 O O . ASP A 1 365 ? -14.818 21.688 -26.920 1.00 87.19 365 ASP A O 1
ATOM 2902 N N . VAL A 1 366 ? -14.315 19.506 -26.880 1.00 91.38 366 VAL A N 1
ATOM 2903 C CA . VAL A 1 366 ? -13.019 19.668 -26.218 1.00 91.38 366 VAL A CA 1
ATOM 2904 C C . VAL A 1 366 ? -11.957 19.977 -27.261 1.00 91.38 366 VAL A C 1
ATOM 2906 O O . VAL A 1 366 ? -11.804 19.250 -28.245 1.00 91.38 366 VAL A O 1
ATOM 2909 N N . ILE A 1 367 ? -11.180 21.032 -27.020 1.00 94.12 367 ILE A N 1
ATOM 2910 C CA . ILE A 1 367 ? -10.047 21.433 -27.856 1.00 94.12 367 ILE A CA 1
ATOM 2911 C C . ILE A 1 367 ? -8.718 21.001 -27.232 1.00 94.12 367 ILE A C 1
ATOM 2913 O O . ILE A 1 367 ? -8.393 21.342 -26.095 1.00 94.12 367 ILE A O 1
ATOM 2917 N N . PHE A 1 368 ? -7.910 20.288 -28.012 1.00 93.38 368 PHE A N 1
ATOM 2918 C CA . PHE A 1 368 ? -6.515 19.994 -27.692 1.00 93.38 368 PHE A CA 1
ATOM 2919 C C . PHE A 1 368 ? -5.640 21.047 -28.358 1.00 93.38 368 PHE A C 1
ATOM 2921 O O . PHE A 1 368 ? -5.723 21.229 -29.570 1.00 93.38 368 PHE A O 1
ATOM 2928 N N . VAL A 1 369 ? -4.822 21.753 -27.584 1.00 92.44 369 VAL A N 1
ATOM 2929 C CA . VAL A 1 369 ? -4.078 22.931 -28.042 1.00 92.44 369 VAL A CA 1
ATOM 2930 C C . VAL A 1 369 ? -2.591 22.755 -27.767 1.00 92.44 369 VAL A C 1
ATOM 2932 O O . VAL A 1 369 ? -2.209 22.426 -26.651 1.00 92.44 369 VAL A O 1
ATOM 2935 N N . SER A 1 370 ? -1.732 23.009 -28.750 1.00 88.81 370 SER A N 1
ATOM 2936 C CA . SER A 1 370 ? -0.277 23.016 -28.565 1.00 88.81 370 SER A CA 1
ATOM 2937 C C . SER A 1 370 ? 0.125 24.065 -27.526 1.00 88.81 370 SER A C 1
ATOM 2939 O O . SER A 1 370 ? -0.190 25.242 -27.685 1.00 88.81 370 SER A O 1
ATOM 2941 N N . LYS A 1 371 ? 0.854 23.683 -26.471 1.00 81.62 371 LYS A N 1
ATOM 2942 C CA . LYS A 1 371 ? 1.344 24.642 -25.459 1.00 81.62 371 LYS A CA 1
ATOM 2943 C C . LYS A 1 371 ? 2.271 25.695 -26.081 1.00 81.62 371 LYS A C 1
ATOM 2945 O O . LYS A 1 371 ? 2.197 26.865 -25.715 1.00 81.62 371 LYS A O 1
ATOM 2950 N N . ASN A 1 372 ? 3.117 25.277 -27.026 1.00 78.31 372 ASN A N 1
ATOM 2951 C CA . ASN A 1 372 ? 4.182 26.115 -27.582 1.00 78.31 372 ASN A CA 1
ATOM 2952 C C . ASN A 1 372 ? 3.655 27.081 -28.649 1.00 78.31 372 ASN A C 1
ATOM 2954 O O . ASN A 1 372 ? 4.023 28.251 -28.647 1.00 78.31 372 ASN A O 1
ATOM 2958 N N . SER A 1 373 ? 2.792 26.600 -29.547 1.00 79.44 373 SER A N 1
ATOM 2959 C CA . SER A 1 373 ? 2.288 27.398 -30.674 1.00 79.44 373 SER A CA 1
ATOM 2960 C C . SER A 1 373 ? 0.869 27.931 -30.471 1.00 79.44 373 SER A C 1
ATOM 2962 O O . SER A 1 373 ? 0.438 28.810 -31.205 1.00 79.44 373 SER A O 1
ATOM 2964 N N . ARG A 1 374 ? 0.147 27.442 -29.452 1.00 80.06 374 ARG A N 1
ATOM 2965 C CA . ARG A 1 374 ? -1.278 27.725 -29.190 1.00 80.06 374 ARG A CA 1
ATOM 2966 C C . ARG A 1 374 ? -2.232 27.308 -30.315 1.00 80.06 374 ARG A C 1
ATOM 2968 O O . ARG A 1 374 ? -3.410 27.659 -30.268 1.00 80.06 374 ARG A O 1
ATOM 2975 N N . ASP A 1 375 ? -1.761 26.503 -31.264 1.00 87.88 375 ASP A N 1
ATOM 2976 C CA . ASP A 1 375 ? -2.592 25.958 -32.335 1.00 87.88 375 ASP A CA 1
ATOM 2977 C C . ASP A 1 375 ? -3.531 24.873 -31.812 1.00 87.88 375 ASP A C 1
ATOM 2979 O O . ASP A 1 375 ? -3.141 24.037 -30.991 1.00 87.88 375 ASP A O 1
ATOM 2983 N N . VAL A 1 376 ? -4.764 24.853 -32.320 1.00 90.12 376 VAL A N 1
ATOM 2984 C CA . VAL A 1 376 ? -5.705 23.756 -32.067 1.00 90.12 376 VAL A CA 1
ATOM 2985 C C . VAL A 1 376 ? -5.236 22.532 -32.850 1.00 90.12 376 VAL A C 1
ATOM 2987 O O . VAL A 1 376 ? -5.276 22.517 -34.075 1.00 90.12 376 VAL A O 1
ATOM 2990 N N . LEU A 1 377 ? -4.804 21.503 -32.130 1.00 89.44 377 LEU A N 1
ATOM 2991 C CA . LEU A 1 377 ? -4.315 20.244 -32.686 1.00 89.44 377 LEU A CA 1
ATOM 2992 C C . LEU A 1 377 ? -5.455 19.272 -33.001 1.00 89.44 377 LEU A C 1
ATOM 2994 O O . LEU A 1 377 ? -5.391 18.536 -33.979 1.00 89.44 377 LEU A O 1
ATOM 2998 N N . ALA A 1 378 ? -6.500 19.247 -32.169 1.00 92.75 378 ALA A N 1
ATOM 2999 C CA . ALA A 1 378 ? -7.682 18.422 -32.404 1.00 92.75 378 ALA A CA 1
ATOM 3000 C C . ALA A 1 378 ? -8.919 18.958 -31.679 1.00 92.75 378 ALA A C 1
ATOM 3002 O O . ALA A 1 378 ? -8.811 19.665 -30.674 1.00 92.75 378 ALA A O 1
ATOM 3003 N N . ARG A 1 379 ? -10.089 18.550 -32.177 1.00 94.94 379 ARG A N 1
ATOM 3004 C CA . ARG A 1 379 ? -11.389 18.682 -31.517 1.00 94.94 379 ARG A CA 1
ATOM 3005 C C . ARG A 1 379 ? -12.012 17.308 -31.359 1.00 94.94 379 ARG A C 1
ATOM 3007 O O . ARG A 1 379 ? -11.901 16.481 -32.262 1.00 94.94 379 ARG A O 1
ATOM 3014 N N . CYS A 1 380 ? -12.662 17.073 -30.232 1.00 93.56 380 CYS A N 1
ATOM 3015 C CA . CYS A 1 380 ? -13.515 15.909 -30.055 1.00 93.56 380 CYS A CA 1
ATOM 3016 C C . CYS A 1 380 ? -14.735 16.276 -29.204 1.00 93.56 380 CYS A C 1
ATOM 3018 O O . CYS A 1 380 ? -14.650 17.216 -28.413 1.00 93.56 380 CYS A O 1
ATOM 3020 N N . PRO A 1 381 ? -15.841 15.527 -29.303 1.00 93.31 381 PRO A N 1
ATOM 3021 C CA . PRO A 1 381 ? -16.999 15.763 -28.451 1.00 93.31 381 PRO A CA 1
ATOM 3022 C C . PRO A 1 381 ? -16.646 15.643 -26.960 1.00 93.31 381 PRO A C 1
ATOM 3024 O O . PRO A 1 381 ? -15.821 14.804 -26.579 1.00 93.31 381 PRO A O 1
ATOM 3027 N N . PHE A 1 382 ? -17.278 16.452 -26.105 1.00 92.75 382 PHE A N 1
ATOM 3028 C CA . PHE A 1 382 ? -17.122 16.360 -24.650 1.00 92.75 382 PHE A CA 1
ATOM 3029 C C . PHE A 1 382 ? -17.906 15.178 -24.075 1.00 92.75 382 PHE A C 1
ATOM 3031 O O . PHE A 1 382 ? -18.985 15.315 -23.508 1.00 92.75 382 PHE A O 1
ATOM 3038 N N . ASN A 1 383 ? -17.340 13.987 -24.238 1.00 91.31 383 ASN A N 1
ATOM 3039 C CA . ASN A 1 383 ? -17.764 12.774 -23.551 1.00 91.31 383 ASN A CA 1
ATOM 3040 C C . ASN A 1 383 ? -16.528 11.948 -23.144 1.00 91.31 383 ASN A C 1
ATOM 3042 O O . ASN A 1 383 ? -15.452 12.138 -23.728 1.00 91.31 383 ASN A O 1
ATOM 3046 N N . PRO A 1 384 ? -16.655 11.045 -22.153 1.00 87.25 384 PRO A N 1
ATOM 3047 C CA . PRO A 1 384 ? -15.519 10.301 -21.615 1.00 87.25 384 PRO A CA 1
ATOM 3048 C C . PRO A 1 384 ? -14.739 9.544 -22.691 1.00 87.25 384 PRO A C 1
ATOM 3050 O O . PRO A 1 384 ? -13.521 9.674 -22.777 1.00 87.25 384 PRO A O 1
ATOM 3053 N N . GLU A 1 385 ? -15.439 8.810 -23.557 1.00 89.56 385 GLU A N 1
ATOM 3054 C CA . GLU A 1 385 ? -14.824 7.955 -24.574 1.00 89.56 385 GLU A CA 1
ATOM 3055 C C . GLU A 1 385 ? -14.015 8.764 -25.591 1.00 89.56 385 GLU A C 1
ATOM 3057 O O . GLU A 1 385 ? -12.852 8.460 -25.857 1.00 89.56 385 GLU A O 1
ATOM 3062 N N . SER A 1 386 ? -14.603 9.839 -26.119 1.00 90.19 386 SER A N 1
ATOM 3063 C CA . SER A 1 386 ? -13.991 10.681 -27.150 1.00 90.19 386 SER A CA 1
ATOM 3064 C C . SER A 1 386 ? -12.783 11.442 -26.611 1.00 90.19 386 SER A C 1
ATOM 3066 O O . SER A 1 386 ? -11.735 11.481 -27.261 1.00 90.19 386 SER A O 1
ATOM 3068 N N . VAL A 1 387 ? -12.903 12.005 -25.404 1.00 90.88 387 VAL A N 1
ATOM 3069 C CA . VAL A 1 387 ? -11.816 12.742 -24.750 1.00 90.88 387 VAL A CA 1
ATOM 3070 C C . VAL A 1 387 ? -10.668 11.806 -24.401 1.00 90.88 387 VAL A C 1
ATOM 3072 O O . VAL A 1 387 ? -9.523 12.118 -24.722 1.00 90.88 387 VAL A O 1
ATOM 3075 N N . THR A 1 388 ? -10.947 10.653 -23.789 1.00 88.00 388 THR A N 1
ATOM 3076 C CA . THR A 1 388 ? -9.911 9.678 -23.428 1.00 88.00 388 THR A CA 1
ATOM 3077 C C . THR A 1 388 ? -9.234 9.099 -24.667 1.00 88.00 388 THR A C 1
ATOM 3079 O O . THR A 1 388 ? -8.004 9.011 -24.694 1.00 88.00 388 THR A O 1
ATOM 3082 N N . LEU A 1 389 ? -9.989 8.778 -25.723 1.00 88.62 389 LEU A N 1
ATOM 3083 C CA . LEU A 1 389 ? -9.426 8.304 -26.985 1.00 88.62 389 LEU A CA 1
ATOM 3084 C C . LEU A 1 389 ? -8.501 9.356 -27.603 1.00 88.62 389 LEU A C 1
ATOM 3086 O O . LEU A 1 389 ? -7.367 9.041 -27.965 1.00 88.62 389 LEU A O 1
ATOM 3090 N N . GLN A 1 390 ? -8.943 10.612 -27.695 1.00 93.50 390 GLN A N 1
ATOM 3091 C CA . GLN A 1 390 ? -8.134 11.674 -28.288 1.00 93.50 390 GLN A CA 1
ATOM 3092 C C . GLN A 1 390 ? -6.899 12.006 -27.438 1.00 93.50 390 GLN A C 1
ATOM 3094 O O . GLN A 1 390 ? -5.805 12.161 -27.979 1.00 93.50 390 GLN A O 1
ATOM 3099 N N . ALA A 1 391 ? -7.049 12.040 -26.115 1.00 89.12 391 ALA A N 1
ATOM 3100 C CA . ALA A 1 391 ? -5.957 12.213 -25.165 1.00 89.12 391 ALA A CA 1
ATOM 3101 C C . ALA A 1 391 ? -4.920 11.079 -25.267 1.00 89.12 391 ALA A C 1
ATOM 3103 O O . ALA A 1 391 ? -3.715 11.336 -25.253 1.00 89.12 391 ALA A O 1
ATOM 3104 N N . SER A 1 392 ? -5.367 9.828 -25.429 1.00 86.06 392 SER A N 1
ATOM 3105 C CA . SER A 1 392 ? -4.472 8.667 -25.517 1.00 86.06 392 SER A CA 1
ATOM 3106 C C . SER A 1 392 ? -3.536 8.744 -26.725 1.00 86.06 392 SER A C 1
ATOM 3108 O O . SER A 1 392 ? -2.356 8.436 -26.590 1.00 86.06 392 SER A O 1
ATOM 3110 N N . LYS A 1 393 ? -4.009 9.249 -27.876 1.00 88.94 393 LYS A N 1
ATOM 3111 C CA . LYS A 1 393 ? -3.184 9.425 -29.085 1.00 88.94 393 LYS A CA 1
ATOM 3112 C C . LYS A 1 393 ? -1.975 10.318 -28.819 1.00 88.94 393 LYS A C 1
ATOM 3114 O O . LYS A 1 393 ? -0.869 9.995 -29.245 1.00 88.94 393 LYS A O 1
ATOM 3119 N N . TYR A 1 394 ? -2.176 11.415 -28.092 1.00 88.00 394 TYR A N 1
ATOM 3120 C CA . TYR A 1 394 ? -1.102 12.338 -27.730 1.00 88.00 394 TYR A CA 1
ATOM 3121 C C . TYR A 1 394 ? -0.158 11.731 -26.690 1.00 88.00 394 TYR A C 1
ATOM 3123 O O . TYR A 1 394 ? 1.054 11.777 -26.883 1.00 88.00 394 TYR A O 1
ATOM 3131 N N . ALA A 1 395 ? -0.692 11.090 -25.648 1.00 79.44 395 ALA A N 1
ATOM 3132 C CA . ALA A 1 395 ? 0.128 10.433 -24.628 1.00 79.44 395 ALA A CA 1
ATOM 3133 C C . ALA A 1 395 ? 1.009 9.308 -25.211 1.00 79.44 395 ALA A C 1
ATOM 3135 O O . ALA A 1 395 ? 2.190 9.204 -24.872 1.00 79.44 395 ALA A O 1
ATOM 3136 N N . LEU A 1 396 ? 0.459 8.503 -26.129 1.00 75.12 396 LEU A N 1
ATOM 3137 C CA . LEU A 1 396 ? 1.184 7.452 -26.854 1.00 75.12 396 LEU A CA 1
ATOM 3138 C C . LEU A 1 396 ? 2.216 8.019 -27.837 1.00 75.12 396 LEU A C 1
ATOM 3140 O O . LEU A 1 396 ? 3.244 7.391 -28.064 1.00 75.12 396 LEU A O 1
ATOM 3144 N N . SER A 1 397 ? 1.970 9.214 -28.376 1.00 77.88 397 SER A N 1
ATOM 3145 C CA . SER A 1 397 ? 2.888 9.924 -29.280 1.00 77.88 397 SER A CA 1
ATOM 3146 C C . SER A 1 397 ? 3.897 10.802 -28.535 1.00 77.88 397 SER A C 1
ATOM 3148 O O . SER A 1 397 ? 4.426 11.749 -29.101 1.00 77.88 397 SER A O 1
ATOM 3150 N N . GLU A 1 398 ? 4.147 10.509 -27.259 1.00 74.88 398 GLU A N 1
ATOM 3151 C CA . GLU A 1 398 ? 5.125 11.211 -26.426 1.00 74.88 398 GLU A CA 1
ATOM 3152 C C . GLU A 1 398 ? 4.811 12.683 -26.105 1.00 74.88 398 GLU A C 1
ATOM 3154 O O . GLU A 1 398 ? 5.715 13.467 -25.815 1.00 74.88 398 GLU A O 1
ATOM 3159 N N . TYR A 1 399 ? 3.533 13.057 -26.059 1.00 81.19 399 TYR A N 1
ATOM 3160 C CA . TYR A 1 399 ? 3.102 14.377 -25.600 1.00 81.19 399 TYR A CA 1
ATOM 3161 C C . TYR A 1 399 ? 2.482 14.320 -24.205 1.00 81.19 399 TYR A C 1
ATOM 3163 O O . TYR A 1 399 ? 1.621 13.494 -23.910 1.00 81.19 399 TYR A O 1
ATOM 3171 N N . SER A 1 400 ? 2.875 15.253 -23.345 1.00 83.12 400 SER A N 1
ATOM 3172 C CA . SER A 1 400 ? 2.235 15.495 -22.054 1.00 83.12 400 SER A CA 1
ATOM 3173 C C . SER A 1 400 ? 0.923 16.249 -22.236 1.00 83.12 400 SER A C 1
ATOM 3175 O O . SER A 1 400 ? 0.836 17.183 -23.035 1.00 83.12 400 SER A O 1
ATOM 3177 N N . LEU A 1 401 ? -0.080 15.872 -21.449 1.00 87.50 401 LEU A N 1
ATOM 3178 C CA . LEU A 1 401 ? -1.362 16.562 -21.386 1.00 87.50 401 LEU A CA 1
ATOM 3179 C C . LEU A 1 401 ? -1.409 17.399 -20.117 1.00 87.50 401 LEU A C 1
ATOM 3181 O O . LEU A 1 401 ? -0.978 16.959 -19.051 1.00 87.50 401 LEU A O 1
ATOM 3185 N N . MET A 1 402 ? -1.913 18.615 -20.240 1.00 87.31 402 MET A N 1
ATOM 3186 C CA . MET A 1 402 ? -1.920 19.596 -19.171 1.00 87.31 402 MET A CA 1
ATOM 3187 C C . MET A 1 402 ? -3.216 20.405 -19.225 1.00 87.31 402 MET A C 1
ATOM 3189 O O . MET A 1 402 ? -3.744 20.691 -20.295 1.00 87.31 402 MET A O 1
ATOM 3193 N N . THR A 1 403 ? -3.743 20.775 -18.068 1.00 85.94 403 THR A N 1
ATOM 3194 C CA . THR A 1 403 ? -4.849 21.732 -17.951 1.00 85.94 403 THR A CA 1
ATOM 3195 C C . THR A 1 403 ? -4.372 23.159 -18.232 1.00 85.94 403 THR A C 1
ATOM 3197 O O . THR A 1 403 ? -3.176 23.450 -18.240 1.00 85.94 403 THR A O 1
ATOM 3200 N N . GLU A 1 404 ? -5.298 24.096 -18.418 1.00 80.12 404 GLU A N 1
ATOM 3201 C CA . GLU A 1 404 ? -4.946 25.513 -18.583 1.00 80.12 404 GLU A CA 1
ATOM 3202 C C . GLU A 1 404 ? -4.270 26.115 -17.342 1.00 80.12 404 GLU A C 1
ATOM 3204 O O . GLU A 1 404 ? -3.516 27.077 -17.456 1.00 80.12 404 GLU A O 1
ATOM 3209 N N . GLN A 1 405 ? -4.485 25.517 -16.168 1.00 78.06 405 GLN A N 1
ATOM 3210 C CA . GLN A 1 405 ? -3.875 25.909 -14.897 1.00 78.06 405 GLN A CA 1
ATOM 3211 C C . GLN A 1 405 ? -2.458 25.344 -14.706 1.00 78.06 405 GLN A C 1
ATOM 3213 O O . GLN A 1 405 ? -1.869 25.510 -13.641 1.00 78.06 405 GLN A O 1
ATOM 3218 N N . GLY A 1 406 ? -1.901 24.656 -15.706 1.00 74.56 406 GLY A N 1
ATOM 3219 C CA . GLY A 1 406 ? -0.547 24.110 -15.629 1.00 74.56 406 GLY A CA 1
ATOM 3220 C C . GLY A 1 406 ? -0.450 22.724 -14.986 1.00 74.56 406 GLY A C 1
ATOM 3221 O O . GLY A 1 406 ? 0.652 22.211 -14.803 1.00 74.56 406 GLY A O 1
ATOM 3222 N N . ILE A 1 407 ? -1.578 22.096 -14.639 1.00 72.50 407 ILE A N 1
ATOM 3223 C CA . ILE A 1 407 ? -1.598 20.778 -13.986 1.00 72.50 407 ILE A CA 1
ATOM 3224 C C . ILE A 1 407 ? -1.503 19.690 -15.049 1.00 72.50 407 ILE A C 1
ATOM 3226 O O . ILE A 1 407 ? -2.358 19.624 -15.931 1.00 72.50 407 ILE A O 1
ATOM 3230 N N . TYR A 1 408 ? -0.494 18.827 -14.953 1.00 79.75 408 TYR A N 1
ATOM 3231 C CA . TYR A 1 408 ? -0.344 17.665 -15.823 1.00 79.75 408 TYR A CA 1
ATOM 3232 C C . TYR A 1 408 ? -1.377 16.576 -15.511 1.00 79.75 408 TYR A C 1
ATOM 3234 O O . TYR A 1 408 ? -1.631 16.275 -14.347 1.00 79.75 408 TYR A O 1
ATOM 3242 N N . VAL A 1 409 ? -1.932 15.953 -16.551 1.00 79.25 409 VAL A N 1
ATOM 3243 C CA . VAL A 1 409 ? -3.015 14.965 -16.438 1.00 79.25 409 VAL A CA 1
ATOM 3244 C C . VAL A 1 409 ? -2.676 13.730 -17.269 1.00 79.25 409 VAL A C 1
ATOM 3246 O O . VAL A 1 409 ? -2.192 13.851 -18.393 1.00 79.25 409 VAL A O 1
ATOM 3249 N N . ILE A 1 410 ? -2.926 12.527 -16.746 1.00 79.94 410 ILE A N 1
ATOM 3250 C CA . ILE A 1 410 ? -2.868 11.307 -17.570 1.00 79.94 410 ILE A CA 1
ATOM 3251 C C . ILE A 1 410 ? -4.090 11.243 -18.492 1.00 79.94 410 ILE A C 1
ATOM 3253 O O . ILE A 1 410 ? -5.183 11.662 -18.113 1.00 79.94 410 ILE A O 1
ATOM 3257 N N . TYR A 1 411 ? -3.938 10.661 -19.683 1.00 82.94 411 TYR A N 1
ATOM 3258 C CA . TYR A 1 411 ? -5.007 10.642 -20.692 1.00 82.94 411 TYR A CA 1
ATOM 3259 C C . TYR A 1 411 ? -6.336 10.039 -20.196 1.00 82.94 411 TYR A C 1
ATOM 3261 O O . TYR A 1 411 ? -7.409 10.481 -20.604 1.00 82.94 411 TYR A O 1
ATOM 3269 N N . SER A 1 412 ? -6.280 9.058 -19.287 1.00 79.88 412 SER A N 1
ATOM 3270 C CA . SER A 1 412 ? -7.461 8.414 -18.699 1.00 79.88 412 SER A CA 1
ATOM 3271 C C . SER A 1 412 ? -8.203 9.295 -17.690 1.00 79.88 412 SER A C 1
ATOM 3273 O O . SER A 1 412 ? -9.363 9.035 -17.395 1.00 79.88 412 SER A O 1
ATOM 3275 N N . GLN A 1 413 ? -7.562 10.345 -17.174 1.00 81.69 413 GLN A N 1
ATOM 3276 C CA . GLN A 1 413 ? -8.146 11.294 -16.222 1.00 81.69 413 GLN A CA 1
ATOM 3277 C C . GLN A 1 413 ? -8.568 12.612 -16.881 1.00 81.69 413 GLN A C 1
ATOM 3279 O O . GLN A 1 413 ? -9.237 13.418 -16.240 1.00 81.69 413 GLN A O 1
ATOM 3284 N N . CYS A 1 414 ? -8.230 12.835 -18.157 1.00 84.00 414 CYS A N 1
ATOM 3285 C CA . CYS A 1 414 ? -8.507 14.095 -18.848 1.00 84.00 414 CYS A CA 1
ATOM 3286 C C . CYS A 1 414 ? -9.984 14.496 -18.812 1.00 84.00 414 CYS A C 1
ATOM 3288 O O . CYS A 1 414 ? -10.276 15.657 -18.552 1.00 84.00 414 CYS A O 1
ATOM 3290 N N . TYR A 1 415 ? -10.912 13.559 -19.024 1.00 88.62 415 TYR A N 1
ATOM 3291 C CA . TYR A 1 415 ? -12.341 13.874 -18.958 1.00 88.62 415 TYR A CA 1
ATOM 3292 C C . TYR A 1 415 ? -12.752 14.360 -17.562 1.00 88.62 415 TYR A C 1
ATOM 3294 O O . TYR A 1 415 ? -13.346 15.428 -17.429 1.00 88.62 415 TYR A O 1
ATOM 3302 N N . ASN A 1 416 ? -12.371 13.621 -16.518 1.00 83.88 416 ASN A N 1
ATOM 3303 C CA . ASN A 1 416 ? -12.701 13.972 -15.137 1.00 83.88 416 ASN A CA 1
ATOM 3304 C C . ASN A 1 416 ? -12.102 15.323 -14.740 1.00 83.88 416 ASN A C 1
ATOM 3306 O O . ASN A 1 416 ? -12.760 16.106 -14.061 1.00 83.88 416 ASN A O 1
ATOM 3310 N N . GLU A 1 417 ? -10.887 15.630 -15.196 1.00 84.50 417 GLU A N 1
ATOM 3311 C CA . GLU A 1 417 ? -10.275 16.928 -14.923 1.00 84.50 417 GLU A CA 1
ATOM 3312 C C . GLU A 1 417 ? -10.939 18.082 -15.670 1.00 84.50 417 GLU A C 1
ATOM 3314 O O . GLU A 1 417 ? -11.081 19.168 -15.109 1.00 84.50 417 GLU A O 1
ATOM 3319 N N . LEU A 1 418 ? -11.411 17.869 -16.898 1.00 88.31 418 LEU A N 1
ATOM 3320 C CA . LEU A 1 418 ? -12.197 18.872 -17.623 1.00 88.31 418 LEU A CA 1
ATOM 3321 C C . LEU A 1 418 ? -13.543 19.139 -16.940 1.00 88.31 418 LEU A C 1
ATOM 3323 O O . LEU A 1 418 ? -13.943 20.296 -16.815 1.00 88.31 418 LEU A O 1
ATOM 3327 N N . VAL A 1 419 ? -14.201 18.092 -16.434 1.00 86.19 419 VAL A N 1
ATOM 3328 C CA . VAL A 1 419 ? -15.414 18.222 -15.612 1.00 86.19 419 VAL A CA 1
ATOM 3329 C C . VAL A 1 419 ? -15.107 19.006 -14.334 1.00 86.19 419 VAL A C 1
ATOM 3331 O O . VAL A 1 419 ? -15.779 19.992 -14.042 1.00 86.19 419 VAL A O 1
ATOM 3334 N N . ARG A 1 420 ? -14.057 18.621 -13.598 1.00 83.69 420 ARG A N 1
ATOM 3335 C CA . ARG A 1 420 ? -13.690 19.231 -12.310 1.00 83.69 420 ARG A CA 1
ATOM 3336 C C . ARG A 1 420 ? -13.275 20.696 -12.436 1.00 83.69 420 ARG A C 1
ATOM 3338 O O . ARG A 1 420 ? -13.612 21.505 -11.579 1.00 83.69 420 ARG A O 1
ATOM 3345 N N . SER A 1 421 ? -12.531 21.034 -13.485 1.00 83.31 421 SER A N 1
ATOM 3346 C CA . SER A 1 421 ? -12.055 22.400 -13.746 1.00 83.31 421 SER A CA 1
ATOM 3347 C C . SER A 1 421 ? -13.068 23.269 -14.494 1.00 83.31 421 SER A C 1
ATOM 3349 O O . SER A 1 421 ? -12.803 24.451 -14.710 1.00 83.31 421 SER A O 1
ATOM 3351 N N . ASN A 1 422 ? -14.199 22.690 -14.911 1.00 87.12 422 ASN A N 1
ATOM 3352 C CA . ASN A 1 422 ? -15.141 23.284 -15.855 1.00 87.12 422 ASN A CA 1
ATOM 3353 C C . ASN A 1 422 ? -14.449 23.874 -17.104 1.00 87.12 422 ASN A C 1
ATOM 3355 O O . ASN A 1 422 ? -14.840 24.920 -17.618 1.00 87.12 422 ASN A O 1
ATOM 3359 N N . SER A 1 423 ? -13.390 23.211 -17.578 1.00 88.62 423 SER A N 1
ATOM 3360 C CA . SER A 1 423 ? -12.664 23.594 -18.790 1.00 88.62 423 SER A CA 1
ATOM 3361 C C . SER A 1 423 ? -13.074 22.697 -19.959 1.00 88.62 423 SER A C 1
ATOM 3363 O O . SER A 1 423 ? -13.570 21.581 -19.787 1.00 88.62 423 SER A O 1
ATOM 3365 N N . ARG A 1 424 ? -12.864 23.189 -21.180 1.00 92.19 424 ARG A N 1
ATOM 3366 C CA . ARG A 1 424 ? -13.013 22.432 -22.436 1.00 92.19 424 ARG A CA 1
ATOM 3367 C C . ARG A 1 424 ? -11.708 22.384 -23.219 1.00 92.19 424 ARG A C 1
ATOM 3369 O O . ARG A 1 424 ? -11.707 22.122 -24.419 1.00 92.19 424 ARG A O 1
ATOM 3376 N N . LYS A 1 425 ? -10.585 22.657 -22.557 1.00 92.12 425 LYS A N 1
ATOM 3377 C CA . LYS A 1 425 ? -9.292 22.788 -23.212 1.00 92.12 425 LYS A CA 1
ATOM 3378 C C . LYS A 1 425 ? -8.217 21.986 -22.503 1.00 92.12 425 LYS A C 1
ATOM 3380 O O . LYS A 1 425 ? -8.008 22.114 -21.301 1.00 92.12 425 LYS A O 1
ATOM 3385 N N . ILE A 1 426 ? -7.505 21.186 -23.289 1.00 92.38 426 ILE A N 1
ATOM 3386 C CA . ILE A 1 426 ? -6.310 20.461 -22.865 1.00 92.38 426 ILE A CA 1
ATOM 3387 C C . ILE A 1 426 ? -5.121 21.009 -23.639 1.00 92.38 426 ILE A C 1
ATOM 3389 O O . ILE A 1 426 ? -5.125 21.061 -24.868 1.00 92.38 426 ILE A O 1
ATOM 3393 N N . LEU A 1 427 ? -4.088 21.413 -22.917 1.00 90.50 427 LEU A N 1
ATOM 3394 C CA . LEU A 1 427 ? -2.801 21.763 -23.486 1.00 90.50 427 LEU A CA 1
ATOM 3395 C C . LEU A 1 427 ? -2.001 20.486 -23.752 1.00 90.50 427 LEU A C 1
ATOM 3397 O O . LEU A 1 427 ? -1.841 19.637 -22.878 1.00 90.50 427 LEU A O 1
ATOM 3401 N N . VAL A 1 428 ? -1.487 20.366 -24.967 1.00 88.81 428 VAL A N 1
ATOM 3402 C CA . VAL A 1 428 ? -0.617 19.287 -25.423 1.00 88.81 428 VAL A CA 1
ATOM 3403 C C . VAL A 1 428 ? 0.785 19.857 -25.543 1.00 88.81 428 VAL A C 1
ATOM 3405 O O . VAL A 1 428 ? 1.022 20.835 -26.254 1.00 88.81 428 VAL A O 1
ATOM 3408 N N . HIS A 1 429 ? 1.724 19.260 -24.829 1.00 82.44 429 HIS A N 1
ATOM 3409 C CA . HIS A 1 429 ? 3.094 19.738 -24.758 1.00 82.44 429 HIS A CA 1
ATOM 3410 C C . HIS A 1 429 ? 4.051 18.612 -25.155 1.00 82.44 429 HIS A C 1
ATOM 3412 O O . HIS A 1 429 ? 3.941 17.524 -24.586 1.00 82.44 429 HIS A O 1
ATOM 3418 N N . PRO A 1 430 ? 4.975 18.828 -26.114 1.00 74.38 430 PRO A N 1
ATOM 3419 C CA . PRO A 1 430 ? 6.056 17.879 -26.356 1.00 74.38 430 PRO A CA 1
ATOM 3420 C C . PRO A 1 430 ? 6.791 17.593 -25.046 1.00 74.38 430 PRO A C 1
ATOM 3422 O O . PRO A 1 430 ? 7.052 18.526 -24.284 1.00 74.38 430 PRO A O 1
ATOM 3425 N N . LYS A 1 431 ? 7.133 16.330 -24.776 1.00 64.94 431 LYS A N 1
ATOM 3426 C CA . LYS A 1 431 ? 8.041 15.995 -23.674 1.00 64.94 431 LYS A CA 1
ATOM 3427 C C . LYS A 1 431 ? 9.389 16.678 -23.905 1.00 64.94 431 LYS A C 1
ATOM 3429 O O . LYS A 1 431 ? 10.233 16.161 -24.631 1.00 64.94 431 LYS A O 1
ATOM 3434 N N . LEU A 1 432 ? 9.621 17.818 -23.269 1.00 49.84 432 LEU A N 1
ATOM 3435 C CA . LEU A 1 432 ? 10.979 18.291 -23.055 1.00 49.84 432 LEU A CA 1
ATOM 3436 C C . LEU A 1 432 ? 11.553 17.453 -21.917 1.00 49.84 432 LEU A C 1
ATOM 3438 O O . LEU A 1 432 ? 11.248 17.661 -20.744 1.00 49.84 432 LEU A O 1
ATOM 3442 N N . LEU A 1 433 ? 12.367 16.469 -22.297 1.00 51.31 433 LEU A N 1
ATOM 3443 C CA . LEU A 1 433 ? 13.252 15.746 -21.389 1.00 51.31 433 LEU A CA 1
ATOM 3444 C C . LEU A 1 433 ? 14.115 16.715 -20.554 1.00 51.31 433 LEU A C 1
ATOM 3446 O O . LEU A 1 433 ? 14.518 16.335 -19.462 1.00 51.31 433 LEU A O 1
ATOM 3450 N N . ASP A 1 434 ? 14.307 17.961 -21.001 1.00 46.22 434 ASP A N 1
ATOM 3451 C CA . ASP A 1 434 ? 15.234 18.936 -20.417 1.00 46.22 434 ASP A CA 1
ATOM 3452 C C . ASP A 1 434 ? 14.726 19.645 -19.144 1.00 46.22 434 ASP A C 1
ATOM 3454 O O . ASP A 1 434 ? 15.469 19.710 -18.173 1.00 46.22 434 ASP A O 1
ATOM 3458 N N . GLU A 1 435 ? 13.467 20.105 -19.062 1.00 51.50 435 GLU A N 1
ATOM 3459 C CA . GLU A 1 435 ? 12.959 20.779 -17.839 1.00 51.50 435 GLU A CA 1
ATOM 3460 C C . GLU A 1 435 ? 12.831 19.794 -16.662 1.00 51.50 435 GLU A C 1
ATOM 3462 O O . GLU A 1 435 ? 13.186 20.096 -15.521 1.00 51.50 435 GLU A O 1
ATOM 3467 N N . VAL A 1 436 ? 12.385 18.564 -16.945 1.00 51.44 436 VAL A N 1
ATOM 3468 C CA . VAL A 1 436 ? 12.345 17.486 -15.946 1.00 51.44 436 VAL A CA 1
ATOM 3469 C C . VAL A 1 436 ? 13.760 16.992 -15.626 1.00 51.44 436 VAL A C 1
ATOM 3471 O O . VAL A 1 43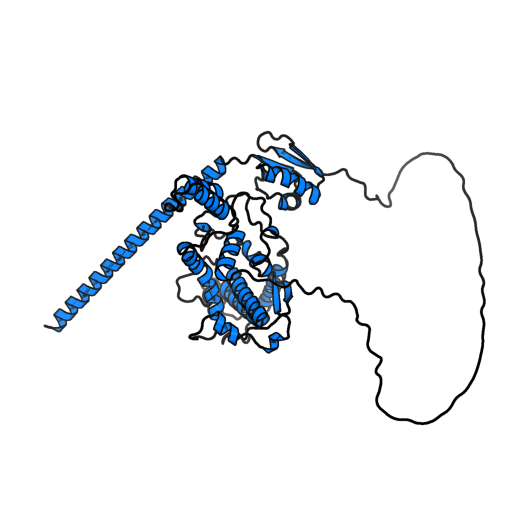6 ? 14.013 16.592 -14.490 1.00 51.44 436 VAL A O 1
ATOM 3474 N N . ALA A 1 437 ? 14.694 17.018 -16.585 1.00 52.81 437 ALA A N 1
ATOM 3475 C CA . ALA A 1 437 ? 16.100 16.723 -16.319 1.00 52.81 437 ALA A CA 1
ATOM 3476 C C . ALA A 1 437 ? 16.739 17.780 -15.412 1.00 52.81 437 ALA A C 1
ATOM 3478 O O . ALA A 1 437 ? 17.430 17.391 -14.478 1.00 52.81 437 ALA A O 1
ATOM 3479 N N . GLU A 1 438 ? 16.474 19.074 -15.603 1.00 53.44 438 GLU A N 1
ATOM 3480 C CA . GLU A 1 438 ? 16.994 20.135 -14.731 1.00 53.44 438 GLU A CA 1
ATOM 3481 C C . GLU A 1 438 ? 16.458 20.020 -13.299 1.00 53.44 438 GLU A C 1
ATOM 3483 O O . GLU A 1 438 ? 17.241 20.047 -12.345 1.00 53.44 438 GLU A O 1
ATOM 3488 N N . GLU A 1 439 ? 15.150 19.813 -13.120 1.00 55.47 439 GLU A N 1
ATOM 3489 C CA . GLU A 1 439 ? 14.559 19.648 -11.785 1.00 55.47 439 GLU A CA 1
ATOM 3490 C C . GLU A 1 439 ? 15.030 18.339 -11.111 1.00 55.47 439 GLU A C 1
ATOM 3492 O O . GLU A 1 439 ? 15.262 18.288 -9.897 1.00 55.47 439 GLU A O 1
ATOM 3497 N N . ARG A 1 440 ? 15.268 17.275 -11.894 1.00 56.97 440 ARG A N 1
ATOM 3498 C CA . ARG A 1 440 ? 15.894 16.031 -11.410 1.00 56.97 440 ARG A CA 1
ATOM 3499 C C . ARG A 1 440 ? 17.366 16.201 -11.074 1.00 56.97 440 ARG A C 1
ATOM 3501 O O . ARG A 1 440 ? 17.804 15.611 -10.094 1.00 56.97 440 ARG A O 1
ATOM 3508 N N . GLU A 1 441 ? 18.119 16.975 -11.841 1.00 60.09 441 GLU A N 1
ATOM 3509 C CA . GLU A 1 441 ? 19.536 17.239 -11.593 1.00 60.09 441 GLU A CA 1
ATOM 3510 C C . GLU A 1 441 ? 19.712 18.091 -10.332 1.00 60.09 441 GLU A C 1
ATOM 3512 O O . GLU A 1 441 ? 20.612 17.855 -9.526 1.00 60.09 441 GLU A O 1
ATOM 3517 N N . GLN A 1 442 ? 18.802 19.040 -10.098 1.00 63.19 442 GLN A N 1
ATOM 3518 C CA . GLN A 1 442 ? 18.720 19.772 -8.835 1.00 63.19 442 GLN A CA 1
ATOM 3519 C C . GLN A 1 442 ? 18.374 18.844 -7.662 1.00 63.19 442 GLN A C 1
ATOM 3521 O O . GLN A 1 442 ? 19.021 18.915 -6.616 1.00 63.19 442 GLN A O 1
ATOM 3526 N N . ARG A 1 443 ? 17.418 17.916 -7.830 1.00 58.72 443 ARG A N 1
ATOM 3527 C CA . ARG A 1 443 ? 17.125 16.902 -6.801 1.00 58.72 443 ARG A CA 1
ATOM 3528 C C . ARG A 1 443 ? 18.281 15.932 -6.569 1.00 58.72 443 ARG A C 1
ATOM 3530 O O . ARG A 1 443 ? 18.568 15.640 -5.415 1.00 58.72 443 ARG A O 1
ATOM 3537 N N . ARG A 1 444 ? 18.961 15.453 -7.617 1.00 63.53 444 ARG A N 1
ATOM 3538 C CA . ARG A 1 444 ? 20.138 14.574 -7.503 1.00 63.53 444 ARG A CA 1
ATOM 3539 C C . ARG A 1 444 ? 21.255 15.262 -6.736 1.00 63.53 444 ARG A C 1
ATOM 3541 O O . ARG A 1 444 ? 21.814 14.635 -5.844 1.00 63.53 444 ARG A O 1
ATOM 3548 N N . ARG A 1 445 ? 21.528 16.540 -7.024 1.00 65.94 445 ARG A N 1
ATOM 3549 C CA . ARG A 1 445 ? 22.478 17.345 -6.243 1.00 65.94 445 ARG A CA 1
ATOM 3550 C C . ARG A 1 445 ? 22.070 17.431 -4.775 1.00 65.94 445 ARG A C 1
ATOM 3552 O O . ARG A 1 445 ? 22.869 17.079 -3.916 1.00 65.94 445 ARG A O 1
ATOM 3559 N N . GLY A 1 446 ? 20.810 17.762 -4.485 1.00 66.19 446 GLY A N 1
ATOM 3560 C CA . GLY A 1 446 ? 20.318 17.809 -3.104 1.00 66.19 446 GLY A CA 1
ATOM 3561 C C . GLY A 1 446 ? 20.349 16.454 -2.376 1.00 66.19 446 GLY A C 1
ATOM 3562 O O . GLY A 1 446 ? 20.636 16.391 -1.182 1.00 66.19 446 GLY A O 1
ATOM 3563 N N . GLU A 1 447 ? 20.075 15.346 -3.072 1.00 61.31 447 GLU A N 1
ATOM 3564 C CA . GLU A 1 447 ? 20.163 13.989 -2.514 1.00 61.31 447 GLU A CA 1
ATOM 3565 C C . GLU A 1 447 ? 21.617 13.566 -2.259 1.00 61.31 447 GLU A C 1
ATOM 3567 O O . GLU A 1 447 ? 21.896 12.942 -1.232 1.00 61.31 447 GLU A O 1
ATOM 3572 N N . GLN A 1 448 ? 22.542 13.929 -3.151 1.00 67.12 448 GLN A N 1
ATOM 3573 C CA . GLN A 1 448 ? 23.969 13.647 -3.008 1.00 67.12 448 GLN A CA 1
ATOM 3574 C C . GLN A 1 448 ? 24.572 14.423 -1.831 1.00 67.12 448 GLN A C 1
ATOM 3576 O O . GLN A 1 448 ? 25.178 13.810 -0.954 1.00 67.12 448 GLN A O 1
ATOM 3581 N N . GLU A 1 449 ? 24.291 15.724 -1.730 1.00 68.62 449 GLU A N 1
ATOM 3582 C CA . GLU A 1 449 ? 24.686 16.561 -0.588 1.00 68.62 449 GLU A CA 1
ATOM 3583 C C . GLU A 1 449 ? 24.136 16.009 0.738 1.00 68.62 449 GLU A C 1
ATOM 3585 O O . GLU A 1 449 ? 24.824 15.977 1.762 1.00 68.62 449 GLU A O 1
ATOM 3590 N N . ARG A 1 450 ? 22.895 15.503 0.734 1.00 62.53 450 ARG A N 1
ATOM 3591 C CA . ARG A 1 450 ? 22.288 14.888 1.921 1.00 62.53 450 ARG A CA 1
ATOM 3592 C C . ARG A 1 450 ? 22.933 13.553 2.288 1.00 62.53 450 ARG A C 1
ATOM 3594 O O . ARG A 1 450 ? 23.097 13.285 3.477 1.00 62.53 450 ARG A O 1
ATOM 3601 N N . SER A 1 451 ? 23.283 12.723 1.306 1.00 64.44 451 SER A N 1
ATOM 3602 C CA . SER A 1 451 ? 23.995 11.459 1.539 1.00 64.44 451 SER A CA 1
ATOM 3603 C C . SER A 1 451 ? 25.381 11.714 2.127 1.00 64.44 451 SER A C 1
ATOM 3605 O O . SER A 1 451 ? 25.738 11.099 3.129 1.00 64.44 451 SER A O 1
ATOM 3607 N N . GLU A 1 452 ? 26.123 12.670 1.564 1.00 71.38 452 GLU A N 1
ATOM 3608 C CA . GLU A 1 452 ? 27.428 13.100 2.078 1.00 71.38 452 GLU A CA 1
ATOM 3609 C C . GLU A 1 452 ? 27.314 13.614 3.519 1.00 71.38 452 GLU A C 1
ATOM 3611 O O . GLU A 1 452 ? 28.138 13.286 4.381 1.00 71.38 452 GLU A O 1
ATOM 3616 N N . TRP A 1 453 ? 26.243 14.349 3.826 1.00 72.50 453 TRP A N 1
ATOM 3617 C CA . TRP A 1 453 ? 25.981 14.795 5.188 1.00 72.50 453 TRP A CA 1
ATOM 3618 C C . TRP A 1 453 ? 25.628 13.650 6.150 1.00 72.50 453 TRP A C 1
ATOM 3620 O O . TRP A 1 453 ? 26.111 13.622 7.285 1.00 72.50 453 TRP A O 1
ATOM 3630 N N . GLU A 1 454 ? 24.817 12.679 5.723 1.00 63.12 454 GLU A N 1
ATOM 3631 C CA . GLU A 1 454 ? 24.472 11.507 6.536 1.00 63.12 454 GLU A CA 1
ATOM 3632 C C . GLU A 1 454 ? 25.681 10.608 6.826 1.00 63.12 454 GLU A C 1
ATOM 3634 O O . GLU A 1 454 ? 25.794 10.087 7.944 1.00 63.12 454 GLU A O 1
ATOM 3639 N N . ASP A 1 455 ? 26.589 10.451 5.863 1.00 70.44 455 ASP A N 1
ATOM 3640 C CA . ASP A 1 455 ? 27.835 9.701 6.034 1.00 70.44 455 ASP A CA 1
ATOM 3641 C C . ASP A 1 455 ? 28.791 10.439 6.979 1.00 70.44 455 ASP A C 1
ATOM 3643 O O . ASP A 1 455 ? 29.244 9.860 7.970 1.00 70.44 455 ASP A O 1
ATOM 3647 N N . THR A 1 456 ? 28.952 11.755 6.806 1.00 73.38 456 THR A N 1
ATOM 3648 C CA . THR A 1 456 ? 29.724 12.601 7.735 1.00 73.38 456 THR A CA 1
ATOM 3649 C C . THR A 1 456 ? 29.172 12.518 9.166 1.00 73.38 456 THR A C 1
ATOM 3651 O O . THR A 1 456 ? 29.913 12.358 10.141 1.00 73.38 456 THR A O 1
ATOM 3654 N N . ALA A 1 457 ? 27.846 12.565 9.323 1.00 67.12 457 ALA A N 1
ATOM 3655 C CA . ALA A 1 457 ? 27.192 12.443 10.622 1.00 67.12 457 ALA A CA 1
ATOM 3656 C C . ALA A 1 457 ? 27.336 11.035 11.231 1.00 67.12 457 ALA A C 1
ATOM 3658 O O . ALA A 1 457 ? 27.355 10.885 12.460 1.00 67.12 457 ALA A O 1
ATOM 3659 N N . ARG A 1 458 ? 27.419 9.985 10.406 1.00 71.50 458 ARG A N 1
ATOM 3660 C CA . ARG A 1 458 ? 27.660 8.611 10.864 1.00 71.50 458 ARG A CA 1
ATOM 3661 C C . ARG A 1 458 ? 29.085 8.451 11.381 1.00 71.50 458 ARG A C 1
ATOM 3663 O O . ARG A 1 458 ? 29.252 7.872 12.459 1.00 71.50 458 ARG A O 1
ATOM 3670 N N . ASP A 1 459 ? 30.059 9.008 10.676 1.00 75.00 459 ASP A N 1
ATOM 3671 C CA . ASP A 1 459 ? 31.468 8.966 11.062 1.00 75.00 459 ASP A CA 1
ATOM 3672 C C . ASP A 1 459 ? 31.696 9.708 12.380 1.00 75.00 459 ASP A C 1
ATOM 3674 O O . ASP A 1 459 ? 32.274 9.152 13.316 1.00 75.00 459 ASP A O 1
ATOM 3678 N N . GLN A 1 460 ? 31.105 10.897 12.543 1.00 67.88 460 GLN A N 1
ATOM 3679 C CA . GLN A 1 460 ? 31.148 11.632 13.813 1.00 67.88 460 GLN A CA 1
ATOM 3680 C C . GLN A 1 460 ? 30.532 10.842 14.982 1.00 67.88 460 GLN A C 1
ATOM 3682 O O . GLN A 1 460 ? 31.072 10.831 16.092 1.00 67.88 460 GLN A O 1
ATOM 3687 N N . ARG A 1 461 ? 29.420 10.125 14.757 1.00 74.06 461 ARG A N 1
ATOM 3688 C CA . ARG A 1 461 ? 28.804 9.269 15.790 1.00 74.06 461 ARG A CA 1
ATOM 3689 C C . ARG A 1 461 ? 29.652 8.044 16.122 1.00 74.06 461 ARG A C 1
ATOM 3691 O O . ARG A 1 461 ? 29.625 7.598 17.272 1.00 74.06 461 ARG A O 1
ATOM 3698 N N . GLN A 1 462 ? 30.365 7.477 15.149 1.00 69.31 462 GLN A N 1
ATOM 3699 C CA . GLN A 1 462 ? 31.303 6.385 15.404 1.00 69.31 462 GLN A CA 1
ATOM 3700 C C . GLN A 1 462 ? 32.488 6.873 16.237 1.00 69.31 462 GLN A C 1
ATOM 3702 O O . GLN A 1 462 ? 32.740 6.276 17.281 1.00 69.31 462 GLN A O 1
ATOM 3707 N N . LEU A 1 463 ? 33.108 7.997 15.861 1.00 68.88 463 LEU A N 1
ATOM 3708 C CA . LEU A 1 463 ? 34.187 8.649 16.616 1.00 68.88 463 LEU A CA 1
ATOM 3709 C C . LEU A 1 463 ? 33.787 8.956 18.068 1.00 68.88 463 LEU A C 1
ATOM 3711 O O . LEU A 1 463 ? 34.523 8.627 19.000 1.00 68.88 463 LEU A O 1
ATOM 3715 N N . GLY A 1 464 ? 32.587 9.504 18.286 1.00 66.44 464 GLY A N 1
ATOM 3716 C CA . GLY A 1 464 ? 32.081 9.775 19.636 1.00 66.44 464 GLY A CA 1
ATOM 3717 C C . GLY A 1 464 ? 31.891 8.510 20.486 1.00 66.44 464 GLY A C 1
ATOM 3718 O O . GLY A 1 464 ? 32.151 8.518 21.692 1.00 66.44 464 GLY A O 1
ATOM 3719 N N . ARG A 1 465 ? 31.491 7.385 19.874 1.00 65.62 465 ARG A N 1
ATOM 3720 C CA . ARG A 1 465 ? 31.357 6.095 20.575 1.00 65.62 465 ARG A CA 1
ATOM 3721 C C . ARG A 1 465 ? 32.709 5.504 20.958 1.00 65.62 465 ARG A C 1
ATOM 3723 O O . ARG A 1 465 ? 32.845 5.043 22.091 1.00 65.62 465 ARG A O 1
ATOM 3730 N N . THR A 1 466 ? 33.703 5.545 20.071 1.00 67.94 466 THR A N 1
ATOM 3731 C CA . THR A 1 466 ? 35.064 5.077 20.381 1.00 67.94 466 THR A CA 1
ATOM 3732 C C . THR A 1 466 ? 35.678 5.896 21.513 1.00 67.94 466 THR A C 1
ATOM 3734 O O . THR A 1 466 ? 36.229 5.326 22.459 1.00 67.94 466 THR A O 1
ATOM 3737 N N . GLN A 1 467 ? 35.488 7.217 21.499 1.00 64.12 467 GLN A N 1
ATOM 3738 C CA . GLN A 1 467 ? 35.977 8.103 22.555 1.00 64.12 467 GLN A CA 1
ATOM 3739 C C . GLN A 1 467 ? 35.306 7.812 23.910 1.00 64.12 467 GLN A C 1
ATOM 3741 O O . GLN A 1 467 ? 35.992 7.671 24.925 1.00 64.12 467 GLN A O 1
ATOM 3746 N N . ALA A 1 468 ? 33.985 7.599 23.933 1.00 60.22 468 ALA A N 1
ATOM 3747 C CA . ALA A 1 468 ? 33.252 7.220 25.144 1.00 60.22 468 ALA A CA 1
ATOM 3748 C C . ALA A 1 468 ? 33.700 5.858 25.710 1.00 60.22 468 ALA A C 1
ATOM 3750 O O . ALA A 1 468 ? 33.875 5.716 26.925 1.00 60.22 468 ALA A O 1
ATOM 3751 N N . THR A 1 469 ? 33.948 4.863 24.849 1.00 66.69 469 THR A N 1
ATOM 3752 C CA . THR A 1 469 ? 34.474 3.557 25.287 1.00 66.69 469 THR A CA 1
ATOM 3753 C C . THR A 1 469 ? 35.887 3.657 25.860 1.00 66.69 469 THR A C 1
ATOM 3755 O O . THR A 1 469 ? 36.190 2.993 26.854 1.00 66.69 469 THR A O 1
ATOM 3758 N N . HIS A 1 470 ? 36.731 4.530 25.303 1.00 64.19 470 HIS A N 1
ATOM 3759 C CA . HIS A 1 470 ? 38.085 4.760 25.802 1.00 64.19 470 HIS A CA 1
ATOM 3760 C C . HIS A 1 470 ? 38.071 5.435 27.183 1.00 64.19 470 HIS A C 1
ATOM 3762 O O . HIS A 1 470 ? 38.761 4.990 28.102 1.00 64.19 470 HIS A O 1
ATOM 3768 N N . ILE A 1 471 ? 37.211 6.443 27.372 1.00 70.94 471 ILE A N 1
ATOM 3769 C CA . ILE A 1 471 ? 37.018 7.128 28.661 1.00 70.94 471 ILE A CA 1
ATOM 3770 C C . ILE A 1 471 ? 36.496 6.155 29.727 1.00 70.94 471 ILE A C 1
ATOM 3772 O O . ILE A 1 471 ? 36.991 6.144 30.856 1.00 70.94 471 ILE A O 1
ATOM 3776 N N . HIS A 1 472 ? 35.525 5.303 29.386 1.00 66.50 472 HIS A N 1
ATOM 3777 C CA . HIS A 1 472 ? 34.980 4.325 30.329 1.00 66.50 472 HIS A CA 1
ATOM 3778 C C . HIS A 1 472 ? 36.024 3.275 30.747 1.00 66.50 472 HIS A C 1
ATOM 3780 O O . HIS A 1 472 ? 36.114 2.921 31.925 1.00 66.50 472 HIS A O 1
ATOM 3786 N N . ARG A 1 473 ? 36.865 2.818 29.806 1.00 68.69 473 ARG A N 1
ATOM 3787 C CA . ARG A 1 473 ? 37.965 1.881 30.085 1.00 68.69 473 ARG A CA 1
ATOM 3788 C C . ARG A 1 473 ? 39.033 2.508 30.986 1.00 68.69 473 ARG A C 1
ATOM 3790 O O . ARG A 1 473 ? 39.480 1.853 31.924 1.00 68.69 473 ARG A O 1
ATOM 3797 N N . HIS A 1 474 ? 39.379 3.775 30.758 1.00 67.31 474 HIS A N 1
ATOM 3798 C CA . HIS A 1 474 ? 40.343 4.506 31.586 1.00 67.31 474 HIS A CA 1
ATOM 3799 C C . HIS A 1 474 ? 39.834 4.716 33.021 1.00 67.31 474 HIS A C 1
ATOM 3801 O O . HIS A 1 474 ? 40.565 4.475 33.979 1.00 67.31 474 HIS A O 1
ATOM 3807 N N . LYS A 1 475 ? 38.551 5.073 33.190 1.00 71.88 475 LYS A N 1
ATOM 3808 C CA . LYS A 1 475 ? 37.923 5.210 34.518 1.00 71.88 475 LYS A CA 1
ATOM 3809 C C . LYS A 1 475 ? 37.885 3.888 35.293 1.00 71.88 475 LYS A C 1
ATOM 3811 O O . LYS A 1 475 ? 38.133 3.883 36.493 1.00 71.88 475 LYS A O 1
ATOM 3816 N N . ARG A 1 476 ? 37.626 2.761 34.618 1.00 67.31 476 ARG A N 1
ATOM 3817 C CA . ARG A 1 476 ? 37.679 1.424 35.242 1.00 67.31 476 ARG A CA 1
ATOM 3818 C C . ARG A 1 476 ? 39.085 1.033 35.702 1.00 67.31 476 ARG A C 1
ATOM 3820 O O . ARG A 1 476 ? 39.211 0.389 36.736 1.00 67.31 476 ARG A O 1
ATOM 3827 N N . LEU A 1 477 ? 40.118 1.401 34.945 1.00 70.75 477 LEU A N 1
ATOM 3828 C CA . LEU A 1 477 ? 41.510 1.121 35.306 1.00 70.75 477 LEU A CA 1
ATOM 3829 C C . LEU A 1 477 ? 41.983 1.977 36.487 1.00 70.75 477 LEU A C 1
ATOM 3831 O O . LEU A 1 477 ? 42.655 1.454 37.369 1.00 70.75 477 LEU A O 1
ATOM 3835 N N . HIS A 1 478 ? 41.585 3.252 36.539 1.00 67.88 478 HIS A N 1
ATOM 3836 C CA . HIS A 1 478 ? 41.859 4.111 37.696 1.00 67.88 478 HIS A CA 1
ATOM 3837 C C . HIS A 1 478 ? 41.181 3.597 38.965 1.00 67.88 478 HIS A C 1
ATOM 3839 O O . HIS A 1 478 ? 41.846 3.447 39.981 1.00 67.88 478 HIS A O 1
ATOM 3845 N N . LYS A 1 479 ? 39.897 3.229 38.877 1.00 71.88 479 LYS A N 1
ATOM 3846 C CA . LYS A 1 479 ? 39.157 2.697 40.024 1.00 71.88 479 LYS A CA 1
ATOM 3847 C C . LYS A 1 479 ? 39.769 1.401 40.576 1.00 71.88 479 LYS A C 1
ATOM 3849 O O . LYS A 1 479 ? 39.850 1.244 41.782 1.00 71.88 479 LYS A O 1
ATOM 3854 N N . ARG A 1 480 ? 40.260 0.503 39.711 1.00 66.62 480 ARG A N 1
ATOM 3855 C CA . ARG A 1 480 ? 40.974 -0.708 40.163 1.00 66.62 480 ARG A CA 1
ATOM 3856 C C . ARG A 1 480 ? 42.302 -0.401 40.853 1.00 66.62 480 ARG A C 1
ATOM 3858 O O . ARG A 1 480 ? 42.628 -1.066 41.818 1.00 66.62 480 ARG A O 1
ATOM 3865 N N . ARG A 1 481 ? 43.047 0.606 40.384 1.00 66.81 481 ARG A N 1
ATOM 3866 C CA . ARG A 1 481 ? 44.294 1.032 41.042 1.00 66.81 481 ARG A CA 1
ATOM 3867 C C . ARG A 1 481 ? 44.059 1.687 42.402 1.00 66.81 481 ARG A C 1
ATOM 3869 O O . ARG A 1 481 ? 44.921 1.576 43.258 1.00 66.81 481 ARG A O 1
ATOM 3876 N N . GLU A 1 482 ? 42.930 2.364 42.586 1.00 67.75 482 GLU A N 1
ATOM 3877 C CA . GLU A 1 482 ? 42.534 2.940 43.881 1.00 67.75 482 GLU A CA 1
ATOM 3878 C C . GLU A 1 482 ? 42.006 1.885 44.865 1.00 67.75 482 GLU A C 1
ATOM 3880 O O . GLU A 1 482 ? 42.062 2.108 46.063 1.00 67.75 482 GLU A O 1
ATOM 3885 N N . GLU A 1 483 ? 41.507 0.744 44.379 1.00 67.56 483 GLU A N 1
ATOM 3886 C CA . GLU A 1 483 ? 41.068 -0.388 45.213 1.00 67.56 483 GLU A CA 1
ATOM 3887 C C . GLU A 1 483 ? 42.226 -1.346 45.587 1.00 67.56 483 GLU A C 1
ATOM 3889 O O . GLU A 1 483 ? 42.050 -2.211 46.442 1.00 67.56 483 GLU A O 1
ATOM 3894 N N . GLU A 1 484 ? 43.398 -1.206 44.952 1.00 65.19 484 GLU A N 1
ATOM 3895 C CA . GLU A 1 484 ? 44.611 -2.019 45.178 1.00 65.19 484 GLU A CA 1
ATOM 3896 C C . GLU A 1 484 ? 45.697 -1.299 46.015 1.00 65.19 484 GLU A C 1
ATOM 3898 O O . GLU A 1 484 ? 46.753 -1.881 46.274 1.00 65.19 484 GLU A O 1
ATOM 3903 N N . LEU A 1 485 ? 45.442 -0.056 46.442 1.00 57.44 485 LEU A N 1
ATOM 3904 C CA . LEU A 1 485 ? 46.252 0.743 47.376 1.00 57.44 485 LEU A CA 1
ATOM 3905 C C . LEU A 1 485 ? 45.497 0.907 48.695 1.00 57.44 485 LEU A C 1
ATOM 3907 O O . LEU A 1 485 ? 46.171 0.874 49.750 1.00 57.44 485 LEU A O 1
#